Protein AF-A0A1A8V049-F1 (afdb_monomer)

Organism: Nothobranchius furzeri (NCBI:txid105023)

InterPro domains:
  IPR000233 Cadherin, Y-type LIR-motif [PF01049] (488-546)
  IPR002126 Cadherin-like [PF00028] (31-133)
  IPR002126 Cadherin-like [PF00028] (148-238)
  IPR002126 Cadherin-like [PF00028] (253-346)
  IPR002126 Cadherin-like [PR00205] (5-24)
  IPR002126 Cadherin-like [PR00205] (24-37)
  IPR002126 Cadherin-like [PR00205] (84-110)
  IPR002126 Cadherin-like [PR00205] (231-248)
  IPR002126 Cadherin-like [PS50268] (27-141)
  IPR002126 Cadherin-like [PS50268] (142-249)
  IPR002126 Cadherin-like [PS50268] (248-355)
  IPR002126 Cadherin-like [SM00112] (47-140)
  IPR002126 Cadherin-like [SM00112] (163-247)
  IPR002126 Cadherin-like [SM00112] (268-353)
  IPR015919 Cadherin-like superfamily [SSF49313] (19-135)
  IPR015919 Cadherin-like superfamily [SSF49313] (130-256)
  IPR015919 Cadherin-like superfamily [SSF49313] (243-351)
  IPR020894 Cadherin conserved site [PS00232] (14-24)
  IPR020894 Cadherin conserved site [PS00232] (237-247)
  IPR027397 Catenin binding domain superfamily [G3DSA:4.10.900.10] (457-551)

Structure (mmCIF, N/CA/C/O backbone):
data_AF-A0A1A8V049-F1
#
_entry.id   AF-A0A1A8V049-F1
#
loop_
_atom_site.group_PDB
_atom_site.id
_atom_site.type_symbol
_atom_site.label_atom_id
_atom_site.label_alt_id
_atom_site.label_comp_id
_atom_site.label_asym_id
_atom_site.label_entity_id
_atom_site.label_seq_id
_atom_site.pdbx_PDB_ins_code
_atom_site.Cartn_x
_atom_site.Cartn_y
_atom_site.Cartn_z
_atom_site.occupancy
_atom_site.B_iso_or_equiv
_atom_site.auth_seq_id
_atom_site.auth_comp_id
_atom_site.auth_asym_id
_atom_site.auth_atom_id
_atom_site.pdbx_PDB_model_num
ATOM 1 N N . ASN A 1 1 ? -47.070 -45.714 97.788 1.00 44.66 1 ASN A N 1
ATOM 2 C CA . ASN A 1 1 ? -47.228 -45.925 96.335 1.00 44.66 1 ASN A CA 1
ATOM 3 C C . ASN A 1 1 ? -46.430 -44.864 95.602 1.00 44.66 1 ASN A C 1
ATOM 5 O O . ASN A 1 1 ? -46.938 -43.776 95.377 1.00 44.66 1 ASN A O 1
ATOM 9 N N . ASN A 1 2 ? -45.162 -45.164 95.314 1.00 54.72 2 ASN A N 1
ATOM 10 C CA . ASN A 1 2 ? -44.292 -44.328 94.489 1.00 54.72 2 ASN A CA 1
ATOM 11 C C . ASN A 1 2 ? -44.530 -44.702 93.027 1.00 54.72 2 ASN A C 1
ATOM 13 O O . ASN A 1 2 ? -44.219 -45.824 92.648 1.00 54.72 2 ASN A O 1
ATOM 17 N N . ASN A 1 3 ? -45.059 -43.781 92.225 1.00 57.38 3 ASN A N 1
ATOM 18 C CA . ASN A 1 3 ? -45.067 -43.911 90.769 1.00 57.38 3 ASN A CA 1
ATOM 19 C C . ASN A 1 3 ? -44.749 -42.541 90.150 1.00 57.38 3 ASN A C 1
ATOM 21 O O . ASN A 1 3 ? -45.599 -41.892 89.548 1.00 57.38 3 ASN A O 1
ATOM 25 N N . PHE A 1 4 ? -43.518 -42.070 90.363 1.00 65.50 4 PHE A N 1
ATOM 26 C CA . PHE A 1 4 ? -42.950 -40.989 89.560 1.00 65.50 4 PHE A CA 1
ATOM 27 C C . PHE A 1 4 ? -42.344 -41.626 88.305 1.00 65.50 4 PHE A C 1
ATOM 29 O O . PHE A 1 4 ? -41.484 -42.498 88.414 1.00 65.50 4 PHE A O 1
ATOM 36 N N . GLY A 1 5 ? -42.856 -41.256 87.129 1.00 75.62 5 GLY A N 1
ATOM 37 C CA . GLY A 1 5 ? -42.385 -41.783 85.847 1.00 75.62 5 GLY A CA 1
ATOM 38 C C . GLY A 1 5 ? -40.935 -41.387 85.558 1.00 75.62 5 GLY A C 1
ATOM 39 O O . GLY A 1 5 ? -40.493 -40.306 85.943 1.00 75.62 5 GLY A O 1
ATOM 40 N N . LEU A 1 6 ? -40.202 -42.270 84.877 1.00 79.19 6 LEU A N 1
ATOM 41 C CA . LEU A 1 6 ? -38.840 -42.006 84.411 1.00 79.19 6 LEU A CA 1
ATOM 42 C C . LEU A 1 6 ? -38.881 -40.943 83.304 1.00 79.19 6 LEU A C 1
ATOM 44 O O . LEU A 1 6 ? -39.611 -41.103 82.326 1.00 79.19 6 LEU A O 1
ATOM 48 N N . SER A 1 7 ? -38.102 -39.872 83.445 1.00 82.56 7 SER A N 1
ATOM 49 C CA . SER A 1 7 ? -37.896 -38.868 82.400 1.00 82.56 7 SER A CA 1
ATOM 50 C C . SER A 1 7 ? -36.522 -39.044 81.755 1.00 82.56 7 SER A C 1
ATOM 52 O O . SER A 1 7 ? -35.560 -39.461 82.398 1.00 82.56 7 SER A O 1
ATOM 54 N N . ASN A 1 8 ? -36.439 -38.729 80.465 1.00 87.81 8 ASN A N 1
ATOM 55 C CA . ASN A 1 8 ? -35.192 -38.644 79.717 1.00 87.81 8 ASN A CA 1
ATOM 56 C C . ASN A 1 8 ? -35.238 -37.379 78.852 1.00 87.81 8 ASN A C 1
ATOM 58 O O . ASN A 1 8 ? -36.322 -36.953 78.445 1.00 87.81 8 ASN A O 1
ATOM 62 N N . THR A 1 9 ? -34.090 -36.771 78.586 1.00 87.81 9 THR A N 1
ATOM 63 C CA . THR A 1 9 ? -33.982 -35.582 77.737 1.00 87.81 9 THR A CA 1
ATOM 64 C C . THR A 1 9 ? -33.284 -35.930 76.428 1.00 87.81 9 THR A C 1
ATOM 66 O O . THR A 1 9 ? -32.408 -36.788 76.370 1.00 87.81 9 THR A O 1
ATOM 69 N N . ALA A 1 10 ? -33.690 -35.254 75.358 1.00 90.12 10 ALA A N 1
ATOM 70 C CA . ALA A 1 10 ? -33.021 -35.282 74.067 1.00 90.12 10 ALA A CA 1
ATOM 71 C C . ALA A 1 10 ? -32.912 -33.848 73.545 1.00 90.12 10 ALA A C 1
ATOM 73 O O . ALA A 1 10 ? -33.735 -32.995 73.884 1.00 90.12 10 ALA A O 1
ATOM 74 N N . THR A 1 11 ? -31.904 -33.588 72.718 1.00 92.31 11 THR A N 1
ATOM 75 C CA . THR A 1 11 ? -31.689 -32.276 72.103 1.00 92.31 11 THR A CA 1
ATOM 76 C C . THR A 1 11 ? -32.165 -32.325 70.659 1.00 92.31 11 THR A C 1
ATOM 78 O O . THR A 1 11 ? -31.686 -33.145 69.880 1.00 92.31 11 THR A O 1
ATOM 81 N N . ALA A 1 12 ? -33.092 -31.442 70.294 1.00 90.19 12 ALA A N 1
ATOM 82 C CA . ALA A 1 12 ? -33.466 -31.213 68.904 1.00 90.19 12 ALA A CA 1
ATOM 83 C C . ALA A 1 12 ? -32.708 -29.988 68.385 1.00 90.19 12 ALA A C 1
ATOM 85 O O . ALA A 1 12 ? -32.863 -28.890 68.920 1.00 90.19 12 ALA A O 1
ATOM 86 N N . LEU A 1 13 ? -31.887 -30.176 67.351 1.00 92.62 13 LEU A N 1
ATOM 87 C CA . LEU A 1 13 ? -31.282 -29.073 66.614 1.00 92.62 13 LEU A CA 1
ATOM 88 C C . LEU A 1 13 ? -32.225 -28.693 65.471 1.00 92.62 13 LEU A C 1
ATOM 90 O O . LEU A 1 13 ? -32.426 -29.479 64.548 1.00 92.62 13 LEU A O 1
ATOM 94 N N . ILE A 1 14 ? -32.815 -27.502 65.547 1.00 92.62 14 ILE A N 1
ATOM 95 C CA . ILE A 1 14 ? -33.654 -26.956 64.480 1.00 92.62 14 ILE A CA 1
ATOM 96 C C . ILE A 1 14 ? -32.788 -25.990 63.671 1.00 92.62 14 ILE A C 1
ATOM 98 O O . ILE A 1 14 ? -32.480 -24.895 64.136 1.00 92.62 14 ILE A O 1
ATOM 102 N N . CYS A 1 15 ? -32.380 -26.407 62.474 1.00 90.56 15 CYS A N 1
ATOM 103 C CA . CYS A 1 15 ? -31.710 -25.537 61.510 1.00 90.56 15 CYS A CA 1
ATOM 104 C C . CYS A 1 15 ? -32.757 -24.925 60.578 1.00 90.56 15 CYS A C 1
ATOM 106 O O . CYS A 1 15 ? -33.526 -25.654 59.952 1.00 90.56 15 CYS A O 1
ATOM 108 N N . ILE A 1 16 ? -32.782 -23.598 60.488 1.00 92.31 16 ILE A N 1
ATOM 109 C CA . ILE A 1 16 ? -33.629 -22.880 59.534 1.00 92.31 16 ILE A CA 1
ATOM 110 C C . ILE A 1 16 ? -32.848 -22.788 58.223 1.00 92.31 16 ILE A C 1
ATOM 112 O O . ILE A 1 16 ? -31.749 -22.239 58.202 1.00 92.31 16 ILE A O 1
ATOM 116 N N 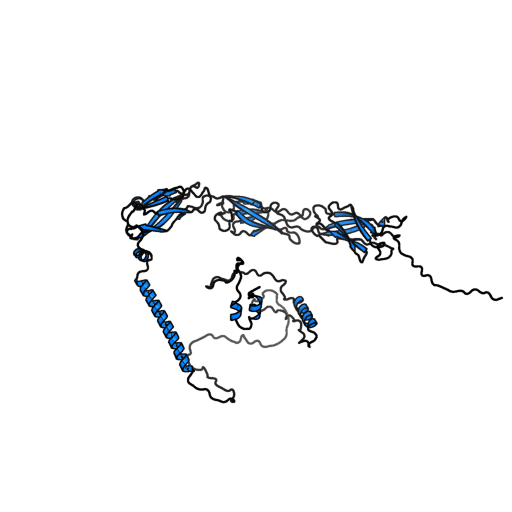. THR A 1 17 ? -33.383 -23.379 57.157 1.00 92.56 17 THR A N 1
ATOM 117 C CA . THR A 1 17 ? -32.808 -23.296 55.810 1.00 92.56 17 THR A CA 1
ATOM 118 C C . THR A 1 17 ? -33.246 -22.010 55.125 1.00 92.56 17 THR A C 1
ATOM 120 O O . THR A 1 17 ? -34.414 -21.637 55.225 1.00 92.56 17 THR A O 1
ATOM 123 N N . ASP A 1 18 ? -32.323 -21.389 54.401 1.00 93.62 18 ASP A N 1
ATOM 124 C CA . ASP A 1 18 ? -32.563 -20.183 53.614 1.00 93.62 18 ASP A CA 1
ATOM 125 C C . ASP A 1 18 ? -33.532 -20.425 52.442 1.00 93.62 18 ASP A C 1
ATOM 127 O O . ASP A 1 18 ? -33.531 -21.497 51.824 1.00 93.62 18 ASP A O 1
ATOM 131 N N . ILE A 1 19 ? -34.347 -19.420 52.127 1.00 94.56 19 ILE A N 1
ATOM 132 C CA . ILE A 1 19 ? -35.199 -19.353 50.932 1.00 94.56 19 ILE A CA 1
ATOM 133 C C . ILE A 1 19 ? -34.972 -17.997 50.266 1.00 94.56 19 ILE A C 1
ATOM 135 O O . ILE A 1 19 ? -34.612 -17.056 50.953 1.00 94.56 19 ILE A O 1
ATOM 139 N N . ASN A 1 20 ? -35.226 -17.880 48.960 1.00 94.69 20 ASN A N 1
ATOM 140 C CA . ASN A 1 20 ? -35.131 -16.586 48.282 1.00 94.69 20 ASN A CA 1
ATOM 141 C C . ASN A 1 20 ? -36.323 -15.686 48.647 1.00 94.69 20 ASN A C 1
ATOM 143 O O . ASN A 1 20 ? -37.337 -15.676 47.936 1.00 94.69 20 ASN A O 1
ATOM 147 N N . ASP A 1 21 ? -36.234 -14.992 49.779 1.00 94.12 21 ASP A N 1
ATOM 148 C CA . ASP A 1 21 ? -37.227 -14.018 50.231 1.00 94.12 21 ASP A CA 1
ATOM 149 C C . ASP A 1 21 ? -36.740 -12.562 50.172 1.00 94.12 21 ASP A C 1
ATOM 151 O O . ASP A 1 21 ? -37.562 -11.652 50.338 1.00 94.12 21 ASP A O 1
ATOM 155 N N . ASN A 1 22 ? -35.467 -12.321 49.829 1.00 93.56 22 ASN A N 1
ATOM 156 C CA . ASN A 1 22 ? -34.921 -10.987 49.590 1.00 93.56 22 ASN A CA 1
ATOM 157 C C . ASN A 1 22 ? -34.464 -10.824 48.129 1.00 93.56 22 ASN A C 1
ATOM 159 O O . ASN A 1 22 ? -33.431 -11.354 47.745 1.00 93.56 22 ASN A O 1
ATOM 163 N N . PRO A 1 23 ? -35.170 -10.035 47.293 1.00 93.62 23 PRO A N 1
ATOM 164 C CA . PRO A 1 23 ? -34.685 -9.735 45.949 1.00 93.62 23 PRO A CA 1
ATOM 165 C C . PRO A 1 23 ? -33.391 -8.900 45.985 1.00 93.62 23 PRO A C 1
ATOM 167 O O . PRO A 1 23 ? -33.220 -8.072 46.884 1.00 93.62 23 PRO A O 1
ATOM 170 N N . PRO A 1 24 ? -32.540 -9.000 44.950 1.00 95.19 24 PRO A N 1
ATOM 171 C CA . PRO A 1 24 ? -31.308 -8.244 44.857 1.00 95.19 24 PRO A CA 1
ATOM 172 C C . PRO A 1 24 ? -31.628 -6.782 44.553 1.00 95.19 24 PRO A C 1
ATOM 174 O O . PRO A 1 24 ? -32.384 -6.461 43.621 1.00 95.19 24 PRO A O 1
ATOM 177 N N . GLU A 1 25 ? -31.026 -5.887 45.329 1.00 94.81 25 GLU A N 1
ATOM 178 C CA . GLU A 1 25 ? -31.237 -4.446 45.242 1.00 94.81 25 GLU A CA 1
ATOM 179 C C . GLU A 1 25 ? -29.952 -3.748 44.813 1.00 94.81 25 GLU A C 1
ATOM 181 O O . GLU A 1 25 ? -28.919 -3.820 45.481 1.00 94.81 25 GLU A O 1
ATOM 186 N N . LEU A 1 26 ? -30.006 -3.039 43.688 1.00 95.19 26 LEU A N 1
ATOM 187 C CA . LEU A 1 26 ? -28.901 -2.189 43.268 1.00 95.19 26 LEU A CA 1
ATOM 188 C C . LEU A 1 26 ? -28.764 -1.026 44.252 1.00 95.19 26 LEU A C 1
ATOM 190 O O . LEU A 1 26 ? -29.752 -0.404 44.659 1.00 95.19 26 LEU A O 1
ATOM 194 N N . THR A 1 27 ? -27.522 -0.721 44.618 1.00 94.19 27 THR A N 1
ATOM 195 C CA . THR A 1 27 ? -27.213 0.333 45.601 1.00 94.19 27 THR A CA 1
ATOM 196 C C . THR A 1 27 ? -27.672 1.714 45.128 1.00 94.19 27 THR A C 1
ATOM 198 O O . THR A 1 27 ? -28.053 2.562 45.936 1.00 94.19 27 THR A O 1
ATOM 201 N N . VAL A 1 28 ? -27.670 1.929 43.809 1.00 94.69 28 VAL A N 1
ATOM 202 C CA . VAL A 1 28 ? -28.091 3.161 43.140 1.00 94.69 28 VAL A CA 1
ATOM 203 C C . VAL A 1 28 ? -28.992 2.854 41.943 1.00 94.69 28 VAL A C 1
ATOM 205 O O . VAL A 1 28 ? -28.927 1.787 41.338 1.00 94.69 28 VAL A O 1
ATOM 208 N N . ARG A 1 29 ? -29.845 3.820 41.579 1.00 92.12 29 ARG A N 1
ATOM 209 C CA . ARG A 1 29 ? -30.780 3.708 40.440 1.00 92.12 29 ARG A CA 1
ATOM 210 C C . ARG A 1 29 ? -30.139 4.024 39.089 1.00 92.12 29 ARG A C 1
ATOM 212 O O . ARG A 1 29 ? -30.703 3.684 38.051 1.00 92.12 29 ARG A O 1
ATOM 219 N N . THR A 1 30 ? -29.005 4.717 39.106 1.00 94.94 30 THR A N 1
ATOM 220 C CA . THR A 1 30 ? -28.289 5.158 37.911 1.00 94.94 30 THR A CA 1
ATOM 221 C C . THR A 1 30 ? -26.799 4.954 38.108 1.00 94.94 30 THR A C 1
ATOM 223 O O . THR A 1 30 ? -26.232 5.497 39.056 1.00 94.94 30 THR A O 1
ATOM 226 N N . PHE A 1 31 ? -26.179 4.211 37.200 1.00 96.31 31 PHE A N 1
ATOM 227 C CA . PHE A 1 31 ? -24.730 4.084 37.102 1.00 96.31 31 PHE A CA 1
ATOM 228 C C . PHE A 1 31 ? -24.228 4.906 35.920 1.00 96.31 31 PHE A C 1
ATOM 230 O O . PHE A 1 31 ? -24.945 5.110 34.938 1.00 96.31 31 PHE A O 1
ATOM 237 N N . SER A 1 32 ? -22.984 5.357 36.007 1.00 96.75 32 SER A N 1
ATOM 238 C CA . SER A 1 32 ? -22.277 5.973 34.894 1.00 96.75 32 SER A CA 1
ATOM 239 C C . SER A 1 32 ? -20.952 5.265 34.666 1.00 96.75 32 SER A C 1
ATOM 241 O O . SER A 1 32 ? -20.345 4.748 35.608 1.00 96.75 32 SER A O 1
ATOM 243 N N . GLY A 1 33 ? -20.504 5.251 33.421 1.00 95.75 33 GLY A N 1
ATOM 244 C CA . GLY A 1 33 ? -19.174 4.791 33.057 1.00 95.75 33 GLY A CA 1
ATOM 245 C C . GLY A 1 33 ? -18.738 5.414 31.746 1.00 95.75 33 GLY A C 1
ATOM 246 O O . GLY A 1 33 ? -19.554 5.985 31.022 1.00 95.75 33 GLY A O 1
ATOM 247 N N . GLU A 1 34 ? -17.452 5.301 31.462 1.00 96.12 34 GLU A N 1
ATOM 248 C CA . GLU A 1 34 ? -16.855 5.857 30.257 1.00 96.12 34 GLU A CA 1
ATOM 249 C C . GLU A 1 34 ? -16.137 4.744 29.510 1.00 96.12 34 GLU A C 1
ATOM 251 O O . GLU A 1 34 ? -15.583 3.827 30.127 1.00 96.12 34 GLU A O 1
ATOM 256 N N . VAL A 1 35 ? -16.162 4.804 28.185 1.00 95.88 35 VAL A N 1
ATOM 257 C CA . VAL A 1 35 ? -15.429 3.858 27.353 1.00 95.88 35 VAL A CA 1
ATOM 258 C C . VAL A 1 35 ? -14.743 4.594 26.205 1.00 95.88 35 VAL A C 1
ATOM 260 O O . VAL A 1 35 ? -15.411 5.345 25.499 1.00 95.88 35 VAL A O 1
ATOM 263 N N . PRO A 1 36 ? -13.433 4.395 25.995 1.00 94.62 36 PRO A N 1
ATOM 264 C CA . PRO A 1 36 ? -12.780 4.839 24.771 1.00 94.62 36 PRO A CA 1
ATOM 265 C C . PRO A 1 36 ? -13.319 4.062 23.574 1.00 94.62 36 PRO A C 1
ATOM 267 O O . PRO A 1 36 ? -13.510 2.842 23.643 1.00 94.62 36 PRO A O 1
ATOM 270 N N . GLU A 1 37 ? -13.549 4.760 22.473 1.00 94.62 37 GLU A N 1
ATOM 271 C CA . GLU A 1 37 ? -13.978 4.118 21.241 1.00 94.62 37 GLU A CA 1
ATOM 272 C C . GLU A 1 37 ? -12.962 3.106 20.702 1.00 94.62 37 GLU A C 1
ATOM 274 O O . GLU A 1 37 ? -11.805 3.040 21.134 1.00 94.62 37 GLU A O 1
ATOM 279 N N . ASN A 1 38 ? -13.424 2.238 19.800 1.00 92.25 38 ASN A N 1
ATOM 280 C CA . ASN A 1 38 ? -12.623 1.179 19.177 1.00 92.25 38 ASN A CA 1
ATOM 281 C C . ASN A 1 38 ? -11.927 0.199 20.149 1.00 92.25 38 ASN A C 1
ATOM 283 O O . ASN A 1 38 ? -11.144 -0.659 19.728 1.00 92.25 38 ASN A O 1
ATOM 287 N N . LYS A 1 39 ? -12.225 0.259 21.455 1.00 92.50 39 LYS A N 1
ATOM 288 C CA . LYS A 1 39 ? -11.750 -0.702 22.456 1.00 92.50 39 LYS A CA 1
ATOM 289 C C . LYS A 1 39 ? -12.789 -1.780 22.733 1.00 92.50 39 LYS A C 1
ATOM 291 O O . LYS A 1 39 ? -13.985 -1.533 22.841 1.00 92.50 39 LYS A O 1
ATOM 296 N N . VAL A 1 40 ? -12.294 -3.002 22.904 1.00 94.38 40 VAL A N 1
ATOM 297 C CA . VAL A 1 40 ? -13.078 -4.183 23.279 1.00 94.38 40 VAL A CA 1
ATOM 298 C C . VAL A 1 40 ? -12.487 -4.830 24.525 1.00 94.38 40 VAL A C 1
ATOM 300 O O . VAL A 1 40 ? -11.312 -4.646 24.835 1.00 94.38 40 VAL A O 1
ATOM 303 N N . ASN A 1 41 ? -13.304 -5.608 25.229 1.00 93.19 41 ASN A N 1
ATOM 304 C CA . ASN A 1 41 ? -12.974 -6.296 26.479 1.00 93.19 41 ASN A CA 1
ATOM 305 C C . ASN A 1 41 ? -12.570 -5.357 27.628 1.00 93.19 41 ASN A C 1
ATOM 307 O O . ASN A 1 41 ? -11.851 -5.758 28.541 1.00 93.19 41 ASN A O 1
ATOM 311 N N . VAL A 1 42 ? -13.061 -4.117 27.603 1.00 93.38 42 VAL A N 1
ATOM 312 C CA . VAL A 1 42 ? -12.873 -3.136 28.678 1.00 93.38 42 VAL A CA 1
ATOM 313 C C . VAL A 1 42 ? -14.094 -3.148 29.593 1.00 93.38 42 VAL A C 1
ATOM 315 O O . VAL A 1 42 ? -15.234 -3.189 29.122 1.00 93.38 42 VAL A O 1
ATOM 318 N N . VAL A 1 43 ? -13.853 -3.129 30.906 1.00 94.44 43 VAL A N 1
ATOM 319 C CA . VAL A 1 43 ? -14.899 -2.959 31.921 1.00 94.44 43 VAL A CA 1
ATOM 320 C C . VAL A 1 43 ? -15.276 -1.482 31.977 1.00 94.44 43 VAL A C 1
ATOM 322 O O . VAL A 1 43 ? -14.428 -0.643 32.260 1.00 94.44 43 VAL A O 1
ATOM 325 N N . VAL A 1 44 ? -16.544 -1.178 31.710 1.00 95.75 44 VAL A N 1
ATOM 326 C CA . VAL A 1 44 ? -17.086 0.187 31.702 1.00 95.75 44 VAL A CA 1
ATOM 327 C C . VAL A 1 44 ? -17.406 0.644 33.123 1.00 95.75 44 VAL A C 1
ATOM 329 O O . VAL A 1 44 ? -17.045 1.742 33.533 1.00 95.75 44 VAL A O 1
ATOM 332 N N . THR A 1 45 ? -18.120 -0.193 33.877 1.00 95.81 45 THR A N 1
ATOM 333 C CA . THR A 1 45 ? -18.518 0.088 35.261 1.00 95.81 45 THR A CA 1
ATOM 334 C C . THR A 1 45 ? -18.959 -1.197 35.965 1.00 95.81 45 THR A C 1
ATOM 336 O O . THR A 1 45 ? -19.389 -2.154 35.311 1.00 95.81 45 THR A O 1
ATOM 339 N N . ASN A 1 46 ? -18.870 -1.214 37.297 1.00 96.06 46 ASN A N 1
ATOM 340 C CA . ASN A 1 46 ? -19.324 -2.323 38.135 1.00 96.06 46 ASN A CA 1
ATOM 341 C C . ASN A 1 46 ? -20.643 -1.950 38.819 1.00 96.06 46 ASN A C 1
ATOM 343 O O . ASN A 1 46 ? -20.727 -0.965 39.554 1.00 96.06 46 ASN A O 1
ATOM 347 N N . LEU A 1 47 ? -21.674 -2.758 38.593 1.00 96.25 47 LEU A N 1
ATOM 348 C CA . LEU A 1 47 ? -22.994 -2.583 39.181 1.00 96.25 47 LEU A CA 1
ATOM 349 C C . LEU A 1 47 ? -23.028 -3.276 40.539 1.00 96.25 47 LEU A C 1
ATOM 351 O O . LEU A 1 47 ? -23.109 -4.504 40.623 1.00 96.25 47 LEU A O 1
ATOM 355 N N . THR A 1 48 ? -22.979 -2.480 41.601 1.00 95.94 48 THR A N 1
ATOM 356 C CA . THR A 1 48 ? -23.015 -2.981 42.975 1.00 95.94 48 THR A CA 1
ATOM 357 C C . THR A 1 48 ? -24.438 -3.326 43.400 1.00 95.94 48 THR A C 1
ATOM 359 O O . THR A 1 48 ? -25.390 -2.581 43.144 1.00 95.94 48 THR A O 1
ATOM 362 N N . VAL A 1 49 ? -24.577 -4.476 44.056 1.00 95.12 49 VAL A N 1
ATOM 363 C CA . VAL A 1 49 ? -25.856 -5.052 44.479 1.00 95.12 49 VAL A CA 1
ATOM 364 C C . VAL A 1 49 ? -25.773 -5.494 45.933 1.00 95.12 49 VAL A C 1
ATOM 366 O O . VAL A 1 49 ? -24.713 -5.900 46.408 1.00 95.12 49 VAL A O 1
ATOM 369 N N . VAL A 1 50 ? -26.893 -5.398 46.639 1.00 94.56 50 VAL A N 1
ATOM 370 C CA . VAL A 1 50 ? -27.057 -5.894 48.002 1.00 94.56 50 VAL A CA 1
ATOM 371 C C . VAL A 1 50 ? -28.199 -6.893 48.007 1.00 94.56 50 VAL A C 1
ATOM 373 O O . VAL A 1 50 ? -29.286 -6.612 47.510 1.00 94.56 50 VAL A O 1
ATOM 376 N N . ASP A 1 51 ? -27.932 -8.051 48.590 1.00 94.81 51 ASP A N 1
ATOM 377 C CA . ASP A 1 51 ? -28.893 -9.124 48.787 1.00 94.81 51 ASP A CA 1
ATOM 378 C C . ASP A 1 51 ? -28.704 -9.668 50.210 1.00 94.81 51 ASP A C 1
ATOM 380 O O . ASP A 1 51 ? -27.569 -9.758 50.697 1.00 94.81 51 ASP A O 1
ATOM 384 N N . LYS A 1 52 ? -29.817 -9.919 50.903 1.00 94.50 52 LYS A N 1
ATOM 385 C CA . LYS A 1 52 ? -29.843 -10.310 52.321 1.00 94.50 52 LYS A CA 1
ATOM 386 C C . LYS A 1 52 ? -29.974 -11.820 52.523 1.00 94.50 52 LYS A C 1
ATOM 388 O O . LYS A 1 52 ? -29.867 -12.254 53.671 1.00 94.50 52 LYS A O 1
ATOM 393 N N . ASP A 1 53 ? -30.165 -12.586 51.452 1.00 95.00 53 ASP A N 1
ATOM 394 C CA . ASP A 1 53 ? -30.184 -14.046 51.489 1.00 95.00 53 ASP A CA 1
ATOM 395 C C . ASP A 1 53 ? -28.789 -14.612 51.804 1.00 95.00 53 ASP A C 1
ATOM 397 O O . ASP A 1 53 ? -27.780 -13.897 51.865 1.00 95.00 53 ASP A O 1
ATOM 401 N N . GLN A 1 54 ? -28.704 -15.926 52.021 1.00 94.62 54 GLN A N 1
ATOM 402 C CA . GLN A 1 54 ? -27.456 -16.575 52.417 1.00 94.62 54 GLN A CA 1
ATOM 403 C C . GLN A 1 54 ? -26.341 -16.376 51.362 1.00 94.62 54 GLN A C 1
ATOM 405 O O . GLN A 1 54 ? -26.495 -16.853 50.232 1.00 94.62 54 GLN A O 1
ATOM 410 N N . PRO A 1 55 ? -25.179 -15.779 51.712 1.00 93.75 55 PRO A N 1
ATOM 411 C CA . PRO A 1 55 ? -24.092 -15.534 50.763 1.00 93.75 55 PRO A CA 1
ATOM 412 C C . PRO A 1 55 ? -23.607 -16.799 50.047 1.00 93.75 55 PRO A C 1
ATOM 414 O O . PRO A 1 55 ? -23.537 -17.876 50.644 1.00 93.75 55 PRO A O 1
ATOM 417 N N . HIS A 1 56 ? -23.240 -16.654 48.771 1.00 91.12 56 HIS A N 1
ATOM 418 C CA . HIS A 1 56 ? -22.808 -17.739 47.874 1.00 91.12 56 HIS A CA 1
ATOM 419 C C . HIS A 1 56 ? -23.838 -18.865 47.654 1.00 91.12 56 HIS A C 1
ATOM 421 O O . HIS A 1 56 ? -23.489 -19.941 47.162 1.00 91.12 56 HIS A O 1
ATOM 427 N N . SER A 1 57 ? -25.107 -18.639 47.997 1.00 94.12 57 SER A N 1
ATOM 428 C CA . SER A 1 57 ? -26.209 -19.528 47.628 1.00 94.12 57 SER A CA 1
ATOM 429 C C . SER A 1 57 ? -26.826 -19.116 46.280 1.00 94.12 57 SER A C 1
ATOM 431 O O . SER A 1 57 ? -26.686 -17.967 45.859 1.00 94.12 57 SER A O 1
ATOM 433 N N . PRO A 1 58 ? -27.577 -20.002 45.598 1.00 95.06 58 PRO A N 1
ATOM 434 C CA . PRO A 1 58 ? -28.372 -19.621 44.427 1.00 95.06 58 PRO A CA 1
ATOM 435 C C . PRO A 1 58 ? -29.425 -18.535 44.709 1.00 95.06 58 PRO A C 1
ATOM 437 O O . PRO A 1 58 ? -29.856 -17.863 43.772 1.00 95.06 58 PRO A O 1
ATOM 440 N N . ASN A 1 59 ? -29.837 -18.374 45.972 1.00 94.81 59 ASN A N 1
ATOM 441 C CA . ASN A 1 59 ? -30.752 -17.318 46.398 1.00 94.81 59 ASN A CA 1
ATOM 442 C C . ASN A 1 59 ? -30.039 -15.965 46.409 1.00 94.81 59 ASN A C 1
ATOM 444 O O . ASN A 1 59 ? -30.616 -14.989 45.982 1.00 94.81 59 ASN A O 1
ATOM 448 N N . TRP A 1 60 ? -28.749 -15.924 46.740 1.00 94.69 60 TRP A N 1
ATOM 449 C CA . TRP A 1 60 ? -27.957 -14.692 46.763 1.00 94.69 60 TRP A CA 1
ATOM 450 C C . TRP A 1 60 ? -27.274 -14.362 45.425 1.00 94.69 60 TRP A C 1
ATOM 452 O O . TRP A 1 60 ? -27.081 -13.195 45.090 1.00 94.69 60 TRP A O 1
ATOM 462 N N . ASN A 1 61 ? -26.902 -15.371 44.629 1.00 95.38 61 ASN A N 1
ATOM 463 C CA . ASN A 1 61 ? -26.168 -15.181 43.374 1.00 95.38 61 ASN A CA 1
ATOM 464 C C . ASN A 1 61 ? -26.962 -14.336 42.366 1.00 95.38 61 ASN A C 1
ATOM 466 O O . ASN A 1 61 ? -28.005 -14.763 41.866 1.00 95.38 61 ASN A O 1
ATOM 470 N N . ALA A 1 62 ? -26.423 -13.175 42.010 1.00 95.62 62 ALA A N 1
ATOM 471 C CA . ALA A 1 62 ? -27.030 -12.228 41.093 1.00 95.62 62 ALA A CA 1
ATOM 472 C C . ALA A 1 62 ? -26.815 -12.632 39.627 1.00 95.62 62 ALA A C 1
ATOM 474 O O . ALA A 1 62 ? -25.742 -13.059 39.197 1.00 95.62 62 ALA A O 1
ATOM 475 N N . VAL A 1 63 ? -27.848 -12.436 38.820 1.00 95.75 63 VAL A N 1
ATOM 476 C CA . VAL A 1 63 ? -27.871 -12.633 37.372 1.00 95.75 63 VAL A CA 1
ATOM 477 C C . VAL A 1 63 ? -28.336 -11.331 36.742 1.00 95.75 63 VAL A C 1
ATOM 479 O O . VAL A 1 63 ? -29.465 -10.887 36.949 1.00 95.75 63 VAL A O 1
ATOM 482 N N . TYR A 1 64 ? -27.454 -10.723 35.958 1.00 96.25 64 TYR A N 1
ATOM 483 C CA . TYR A 1 64 ? -27.702 -9.443 35.311 1.00 96.25 64 TYR A CA 1
ATOM 484 C C . TYR A 1 64 ? -28.117 -9.628 33.854 1.00 96.25 64 TYR A C 1
ATOM 486 O O . TYR A 1 64 ? -27.590 -10.493 33.151 1.00 96.25 64 TYR A O 1
ATOM 494 N N . ARG A 1 65 ? -29.036 -8.786 33.375 1.00 95.44 65 ARG A N 1
ATOM 495 C CA . ARG A 1 65 ? -29.449 -8.744 31.964 1.00 95.44 65 ARG A CA 1
ATOM 496 C C . ARG A 1 65 ? -29.655 -7.308 31.503 1.00 95.44 65 ARG A C 1
ATOM 498 O O . ARG A 1 65 ? -30.303 -6.517 32.184 1.00 95.44 65 ARG A O 1
ATOM 505 N N . ILE A 1 66 ? -29.149 -6.996 30.314 1.00 96.88 66 ILE A N 1
ATOM 506 C CA . ILE A 1 66 ? -29.445 -5.745 29.609 1.00 96.88 66 ILE A CA 1
ATOM 507 C C . ILE A 1 66 ? -30.796 -5.934 28.911 1.00 96.88 66 ILE A C 1
ATOM 509 O O . ILE A 1 66 ? -30.949 -6.856 28.111 1.00 96.88 66 ILE A O 1
ATOM 513 N N . VAL A 1 67 ? -31.788 -5.106 29.246 1.00 95.56 67 VAL A N 1
ATOM 514 C CA . VAL A 1 67 ? -33.155 -5.216 28.699 1.00 95.56 67 VAL A CA 1
ATOM 515 C C . VAL A 1 67 ? -33.429 -4.219 27.574 1.00 95.56 67 VAL A C 1
ATOM 517 O O . VAL A 1 67 ? -34.266 -4.485 26.715 1.00 95.56 67 VAL A O 1
ATOM 520 N N . SER A 1 68 ? -32.721 -3.088 27.549 1.00 96.00 68 SER A N 1
ATOM 521 C CA . SER A 1 68 ? -32.830 -2.074 26.494 1.00 96.00 68 SER A CA 1
ATOM 522 C C . SER A 1 68 ? -31.604 -1.164 26.452 1.00 96.00 68 SER A C 1
ATOM 524 O O . SER A 1 68 ? -30.818 -1.134 27.399 1.00 96.00 68 SER A O 1
ATOM 526 N N . GLY A 1 69 ? -31.473 -0.392 25.369 1.00 93.81 69 GLY A N 1
ATOM 527 C CA . GLY A 1 69 ? -30.427 0.625 25.190 1.00 93.81 69 GLY A CA 1
ATOM 528 C C . GLY A 1 69 ? -29.253 0.210 24.303 1.00 93.81 69 GLY A C 1
ATOM 529 O O . GLY A 1 69 ? -28.460 1.064 23.930 1.00 93.81 69 GLY A O 1
ATOM 530 N N . ASP A 1 70 ? -29.170 -1.068 23.926 1.00 95.25 70 ASP A N 1
ATOM 531 C CA . ASP A 1 70 ? -28.127 -1.605 23.046 1.00 95.25 70 ASP A CA 1
ATOM 532 C C . ASP A 1 70 ? -28.719 -2.600 22.027 1.00 95.25 70 ASP A C 1
ATOM 534 O O . ASP A 1 70 ? -28.704 -3.812 22.249 1.00 95.25 70 ASP A O 1
ATOM 538 N N . PRO A 1 71 ? -29.304 -2.114 20.917 1.00 92.75 71 PRO A N 1
ATOM 539 C CA . PRO A 1 71 ? -29.912 -2.980 19.906 1.00 92.75 71 PRO A CA 1
ATOM 540 C C . PRO A 1 71 ? -28.882 -3.780 19.091 1.00 92.75 71 PRO A C 1
ATOM 542 O O . PRO A 1 71 ? -29.217 -4.829 18.543 1.00 92.75 71 PRO A O 1
ATOM 545 N N . SER A 1 72 ? -27.641 -3.297 19.007 1.00 93.56 72 SER A N 1
ATOM 546 C CA . SER A 1 72 ? -26.567 -3.890 18.197 1.00 93.56 72 SER A CA 1
ATOM 547 C C . SER A 1 72 ? -25.691 -4.875 18.987 1.00 93.56 72 SER A C 1
ATOM 549 O O . SER A 1 72 ? -24.899 -5.620 18.393 1.00 93.56 72 SER A O 1
ATOM 551 N N . GLY A 1 73 ? -25.850 -4.928 20.313 1.00 94.81 73 GLY A N 1
ATOM 552 C CA . GLY A 1 73 ? -25.137 -5.840 21.205 1.00 94.81 73 GLY A CA 1
ATOM 553 C C . GLY A 1 73 ? -23.657 -5.488 21.350 1.00 94.81 73 GLY A C 1
ATOM 554 O O . GLY A 1 73 ? -22.810 -6.366 21.167 1.00 94.81 73 GLY A O 1
ATOM 555 N N . HIS A 1 74 ? -23.343 -4.216 21.601 1.00 95.62 74 HIS A N 1
ATOM 556 C CA . HIS A 1 74 ? -21.995 -3.742 21.926 1.00 95.62 74 HIS A CA 1
ATOM 557 C C . HIS A 1 74 ? -21.555 -4.099 23.347 1.00 95.62 74 HIS A C 1
ATOM 559 O O . HIS A 1 74 ? -20.356 -4.256 23.583 1.00 95.62 74 HIS A O 1
ATOM 565 N N . PHE A 1 75 ? -22.493 -4.265 24.282 1.00 97.06 75 PHE A N 1
ATOM 566 C CA . PHE A 1 75 ? -22.214 -4.467 25.701 1.00 97.06 75 PHE A CA 1
ATOM 567 C C . PHE A 1 75 ? -22.702 -5.830 26.198 1.00 97.06 75 PHE A C 1
ATOM 569 O O . PHE A 1 75 ? -23.733 -6.353 25.779 1.00 97.06 75 PHE A O 1
ATOM 576 N N . THR A 1 76 ? -21.975 -6.394 27.159 1.00 96.75 76 THR A N 1
ATOM 577 C CA . THR A 1 76 ? -22.411 -7.557 27.937 1.00 96.75 76 THR A CA 1
ATOM 578 C C . THR A 1 76 ? -22.141 -7.333 29.414 1.00 96.75 76 THR A C 1
ATOM 580 O O . THR A 1 76 ? -21.200 -6.633 29.787 1.00 96.75 76 THR A O 1
ATOM 583 N N . ILE A 1 77 ? -22.937 -7.966 30.267 1.00 97.00 77 ILE A N 1
ATOM 584 C CA . ILE A 1 77 ? -22.767 -7.909 31.715 1.00 97.00 77 ILE A CA 1
ATOM 585 C C . ILE A 1 77 ? -22.513 -9.308 32.271 1.00 97.00 77 ILE A C 1
ATOM 587 O O . ILE A 1 77 ? -23.213 -10.261 31.925 1.00 97.00 77 ILE A O 1
ATOM 591 N N . ARG A 1 78 ? -21.482 -9.445 33.106 1.00 94.50 78 ARG A N 1
ATOM 592 C CA . ARG A 1 78 ? -21.123 -10.711 33.761 1.00 94.50 78 ARG A CA 1
ATOM 593 C C . ARG A 1 78 ? -21.080 -10.524 35.269 1.00 94.50 78 ARG A C 1
ATOM 595 O O . ARG A 1 78 ? -20.532 -9.539 35.743 1.00 94.50 78 ARG A O 1
ATOM 602 N N . THR A 1 79 ? -21.617 -11.480 36.016 1.00 95.62 79 THR A N 1
ATOM 603 C CA . THR A 1 79 ? -21.537 -11.463 37.480 1.00 95.62 79 THR A CA 1
ATOM 604 C C . THR A 1 79 ? -20.136 -11.855 37.938 1.00 95.62 79 THR A C 1
ATOM 606 O O . THR A 1 79 ? -19.597 -12.875 37.498 1.00 95.62 79 THR A O 1
ATOM 609 N N . ASN A 1 80 ? -19.558 -11.075 38.846 1.00 93.88 80 ASN A N 1
ATOM 610 C CA . ASN A 1 80 ? -18.356 -11.446 39.573 1.00 93.88 80 ASN A CA 1
ATOM 611 C C . ASN A 1 80 ? -18.722 -12.484 40.655 1.00 93.88 80 ASN A C 1
ATOM 613 O O . ASN A 1 80 ? -19.509 -12.169 41.546 1.00 93.88 80 ASN A O 1
ATOM 617 N N . PRO A 1 81 ? -18.160 -13.706 40.625 1.00 89.56 81 PRO A N 1
ATOM 618 C CA . PRO A 1 81 ? -18.553 -14.776 41.546 1.00 89.56 81 PRO A CA 1
ATOM 619 C C . PRO A 1 81 ? -18.164 -14.516 43.010 1.00 89.56 81 PRO A C 1
ATOM 621 O O . PRO A 1 81 ? -18.684 -15.183 43.901 1.00 89.56 81 PRO A O 1
ATOM 624 N N . ILE A 1 82 ? -17.242 -13.580 43.267 1.00 87.25 82 ILE A N 1
ATOM 625 C CA . ILE A 1 82 ? -16.761 -13.260 44.616 1.00 87.25 82 ILE A CA 1
ATOM 626 C C . ILE A 1 82 ? -17.580 -12.115 45.214 1.00 87.25 82 ILE A C 1
ATOM 628 O O . ILE A 1 82 ? -18.079 -12.236 46.329 1.00 87.25 82 ILE A O 1
ATOM 632 N N . THR A 1 83 ? -17.721 -11.008 44.481 1.00 91.69 83 THR A N 1
ATOM 633 C CA . THR A 1 83 ? -18.375 -9.787 44.984 1.00 91.69 83 THR A CA 1
ATOM 634 C C . THR A 1 83 ? -19.867 -9.716 44.671 1.00 91.69 83 THR A C 1
ATOM 636 O O . THR A 1 83 ? -20.547 -8.843 45.199 1.00 91.69 83 THR A O 1
ATOM 639 N N . ASN A 1 84 ? -20.377 -10.613 43.820 1.00 94.12 84 ASN A N 1
ATOM 640 C CA . ASN A 1 84 ? -21.733 -10.593 43.261 1.00 94.12 84 ASN A CA 1
ATOM 641 C C . ASN A 1 84 ? -22.042 -9.384 42.362 1.00 94.12 84 ASN A C 1
ATOM 643 O O . ASN A 1 84 ? -23.173 -9.224 41.919 1.00 94.12 84 ASN A O 1
ATOM 647 N N . GLU A 1 85 ? -21.052 -8.533 42.081 1.00 95.38 85 GLU A N 1
ATOM 648 C CA . GLU A 1 85 ? -21.223 -7.329 41.269 1.00 95.38 85 GLU A CA 1
ATOM 649 C C . GLU A 1 85 ? -21.387 -7.659 39.783 1.00 95.38 85 GLU A C 1
ATOM 651 O O . GLU A 1 85 ? -20.791 -8.603 39.259 1.00 95.38 85 GLU A O 1
ATOM 656 N N . GLY A 1 86 ? -22.149 -6.832 39.072 1.00 95.94 86 GLY A N 1
ATOM 657 C CA . GLY A 1 86 ? -22.315 -6.932 37.627 1.00 95.94 86 GLY A CA 1
ATOM 658 C C . GLY A 1 86 ? -21.230 -6.150 36.901 1.00 95.94 86 GLY A C 1
ATOM 659 O O . GLY A 1 86 ? -21.268 -4.925 36.872 1.00 95.94 86 GLY A O 1
ATOM 660 N N . MET A 1 87 ? -20.277 -6.835 36.281 1.00 96.31 87 MET A N 1
ATOM 661 C CA . MET A 1 87 ? -19.234 -6.216 35.465 1.00 96.31 87 MET A CA 1
ATOM 662 C C . MET A 1 87 ? -19.774 -5.938 34.064 1.00 96.31 87 MET A C 1
ATOM 664 O O . MET A 1 87 ? -19.937 -6.866 33.262 1.00 96.31 87 MET A O 1
ATOM 668 N N . LEU A 1 88 ? -20.064 -4.672 33.765 1.00 97.06 88 LEU A N 1
ATOM 669 C CA . LEU A 1 88 ? -20.463 -4.250 32.426 1.00 97.06 88 LEU A CA 1
ATOM 670 C C . LEU A 1 88 ? -19.219 -4.103 31.549 1.00 97.06 88 LEU A C 1
ATOM 672 O O . LEU A 1 88 ? -18.299 -3.362 31.882 1.00 97.06 88 LEU A O 1
ATOM 676 N N . THR A 1 89 ? -19.195 -4.803 30.421 1.00 96.38 89 THR A N 1
ATOM 677 C CA . THR A 1 89 ? -18.030 -4.916 29.536 1.00 96.38 89 THR A CA 1
ATOM 678 C C . THR A 1 89 ? -18.412 -4.669 28.087 1.00 96.38 89 THR A C 1
ATOM 680 O O . THR A 1 89 ? -19.508 -5.032 27.656 1.00 96.38 89 THR A O 1
ATOM 683 N N . VAL A 1 90 ? -17.499 -4.070 27.329 1.00 96.56 90 VAL A N 1
ATOM 684 C CA . VAL A 1 90 ? -17.670 -3.842 25.888 1.00 96.56 90 VAL A CA 1
ATOM 685 C C . VAL A 1 90 ? -17.180 -5.061 25.117 1.00 96.56 90 VAL A C 1
ATOM 687 O O . VAL A 1 90 ? -16.043 -5.486 25.296 1.00 96.56 90 VAL A O 1
ATOM 690 N N . VAL A 1 91 ? -18.024 -5.633 24.263 1.00 95.81 91 VAL A N 1
ATOM 691 C CA . VAL A 1 91 ? -17.719 -6.828 23.451 1.00 95.81 91 VAL A CA 1
ATOM 692 C C . VAL A 1 91 ? -17.613 -6.539 21.960 1.00 95.81 91 VAL A C 1
ATOM 694 O O . VAL A 1 91 ? -16.979 -7.310 21.243 1.00 95.81 91 VAL A O 1
ATOM 697 N N . LYS A 1 92 ? -18.195 -5.435 21.488 1.00 95.19 92 LYS A N 1
ATOM 698 C CA . LYS A 1 92 ? -17.990 -4.926 20.127 1.00 95.19 92 LYS A CA 1
ATOM 699 C C . LYS A 1 92 ? -17.527 -3.479 20.203 1.00 95.19 92 LYS A C 1
ATOM 701 O O . LYS A 1 92 ? -18.021 -2.768 21.078 1.00 95.19 92 LYS A O 1
ATOM 706 N N . PRO A 1 93 ? -16.632 -3.043 19.301 1.00 94.06 93 PRO A N 1
ATOM 707 C CA . PRO A 1 93 ? -16.172 -1.664 19.292 1.00 94.06 93 PRO A CA 1
ATOM 708 C C . PRO A 1 93 ? -17.367 -0.716 19.174 1.00 94.06 93 PRO A C 1
ATOM 710 O O . PRO A 1 93 ? -18.369 -1.028 18.522 1.00 94.06 93 PRO A O 1
ATOM 713 N N . VAL A 1 94 ? -17.263 0.405 19.874 1.00 95.00 94 VAL A N 1
ATOM 714 C CA . VAL A 1 94 ? -18.162 1.549 19.740 1.00 95.00 94 VAL A CA 1
ATOM 715 C C . VAL A 1 94 ? -17.424 2.630 18.965 1.00 95.00 94 VAL A C 1
ATOM 717 O O . VAL A 1 94 ? -16.198 2.658 19.005 1.00 95.00 94 VAL A O 1
ATOM 720 N N . ASP A 1 95 ? -18.186 3.457 18.268 1.00 94.25 95 ASP A N 1
ATOM 721 C CA . ASP A 1 95 ? -17.733 4.509 17.358 1.00 94.25 95 ASP A CA 1
ATOM 722 C C . ASP A 1 95 ? -18.348 5.818 17.877 1.00 94.25 95 ASP A C 1
ATOM 724 O O . ASP A 1 95 ? -19.579 5.892 18.069 1.00 94.25 95 ASP A O 1
ATOM 728 N N . PHE A 1 96 ? -17.491 6.785 18.212 1.00 95.12 96 PHE A N 1
ATOM 729 C CA . PHE A 1 96 ? -17.894 8.048 18.823 1.00 95.12 96 PHE A CA 1
ATOM 730 C C . PHE A 1 96 ? -18.706 8.910 17.849 1.00 95.12 96 PHE A C 1
ATOM 732 O O . PHE A 1 96 ? -19.761 9.445 18.229 1.00 95.12 96 PHE A O 1
ATOM 739 N N . GLU A 1 97 ? -18.273 8.982 16.594 1.00 94.12 97 GLU A N 1
ATOM 740 C CA . GLU A 1 97 ? -18.884 9.733 15.496 1.00 94.12 97 GLU A CA 1
ATOM 741 C C . GLU A 1 97 ? -20.329 9.291 15.268 1.00 94.12 97 GLU A C 1
ATOM 743 O O . GLU A 1 97 ? -21.216 10.117 15.010 1.00 94.12 97 GLU A O 1
ATOM 748 N N . MET A 1 98 ? -20.580 7.987 15.402 1.00 92.50 98 MET A N 1
ATOM 749 C CA . MET A 1 98 ? -21.904 7.395 15.244 1.00 92.50 98 MET A CA 1
ATOM 750 C C . MET A 1 98 ? -22.772 7.558 16.500 1.00 92.50 98 MET A C 1
ATOM 752 O O . MET A 1 98 ? -23.933 7.969 16.401 1.00 92.50 98 MET A O 1
ATOM 756 N N . ASN A 1 99 ? -22.253 7.213 17.688 1.00 92.50 99 ASN A N 1
ATOM 757 C CA . ASN A 1 99 ? -23.001 7.260 18.952 1.00 92.50 99 ASN A CA 1
ATOM 758 C C . ASN A 1 99 ? -22.121 7.676 20.140 1.00 92.50 99 ASN A C 1
ATOM 760 O O . ASN A 1 99 ? -21.498 6.852 20.801 1.00 92.50 99 ASN A O 1
ATOM 764 N N . ARG A 1 100 ? -22.209 8.951 20.524 1.00 94.12 100 ARG A N 1
ATOM 765 C CA . ARG A 1 100 ? -21.436 9.534 21.640 1.00 94.12 100 ARG A CA 1
ATOM 766 C C . ARG A 1 100 ? -21.825 9.040 23.040 1.00 94.12 100 ARG A C 1
ATOM 768 O O . ARG A 1 100 ? -21.088 9.255 24.001 1.00 94.12 100 ARG A O 1
ATOM 775 N N . ALA A 1 101 ? -23.008 8.447 23.194 1.00 95.12 101 ALA A N 1
ATOM 776 C CA . ALA A 1 101 ? -23.463 7.926 24.478 1.00 95.12 101 ALA A CA 1
ATOM 777 C C . ALA A 1 101 ? -24.508 6.818 24.323 1.00 95.12 101 ALA A C 1
ATOM 779 O O . ALA A 1 101 ? -25.352 6.863 23.427 1.00 95.12 101 ALA A O 1
ATOM 780 N N . PHE A 1 102 ? -24.505 5.880 25.269 1.00 96.12 102 PHE A N 1
ATOM 781 C CA . PHE A 1 102 ? -25.511 4.827 25.392 1.00 96.12 102 PHE A CA 1
ATOM 782 C C . PHE A 1 102 ? -26.261 4.961 26.717 1.00 96.12 102 PHE A C 1
ATOM 784 O O . PHE A 1 102 ? -25.678 5.291 27.748 1.00 96.12 102 PHE A O 1
ATOM 791 N N . MET A 1 103 ? -27.563 4.675 26.701 1.00 96.50 103 MET A N 1
ATOM 792 C CA . MET A 1 103 ? -28.390 4.631 27.908 1.00 96.50 103 MET A CA 1
ATOM 793 C C . MET A 1 103 ? -29.019 3.248 28.034 1.00 96.50 103 MET A C 1
ATOM 795 O O . MET A 1 103 ? -30.051 2.960 27.425 1.00 96.50 103 MET A O 1
ATOM 799 N N . LEU A 1 104 ? -28.377 2.383 28.815 1.00 97.00 104 LEU A N 1
ATOM 800 C CA . LEU A 1 104 ? -28.818 1.012 29.032 1.00 97.00 104 LEU A CA 1
ATOM 801 C C . LEU A 1 104 ? -29.823 0.942 30.175 1.00 97.00 104 LEU A C 1
ATOM 803 O O . LEU A 1 104 ? -29.744 1.691 31.146 1.00 97.00 104 LEU A O 1
ATOM 807 N N . THR A 1 105 ? -30.751 -0.001 30.091 1.00 96.81 105 THR A N 1
ATOM 808 C CA . THR A 1 105 ? -31.554 -0.429 31.240 1.00 96.81 105 THR A CA 1
ATOM 809 C C . THR A 1 105 ? -31.134 -1.841 31.597 1.00 96.81 105 THR A C 1
ATOM 811 O O . THR A 1 105 ? -31.154 -2.735 30.747 1.00 96.81 105 THR A O 1
ATOM 814 N N . VAL A 1 106 ? -30.716 -2.029 32.844 1.00 96.81 106 VAL A N 1
ATOM 815 C CA . VAL A 1 106 ? -30.207 -3.298 33.360 1.00 96.81 106 VAL A CA 1
ATOM 816 C C . VAL A 1 106 ? -31.117 -3.771 34.477 1.00 96.81 106 VAL A C 1
ATOM 818 O O . VAL A 1 106 ? -31.491 -2.994 35.355 1.00 96.81 106 VAL A O 1
ATOM 821 N N . VAL A 1 107 ? -31.457 -5.055 34.436 1.00 95.56 107 VAL A N 1
ATOM 822 C CA . VAL A 1 107 ? -32.225 -5.736 35.476 1.00 95.56 107 VAL A CA 1
ATOM 823 C C . VAL A 1 107 ? -31.335 -6.782 36.137 1.00 95.56 107 VAL A C 1
ATOM 825 O O . VAL A 1 107 ? -30.591 -7.489 35.451 1.00 95.56 107 VAL A O 1
ATOM 828 N N . VAL A 1 108 ? -31.419 -6.875 37.461 1.00 96.06 108 VAL A N 1
ATOM 829 C CA . VAL A 1 108 ? -30.775 -7.907 38.274 1.00 96.06 108 VAL A CA 1
ATOM 830 C C . VAL A 1 108 ? -31.833 -8.815 38.903 1.00 96.06 108 VAL A C 1
ATOM 832 O O . VAL A 1 108 ? -32.880 -8.358 39.357 1.00 96.06 108 VAL A O 1
ATOM 835 N N . SER A 1 109 ? -31.571 -10.115 38.905 1.00 95.00 109 SER A N 1
ATOM 836 C CA . SER A 1 109 ? -32.413 -11.147 39.521 1.00 95.00 109 SER A CA 1
ATOM 837 C C . SER A 1 109 ? -31.531 -12.228 40.128 1.00 95.00 109 SER A C 1
ATOM 839 O O . SER A 1 109 ? -30.425 -12.424 39.636 1.00 95.00 109 SER A O 1
ATOM 841 N N . ASN A 1 110 ? -31.995 -12.976 41.123 1.00 94.75 110 ASN A N 1
ATOM 842 C CA . ASN A 1 110 ? -31.217 -14.111 41.624 1.00 94.75 110 ASN A CA 1
ATOM 843 C C . ASN A 1 110 ? -31.175 -15.259 40.611 1.00 94.75 110 ASN A C 1
ATOM 845 O O . ASN A 1 110 ? -31.9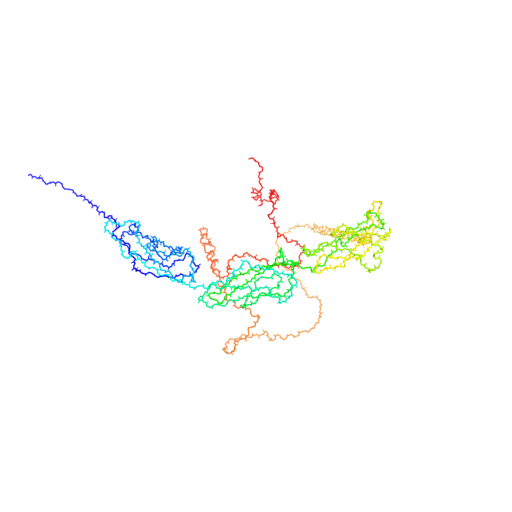91 -15.346 39.687 1.00 94.75 110 ASN A O 1
ATOM 849 N N . GLN A 1 111 ? -30.231 -16.173 40.812 1.00 94.50 111 GLN A N 1
ATOM 850 C CA . GLN A 1 111 ? -30.162 -17.430 40.078 1.00 94.50 111 GLN A CA 1
ATOM 851 C C . GLN A 1 111 ? -31.371 -18.329 40.392 1.00 94.50 111 GLN A C 1
ATOM 853 O O . GLN A 1 111 ? -31.895 -18.986 39.490 1.00 94.50 111 GLN A O 1
ATOM 858 N N . ALA A 1 112 ? -31.814 -18.362 41.653 1.00 94.25 112 ALA A N 1
ATOM 859 C CA . ALA A 1 112 ? -33.051 -19.017 42.072 1.00 94.25 112 ALA A CA 1
ATOM 860 C C . ALA A 1 112 ? -34.271 -18.098 41.893 1.00 94.25 112 ALA A C 1
ATOM 862 O O . ALA A 1 112 ? -34.177 -16.880 42.009 1.00 94.25 112 ALA A O 1
ATOM 863 N N . HIS A 1 113 ? -35.448 -18.677 41.655 1.00 93.00 113 HIS A N 1
ATOM 864 C CA . HIS A 1 113 ? -36.689 -17.904 41.603 1.00 93.00 113 HIS A CA 1
ATOM 865 C C . HIS A 1 113 ? -37.093 -17.397 42.994 1.00 93.00 113 HIS A C 1
ATOM 867 O O . HIS A 1 113 ? -37.000 -18.138 43.971 1.00 93.00 113 HIS A O 1
ATOM 873 N N . LEU A 1 114 ? -37.601 -16.163 43.045 1.00 93.06 114 LEU A N 1
ATOM 874 C CA . LEU A 1 114 ? -38.180 -15.559 44.246 1.00 93.06 114 LEU A CA 1
ATOM 875 C C . LEU A 1 114 ? -39.312 -16.423 44.817 1.00 93.06 114 LEU A C 1
ATOM 877 O O . LEU A 1 114 ? -40.131 -16.974 44.071 1.00 93.06 114 LEU A O 1
ATOM 881 N N . ALA A 1 115 ? -39.368 -16.521 46.145 1.00 91.62 115 ALA A N 1
ATOM 882 C CA . ALA A 1 115 ? -40.400 -17.260 46.854 1.00 91.62 115 ALA A CA 1
ATOM 883 C C . ALA A 1 115 ? -41.805 -16.706 46.557 1.00 91.62 115 ALA A C 1
ATOM 885 O O . ALA A 1 115 ? -42.016 -15.516 46.309 1.00 91.62 115 ALA A O 1
ATOM 886 N N . SER A 1 116 ? -42.804 -17.593 46.593 1.00 89.06 116 SER A N 1
ATOM 887 C CA . SER A 1 116 ? -44.189 -17.241 46.268 1.00 89.06 116 SER A CA 1
ATOM 888 C C . SER A 1 116 ? -44.715 -16.128 47.177 1.00 89.06 116 SER A C 1
ATOM 890 O O . SER A 1 116 ? -44.763 -16.282 48.394 1.00 89.06 116 SER A O 1
ATOM 892 N N . GLY A 1 117 ? -45.191 -15.039 46.571 1.00 86.56 117 GLY A N 1
ATOM 893 C CA . GLY A 1 117 ? -45.740 -13.881 47.281 1.00 86.56 117 GLY A CA 1
ATOM 894 C C . GLY A 1 117 ? -44.763 -12.714 47.438 1.00 86.56 117 GLY A C 1
ATOM 895 O O . GLY A 1 117 ? -45.210 -11.617 47.768 1.00 86.56 117 GLY A O 1
ATOM 896 N N . ILE A 1 118 ? -43.477 -12.905 47.130 1.00 88.88 118 ILE A N 1
ATOM 897 C CA . ILE A 1 118 ? -42.486 -11.825 47.088 1.00 88.88 118 ILE A CA 1
ATOM 898 C C . ILE A 1 118 ? -42.532 -11.141 45.716 1.00 88.88 118 ILE A C 1
ATOM 900 O O . ILE A 1 118 ? -42.602 -11.793 44.674 1.00 88.88 118 ILE A O 1
ATOM 904 N N . GLN A 1 119 ? -42.544 -9.809 45.714 1.00 83.94 119 GLN A N 1
ATOM 905 C CA . GLN A 1 119 ? -42.470 -8.999 44.497 1.00 83.94 119 GLN A CA 1
ATOM 906 C C . GLN A 1 119 ? -41.018 -8.583 44.246 1.00 83.94 119 GLN A C 1
ATOM 908 O O . GLN A 1 119 ? -40.273 -8.334 45.190 1.00 83.94 119 GLN A O 1
ATOM 913 N N . SER A 1 120 ? -40.627 -8.470 42.975 1.00 81.50 120 SER A N 1
ATOM 914 C CA . SER A 1 120 ? -39.321 -7.909 42.614 1.00 81.50 120 SER A CA 1
ATOM 915 C C . SER A 1 120 ? -39.221 -6.451 43.082 1.00 81.50 120 SER A C 1
ATOM 917 O O . SER A 1 120 ? -40.204 -5.704 43.029 1.00 81.50 120 SER A O 1
ATOM 919 N N . SER A 1 121 ? -38.042 -6.048 43.561 1.00 83.50 121 SER A N 1
ATOM 920 C CA . SER A 1 121 ? -37.811 -4.687 44.041 1.00 83.50 121 SER A CA 1
ATOM 921 C C . SER A 1 121 ? -37.763 -3.708 42.866 1.00 83.50 121 SER A C 1
ATOM 923 O O . SER A 1 121 ? -37.213 -3.997 41.80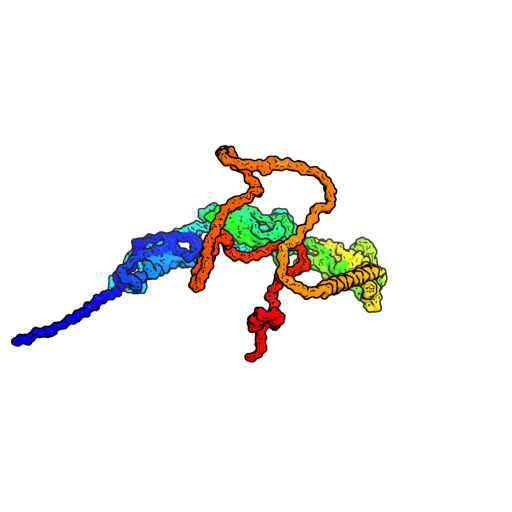4 1.00 83.50 121 SER A O 1
ATOM 925 N N . LEU A 1 122 ? -38.263 -2.484 43.062 1.00 81.62 122 LEU A N 1
ATOM 926 C CA . LEU A 1 122 ? -38.039 -1.396 42.097 1.00 81.62 122 LEU A CA 1
ATOM 927 C C . LEU A 1 122 ? -36.546 -1.052 41.964 1.00 81.62 122 LEU A C 1
ATOM 929 O O . LEU A 1 122 ? -36.153 -0.399 41.000 1.00 81.62 122 LEU A O 1
ATOM 933 N N . GLN A 1 123 ? -35.727 -1.471 42.934 1.00 86.56 123 GLN A N 1
ATOM 934 C CA . GLN A 1 123 ? -34.271 -1.332 42.924 1.00 86.56 123 GLN A CA 1
ATOM 935 C C . GLN A 1 123 ? -33.568 -2.492 42.205 1.00 86.56 123 GLN A C 1
ATOM 937 O O . GLN A 1 123 ? -32.351 -2.460 42.060 1.00 86.56 123 GLN A O 1
ATOM 942 N N . SER A 1 124 ? -34.308 -3.481 41.694 1.00 91.19 124 SER A N 1
ATOM 943 C CA . SER A 1 124 ? -33.766 -4.533 40.826 1.00 91.19 124 SER A CA 1
ATOM 944 C C . SER A 1 124 ? -33.562 -4.056 39.379 1.00 91.19 124 SER A C 1
ATOM 946 O O . SER A 1 124 ? -33.055 -4.804 38.551 1.00 91.19 124 SER A O 1
ATOM 948 N N . THR A 1 125 ? -33.952 -2.817 39.050 1.00 94.88 125 THR A N 1
ATOM 949 C CA . THR A 1 125 ? -33.723 -2.186 37.739 1.00 94.88 125 THR A CA 1
ATOM 950 C C . THR A 1 125 ? -32.947 -0.880 37.903 1.00 94.88 125 THR A C 1
ATOM 952 O O . THR A 1 125 ? -33.326 -0.038 38.719 1.00 94.88 125 THR A O 1
ATOM 955 N N . ALA A 1 126 ? -31.905 -0.676 37.096 1.00 95.19 126 ALA A N 1
ATOM 956 C CA . ALA A 1 126 ? -31.157 0.579 37.036 1.00 95.19 126 ALA A CA 1
ATOM 957 C C . ALA A 1 126 ? -30.897 1.028 35.595 1.00 95.19 126 ALA A C 1
ATOM 959 O O . ALA A 1 126 ? -30.799 0.217 34.670 1.00 95.19 126 ALA A O 1
ATOM 960 N N . GLY A 1 127 ? -30.757 2.341 35.424 1.00 96.44 127 GLY A N 1
ATOM 961 C CA . GLY A 1 127 ? -30.206 2.932 34.209 1.00 96.44 127 GLY A CA 1
ATOM 962 C C . GLY A 1 127 ? -28.680 2.945 34.260 1.00 96.44 127 GLY A C 1
ATOM 963 O O . GLY A 1 127 ? -28.102 3.207 35.314 1.00 96.44 127 GLY A O 1
ATOM 964 N N . VAL A 1 128 ? -28.015 2.693 33.138 1.00 97.44 128 VAL A N 1
ATOM 965 C CA . VAL A 1 128 ? -26.565 2.873 33.006 1.00 97.44 128 VAL A CA 1
ATOM 966 C C . VAL A 1 128 ? -26.295 3.827 31.855 1.00 97.44 128 VAL A C 1
ATOM 968 O O . VAL A 1 128 ? -26.612 3.516 30.708 1.00 97.44 128 VAL A O 1
ATOM 971 N N . THR A 1 129 ? -25.719 4.983 32.164 1.00 97.06 129 THR A N 1
ATOM 972 C CA . THR A 1 129 ? -25.305 5.971 31.166 1.00 97.06 129 THR A CA 1
ATOM 973 C C . THR A 1 129 ? -23.834 5.761 30.844 1.00 97.06 129 THR A C 1
ATOM 975 O O . THR A 1 129 ? -22.986 5.845 31.729 1.00 97.06 129 THR A O 1
ATOM 978 N N . ILE A 1 130 ? -23.529 5.495 29.582 1.00 97.00 130 ILE A N 1
ATOM 979 C CA . ILE A 1 130 ? -22.168 5.261 29.105 1.00 97.00 130 ILE A CA 1
ATOM 980 C C . ILE A 1 130 ? -21.790 6.428 28.205 1.00 97.00 130 ILE A C 1
ATOM 982 O O . ILE A 1 130 ? -22.443 6.626 27.180 1.00 97.00 130 ILE A O 1
ATOM 986 N N . SER A 1 131 ? -20.773 7.198 28.583 1.00 96.50 131 SER A N 1
ATOM 987 C CA . SER A 1 131 ? -20.149 8.181 27.694 1.00 96.50 131 SER A CA 1
ATOM 988 C C . SER A 1 131 ? -19.072 7.496 26.859 1.00 96.50 131 SER A C 1
ATOM 990 O O . SER A 1 131 ? -18.237 6.755 27.383 1.00 96.50 131 SER A O 1
ATOM 992 N N . VAL A 1 132 ? -19.099 7.725 25.550 1.00 96.12 132 VAL A N 1
ATOM 993 C CA . VAL A 1 132 ? -18.006 7.313 24.669 1.00 96.12 132 VAL A CA 1
ATOM 994 C C . VAL A 1 132 ? -16.973 8.434 24.668 1.00 96.12 132 VAL A C 1
ATOM 996 O O . VAL A 1 132 ? -17.331 9.604 24.525 1.00 96.12 132 VAL A O 1
ATOM 999 N N . GLN A 1 133 ? -15.713 8.084 24.905 1.00 94.56 133 GLN A N 1
ATOM 1000 C CA . GLN A 1 133 ? -14.593 9.009 24.806 1.00 94.56 133 GLN A CA 1
ATOM 1001 C C . GLN A 1 133 ? -14.049 8.966 23.379 1.00 94.56 133 GLN A C 1
ATOM 1003 O O . GLN A 1 133 ? -13.690 7.893 22.896 1.00 94.56 133 GLN A O 1
ATOM 1008 N N . ASP A 1 134 ? -14.004 10.150 22.780 1.00 93.44 134 ASP A N 1
ATOM 1009 C CA . ASP A 1 134 ? -13.419 10.461 21.477 1.00 93.44 134 ASP A CA 1
ATOM 1010 C C . ASP A 1 134 ? -11.893 10.245 21.518 1.00 93.44 134 ASP A C 1
ATOM 1012 O O . ASP A 1 134 ? -11.204 10.771 22.411 1.00 93.44 134 ASP A O 1
ATOM 1016 N N . VAL A 1 135 ? -11.377 9.413 20.616 1.00 93.06 135 VAL A N 1
ATOM 1017 C CA . VAL A 1 135 ? -9.963 9.051 20.494 1.00 93.06 135 VAL A CA 1
ATOM 1018 C C . VAL A 1 135 ? -9.546 9.154 19.036 1.00 93.06 135 VAL A C 1
ATOM 1020 O O . VAL A 1 135 ? -9.937 8.315 18.238 1.00 93.06 135 VAL A O 1
ATOM 1023 N N . ASN A 1 136 ? -8.593 10.056 18.774 1.00 94.38 136 ASN A N 1
ATOM 1024 C CA . ASN A 1 136 ? -8.008 10.274 17.450 1.00 94.38 136 ASN A CA 1
ATOM 1025 C C . ASN A 1 136 ? -7.787 8.985 16.633 1.00 94.38 136 ASN A C 1
ATOM 1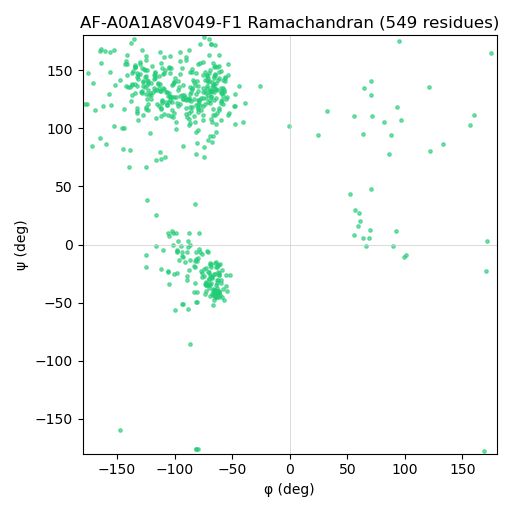027 O O . ASN A 1 136 ? -6.998 8.111 17.035 1.00 94.38 136 ASN A O 1
ATOM 1031 N N . GLU A 1 137 ? -8.398 8.937 15.457 1.00 93.81 137 GLU A N 1
ATOM 1032 C CA . GLU A 1 137 ? -8.329 7.858 14.487 1.00 93.81 137 GLU A CA 1
ATOM 1033 C C . GLU A 1 137 ? -7.400 8.196 13.303 1.00 93.81 137 GLU A C 1
ATOM 1035 O O . GLU A 1 137 ? -7.170 9.345 12.941 1.00 93.81 137 GLU A O 1
ATOM 1040 N N . PRO A 1 138 ? -6.784 7.189 12.655 1.00 95.00 138 PRO A N 1
ATOM 1041 C CA . PRO A 1 138 ? -5.931 7.442 11.500 1.00 95.00 138 PRO A CA 1
ATOM 1042 C C . PRO A 1 138 ? -6.747 7.878 10.268 1.00 95.00 138 PRO A C 1
ATOM 1044 O O . PRO A 1 138 ? -7.728 7.214 9.925 1.00 95.00 138 PRO A O 1
ATOM 1047 N N . PRO A 1 139 ? -6.265 8.859 9.476 1.00 96.56 139 PRO A N 1
ATOM 1048 C CA . PRO A 1 139 ? -6.875 9.200 8.196 1.00 96.56 139 PRO A CA 1
ATOM 1049 C C . PRO A 1 139 ? -6.923 8.004 7.240 1.00 96.56 139 PRO A C 1
ATOM 1051 O O . PRO A 1 139 ? -5.921 7.317 7.020 1.00 96.56 139 PRO A O 1
ATOM 1054 N N . VAL A 1 140 ? -8.065 7.790 6.591 1.00 96.12 140 VAL A N 1
ATOM 1055 C CA . VAL A 1 140 ? -8.325 6.629 5.730 1.00 96.12 140 VAL A CA 1
ATOM 1056 C C . VAL A 1 140 ? -8.398 7.037 4.262 1.00 96.12 140 VAL A C 1
ATOM 1058 O O . VAL A 1 140 ? -9.066 7.997 3.882 1.00 96.12 140 VAL A O 1
ATOM 1061 N N . PHE A 1 141 ? -7.738 6.276 3.388 1.00 96.88 141 PHE A N 1
ATOM 1062 C CA . PHE A 1 141 ? -7.910 6.410 1.941 1.00 96.88 141 PHE A CA 1
ATOM 1063 C C . PHE A 1 141 ? -9.194 5.682 1.505 1.00 96.88 141 PHE A C 1
ATOM 1065 O O . PHE A 1 141 ? -9.243 4.458 1.627 1.00 96.88 141 PHE A O 1
ATOM 1072 N N . PRO A 1 142 ? -10.211 6.371 0.941 1.00 95.38 142 PRO A N 1
ATOM 1073 C CA . PRO A 1 142 ? -11.498 5.742 0.610 1.00 95.38 142 PRO A CA 1
ATOM 1074 C C . PRO A 1 142 ? -11.404 4.608 -0.420 1.00 95.38 142 PRO A C 1
ATOM 1076 O O . PRO A 1 142 ? -12.258 3.728 -0.468 1.00 95.38 142 PRO A O 1
ATOM 1079 N N . VAL A 1 143 ? -10.376 4.647 -1.273 1.00 95.56 143 VAL A N 1
ATOM 1080 C CA . VAL A 1 143 ? -10.078 3.612 -2.267 1.00 95.56 143 VAL A CA 1
ATOM 1081 C C . VAL A 1 143 ? -8.623 3.196 -2.090 1.00 95.56 143 VAL A C 1
ATOM 1083 O O . VAL A 1 143 ? -7.720 3.988 -2.366 1.00 95.56 143 VAL A O 1
ATOM 1086 N N . ASN A 1 144 ? -8.405 1.965 -1.629 1.00 95.62 144 ASN A N 1
ATOM 1087 C CA . ASN A 1 144 ? -7.084 1.400 -1.377 1.00 95.62 144 ASN A CA 1
ATOM 1088 C C . ASN A 1 144 ? -7.073 -0.103 -1.742 1.00 95.62 144 ASN A C 1
ATOM 1090 O O . ASN A 1 144 ? -7.815 -0.859 -1.114 1.00 95.62 144 ASN A O 1
ATOM 1094 N N . PRO A 1 145 ? -6.282 -0.556 -2.736 1.00 96.69 145 PRO A N 1
ATOM 1095 C CA . PRO A 1 145 ? -5.372 0.228 -3.572 1.00 96.69 145 PRO A CA 1
ATOM 1096 C C . PRO A 1 145 ? -6.115 1.121 -4.579 1.00 96.69 145 PRO A C 1
ATOM 1098 O O . PRO A 1 145 ? -7.160 0.753 -5.119 1.00 96.69 145 PRO A O 1
ATOM 1101 N N . LYS A 1 146 ? -5.558 2.301 -4.869 1.00 97.12 146 LYS A N 1
ATOM 1102 C CA . LYS A 1 146 ? -6.057 3.189 -5.925 1.00 97.12 146 LYS A CA 1
ATOM 1103 C C . LYS A 1 146 ? -5.373 2.864 -7.248 1.00 97.12 146 LYS A C 1
ATOM 1105 O O . LYS A 1 146 ? -4.171 3.064 -7.380 1.00 97.12 146 LYS A O 1
ATOM 1110 N N . MET A 1 147 ? -6.147 2.432 -8.239 1.00 97.19 147 MET A N 1
ATOM 1111 C CA . MET A 1 147 ? -5.644 2.131 -9.581 1.00 97.19 147 MET A CA 1
ATOM 1112 C C . MET A 1 147 ? -5.863 3.301 -10.546 1.00 97.19 147 MET A C 1
ATOM 1114 O O . MET A 1 147 ? -6.966 3.846 -10.627 1.00 97.19 147 MET A O 1
ATOM 1118 N N . ILE A 1 148 ? -4.828 3.666 -11.303 1.00 96.81 148 ILE A N 1
ATOM 1119 C CA . ILE A 1 148 ? -4.890 4.644 -12.399 1.00 96.81 148 ILE A CA 1
ATOM 1120 C C . ILE A 1 148 ? -4.242 4.068 -13.659 1.00 96.81 148 ILE A C 1
ATOM 1122 O O . ILE A 1 148 ? -3.429 3.155 -13.572 1.00 96.81 148 ILE A O 1
ATOM 1126 N N . ARG A 1 149 ? -4.601 4.593 -14.833 1.00 96.81 149 ARG A N 1
ATOM 1127 C CA . ARG A 1 149 ? -4.023 4.195 -16.125 1.00 96.81 149 ARG A CA 1
ATOM 1128 C C . ARG A 1 149 ? -3.379 5.413 -16.773 1.00 96.81 149 ARG A C 1
ATOM 1130 O O . ARG A 1 149 ? -4.050 6.439 -16.873 1.00 96.81 149 ARG A O 1
ATOM 1137 N N . PHE A 1 150 ? -2.124 5.295 -17.185 1.00 95.94 150 PHE A N 1
ATOM 1138 C CA . PHE A 1 150 ? -1.356 6.368 -17.816 1.00 95.94 150 PHE A CA 1
ATOM 1139 C C . PHE A 1 150 ? -0.491 5.814 -18.941 1.00 95.94 150 PHE A C 1
ATOM 1141 O O . PHE A 1 150 ? -0.011 4.693 -18.844 1.00 95.94 150 PHE A O 1
ATOM 1148 N N . GLU A 1 151 ? -0.303 6.603 -19.991 1.00 94.56 151 GLU A N 1
ATOM 1149 C CA . GLU A 1 151 ? 0.735 6.353 -20.992 1.00 94.56 151 GLU A CA 1
ATOM 1150 C C . GLU A 1 151 ? 2.111 6.611 -20.369 1.00 94.56 151 GLU A C 1
ATOM 1152 O O . GLU A 1 151 ? 2.253 7.459 -19.476 1.00 94.56 151 GLU A O 1
ATOM 1157 N N . GLU A 1 152 ? 3.113 5.858 -20.805 1.00 94.62 152 GLU A N 1
ATOM 1158 C CA . GLU A 1 152 ? 4.501 6.126 -20.443 1.00 94.62 152 GLU A CA 1
ATOM 1159 C C . GLU A 1 152 ? 5.075 7.344 -21.185 1.00 94.62 152 GLU A C 1
ATOM 1161 O O . GLU A 1 152 ? 4.378 8.032 -21.933 1.00 94.62 152 GLU A O 1
ATOM 1166 N N . GLY A 1 153 ? 6.329 7.699 -20.902 1.00 91.25 153 GLY A N 1
ATOM 1167 C CA . GLY A 1 153 ? 6.996 8.838 -21.544 1.00 91.25 153 GLY A CA 1
ATOM 1168 C C . GLY A 1 153 ? 6.438 10.213 -21.148 1.00 91.25 153 GLY A C 1
ATOM 1169 O O . GLY A 1 153 ? 6.872 11.243 -21.672 1.00 91.25 153 GLY A O 1
ATOM 1170 N N . VAL A 1 154 ? 5.496 10.276 -20.197 1.00 91.31 154 VAL A N 1
ATOM 1171 C CA . VAL A 1 154 ? 4.937 11.543 -19.705 1.00 91.31 154 VAL A CA 1
ATOM 1172 C C . VAL A 1 154 ? 6.014 12.400 -19.027 1.00 91.31 154 VAL A C 1
ATOM 1174 O O . VAL A 1 154 ? 6.754 11.904 -18.172 1.00 91.31 154 VAL A O 1
ATOM 1177 N N . PRO A 1 155 ? 6.108 13.708 -19.344 1.00 91.88 155 PRO A N 1
ATOM 1178 C CA . PRO A 1 155 ? 7.156 14.563 -18.805 1.00 91.88 155 PRO A CA 1
ATOM 1179 C C . PRO A 1 155 ? 7.013 14.757 -17.292 1.00 91.88 155 PRO A C 1
ATOM 1181 O O . PRO A 1 155 ? 5.917 14.677 -16.724 1.00 91.88 155 PRO A O 1
ATOM 1184 N N . ALA A 1 156 ? 8.130 15.086 -16.641 1.00 94.69 156 ALA A N 1
ATOM 1185 C CA . ALA A 1 156 ? 8.140 15.489 -15.240 1.00 94.69 156 ALA A CA 1
ATOM 1186 C C . ALA A 1 156 ? 7.237 16.718 -15.007 1.00 94.69 156 ALA A C 1
ATOM 1188 O O . ALA A 1 156 ? 7.188 17.642 -15.819 1.00 94.69 156 ALA A O 1
ATOM 1189 N N . GLY A 1 157 ? 6.533 16.738 -13.877 1.00 94.94 157 GLY A N 1
ATOM 1190 C CA . GLY A 1 157 ? 5.556 17.769 -13.519 1.00 94.94 157 GLY A CA 1
ATOM 1191 C C . GLY A 1 157 ? 4.126 17.473 -13.979 1.00 94.94 157 GLY A C 1
ATOM 1192 O O . GLY A 1 157 ? 3.218 18.247 -13.669 1.00 94.94 157 GLY A O 1
ATOM 1193 N N . THR A 1 158 ? 3.892 16.351 -14.664 1.00 96.00 158 THR A N 1
ATOM 1194 C CA . THR A 1 158 ? 2.546 15.920 -15.062 1.00 96.00 158 THR A CA 1
ATOM 1195 C C . THR A 1 158 ? 1.746 15.504 -13.830 1.00 96.00 158 THR A C 1
ATOM 1197 O O . THR A 1 158 ? 2.229 14.753 -12.984 1.00 96.00 158 THR A O 1
ATOM 1200 N N . THR A 1 159 ? 0.511 15.997 -13.707 1.00 96.56 159 THR A N 1
ATOM 1201 C CA . THR A 1 159 ? -0.402 15.589 -12.629 1.00 96.56 159 THR A CA 1
ATOM 1202 C C . THR A 1 159 ? -1.047 14.256 -12.974 1.00 96.56 159 THR A C 1
ATOM 1204 O O . THR A 1 159 ? -1.762 14.169 -13.968 1.00 96.56 159 THR A O 1
ATOM 1207 N N . LEU A 1 160 ? -0.845 13.248 -12.125 1.00 96.12 160 LEU A N 1
ATOM 1208 C CA . LEU A 1 160 ? -1.416 11.917 -12.321 1.00 96.12 160 LEU A CA 1
ATOM 1209 C C . LEU A 1 160 ? -2.811 11.805 -11.702 1.00 96.12 160 LEU A C 1
ATOM 1211 O O . LEU A 1 160 ? -3.784 11.438 -12.354 1.00 96.12 160 LEU A O 1
ATOM 1215 N N . THR A 1 161 ? -2.927 12.110 -10.409 1.00 96.31 161 THR A N 1
ATOM 1216 C CA . THR A 1 161 ? -4.197 12.008 -9.684 1.00 96.31 161 THR A CA 1
ATOM 1217 C C . THR A 1 161 ? -4.148 12.768 -8.360 1.00 96.31 161 THR A C 1
ATOM 1219 O O . THR A 1 161 ? -3.079 13.154 -7.896 1.00 96.31 161 THR A O 1
ATOM 1222 N N . VAL A 1 162 ? -5.304 12.956 -7.724 1.00 96.56 162 VAL A N 1
ATOM 1223 C CA . VAL A 1 162 ? -5.406 13.439 -6.340 1.00 96.56 162 VAL A CA 1
ATOM 1224 C C . VAL A 1 162 ? -5.667 12.246 -5.430 1.00 96.56 162 VAL A C 1
ATOM 1226 O O . VAL A 1 162 ? -6.706 11.597 -5.550 1.00 96.56 162 VAL A O 1
ATOM 1229 N N . PHE A 1 163 ? -4.717 11.909 -4.563 1.00 96.19 163 PHE A N 1
ATOM 1230 C CA . PHE A 1 163 ? -4.807 10.802 -3.614 1.00 96.19 163 PHE A CA 1
ATOM 1231 C C . PHE A 1 163 ? -4.981 11.347 -2.195 1.00 96.19 163 PHE A C 1
ATOM 1233 O O . PHE A 1 163 ? -4.041 11.415 -1.410 1.00 96.19 163 PHE A O 1
ATOM 1240 N N . SER A 1 164 ? -6.197 11.808 -1.909 1.00 95.00 164 SER A N 1
ATOM 1241 C CA . SER A 1 164 ? -6.576 12.378 -0.617 1.00 95.00 164 SER A CA 1
ATOM 1242 C C . SER A 1 164 ? -7.157 11.317 0.319 1.00 95.00 164 SER A C 1
ATOM 1244 O O . SER A 1 164 ? -8.004 10.524 -0.103 1.00 95.00 164 SER A O 1
ATOM 1246 N N . ALA A 1 165 ? -6.747 11.356 1.583 1.00 96.31 165 ALA A N 1
ATOM 1247 C CA . ALA A 1 165 ? -7.356 10.612 2.678 1.00 96.31 165 ALA A CA 1
ATOM 1248 C C . ALA A 1 165 ? -8.463 11.450 3.341 1.00 96.31 165 ALA A C 1
ATOM 1250 O O . ALA A 1 165 ? -8.494 12.676 3.193 1.00 96.31 165 ALA A O 1
ATOM 1251 N N . GLN A 1 166 ? -9.374 10.779 4.036 1.00 94.25 166 GLN A N 1
ATOM 1252 C CA . GLN A 1 166 ? -10.439 11.375 4.836 1.00 94.25 166 GLN A CA 1
ATOM 1253 C C . GLN A 1 166 ? -10.225 10.989 6.293 1.00 94.25 166 GLN A C 1
ATOM 1255 O O . GLN A 1 166 ? -9.943 9.831 6.583 1.00 94.25 166 GLN A O 1
ATOM 1260 N N . ASP A 1 167 ? -10.320 11.977 7.169 1.00 94.62 167 ASP A N 1
ATOM 1261 C CA . ASP A 1 167 ? -10.204 11.796 8.610 1.00 94.62 167 ASP A CA 1
ATOM 1262 C C . ASP A 1 167 ? -11.585 11.410 9.175 1.00 94.62 167 ASP A C 1
ATOM 1264 O O . ASP A 1 167 ? -12.547 12.130 8.863 1.00 94.62 167 ASP A O 1
ATOM 1268 N N . PRO A 1 168 ? -11.729 10.266 9.874 1.00 93.31 168 PRO A N 1
ATOM 1269 C CA . PRO A 1 168 ? -12.988 9.877 10.509 1.00 93.31 168 PRO A CA 1
ATOM 1270 C C . PRO A 1 168 ? -13.425 10.848 11.612 1.00 93.31 168 PRO A C 1
ATOM 1272 O O . PRO A 1 168 ? -14.623 11.104 11.735 1.00 93.31 168 PRO A O 1
ATOM 1275 N N . ASP A 1 169 ? -12.473 11.452 12.331 1.00 93.94 169 ASP A N 1
ATOM 1276 C CA . ASP A 1 169 ? -12.732 12.358 13.450 1.00 93.94 169 ASP A CA 1
ATOM 1277 C C . ASP A 1 169 ? -13.466 13.629 12.983 1.00 93.94 169 ASP A C 1
ATOM 1279 O O . ASP A 1 169 ? -12.893 14.609 12.490 1.00 93.94 169 ASP A O 1
ATOM 1283 N N . HIS A 1 170 ? -14.791 13.644 13.129 1.00 88.25 170 HIS A N 1
ATOM 1284 C CA . HIS A 1 170 ? -15.621 14.765 12.673 1.00 88.25 170 HIS A CA 1
ATOM 1285 C C . HIS A 1 170 ? -15.766 15.871 13.720 1.00 88.25 170 HIS A C 1
ATOM 1287 O O . HIS A 1 170 ? -16.104 17.015 13.385 1.00 88.25 170 HIS A O 1
ATOM 1293 N N . PHE A 1 171 ? -15.551 15.534 14.990 1.00 87.25 171 PHE A N 1
ATOM 1294 C CA . PHE A 1 171 ? -15.720 16.450 16.116 1.00 87.25 171 PHE A CA 1
ATOM 1295 C C . PHE A 1 171 ? -14.407 17.108 16.555 1.00 87.25 171 PHE A C 1
ATOM 1297 O O . PHE A 1 171 ? -14.447 18.139 17.238 1.00 87.25 171 PHE A O 1
ATOM 1304 N N . ILE A 1 172 ? -13.267 16.598 16.084 1.00 84.00 172 ILE A N 1
ATOM 1305 C CA . ILE A 1 172 ? -11.938 17.169 16.288 1.00 84.00 172 ILE A CA 1
ATOM 1306 C C . ILE A 1 172 ? -11.474 17.817 14.977 1.00 84.00 172 ILE A C 1
ATOM 1308 O O . ILE A 1 172 ? -11.508 17.236 13.901 1.00 84.00 172 ILE A O 1
ATOM 1312 N N . GLN A 1 173 ? -11.048 19.083 15.034 1.00 85.94 173 GLN A N 1
ATOM 1313 C CA . GLN A 1 173 ? -10.503 19.743 13.846 1.00 85.94 173 GLN A CA 1
ATOM 1314 C C . GLN A 1 173 ? -9.050 19.328 13.626 1.00 85.94 173 GLN A C 1
ATOM 1316 O O . GLN A 1 173 ? -8.135 19.908 14.219 1.00 85.94 173 GLN A O 1
ATOM 1321 N N . GLN A 1 174 ? -8.846 18.373 12.724 1.00 90.56 174 GLN A N 1
ATOM 1322 C CA . GLN A 1 174 ? -7.525 17.906 12.319 1.00 90.56 174 GLN A CA 1
ATOM 1323 C C . GLN A 1 174 ? -7.160 18.289 10.891 1.00 90.56 174 GLN A C 1
ATOM 1325 O O . GLN A 1 174 ? -7.990 18.521 10.013 1.00 90.56 174 GLN A O 1
ATOM 1330 N N . THR A 1 175 ? -5.856 18.430 10.675 1.00 93.31 175 THR A N 1
ATOM 1331 C CA . THR A 1 175 ? -5.262 18.713 9.374 1.00 93.31 175 THR A CA 1
ATOM 1332 C C . THR A 1 175 ? -4.475 17.503 8.911 1.00 93.31 175 THR A C 1
ATOM 1334 O O . THR A 1 175 ? -3.380 17.239 9.409 1.00 93.31 175 THR A O 1
ATOM 1337 N N . VAL A 1 176 ? -4.990 16.842 7.879 1.00 96.12 176 VAL A N 1
ATOM 1338 C CA . VAL A 1 176 ? -4.305 15.734 7.215 1.00 96.12 176 VAL A CA 1
ATOM 1339 C C . VAL A 1 176 ? -3.154 16.258 6.357 1.00 96.12 176 VAL A C 1
ATOM 1341 O O . VAL A 1 176 ? -3.300 17.196 5.566 1.00 96.12 176 VAL A O 1
ATOM 1344 N N . ARG A 1 177 ? -1.985 15.637 6.501 1.00 96.88 177 ARG A N 1
ATOM 1345 C CA . ARG A 1 177 ? -0.793 15.890 5.691 1.00 96.88 177 ARG A CA 1
ATOM 1346 C C . ARG A 1 177 ? -0.306 14.607 5.045 1.00 96.88 177 ARG A C 1
ATOM 1348 O O . ARG A 1 177 ? -0.439 13.527 5.603 1.00 96.88 177 ARG A O 1
ATOM 1355 N N . TYR A 1 178 ? 0.313 14.759 3.880 1.00 98.12 178 TYR A N 1
ATOM 1356 C CA . TYR A 1 178 ? 0.753 13.632 3.064 1.00 98.12 178 TYR A CA 1
ATOM 1357 C C . TYR A 1 178 ? 2.274 13.544 2.965 1.00 98.12 178 TYR A C 1
ATOM 1359 O O . TYR A 1 178 ? 2.968 14.564 2.874 1.00 98.12 178 TYR A O 1
ATOM 1367 N N . SER A 1 179 ? 2.794 12.323 2.918 1.00 97.12 179 SER A N 1
ATOM 1368 C CA . SER A 1 179 ? 4.197 12.041 2.612 1.00 97.12 179 SER A CA 1
ATOM 1369 C C . SER A 1 179 ? 4.340 10.779 1.766 1.00 97.12 179 SER A C 1
ATOM 1371 O O . SER A 1 179 ? 3.457 9.927 1.701 1.00 97.12 179 SER A O 1
ATOM 1373 N N . LYS A 1 180 ? 5.471 10.683 1.068 1.00 97.19 180 LYS A N 1
ATOM 1374 C CA . LYS A 1 180 ? 5.853 9.492 0.312 1.00 97.19 180 LYS A CA 1
ATOM 1375 C C . LYS A 1 180 ? 6.466 8.477 1.273 1.00 97.19 180 LYS A C 1
ATOM 1377 O O . LYS A 1 180 ? 7.360 8.857 2.027 1.00 97.19 180 LYS A O 1
ATOM 1382 N N . LEU A 1 181 ? 5.987 7.234 1.240 1.00 96.88 181 LEU A N 1
ATOM 1383 C CA . LEU A 1 181 ? 6.527 6.138 2.047 1.00 96.88 181 LEU A CA 1
ATOM 1384 C C . LEU A 1 181 ? 7.468 5.270 1.215 1.00 96.88 181 LEU A C 1
ATOM 1386 O O . LEU A 1 181 ? 8.637 5.141 1.561 1.00 96.88 181 LEU A O 1
ATOM 1390 N N . SER A 1 182 ? 6.979 4.732 0.096 1.00 97.50 182 SER A N 1
ATOM 1391 C CA . SER A 1 182 ? 7.774 3.918 -0.825 1.00 97.50 182 SER A CA 1
ATOM 1392 C C . SER A 1 182 ? 7.449 4.255 -2.274 1.00 97.50 182 SER A C 1
ATOM 1394 O O . SER A 1 182 ? 6.292 4.413 -2.649 1.00 97.50 182 SER A O 1
ATOM 1396 N N . ASP A 1 183 ? 8.490 4.388 -3.085 1.00 96.94 183 ASP A N 1
ATOM 1397 C CA . ASP A 1 183 ? 8.423 4.720 -4.508 1.00 96.94 183 ASP A CA 1
ATOM 1398 C C . ASP A 1 183 ? 9.749 4.260 -5.135 1.00 96.94 183 ASP A C 1
ATOM 1400 O O . ASP A 1 183 ? 10.710 5.036 -5.158 1.00 96.94 183 ASP A O 1
ATOM 1404 N N . PRO A 1 184 ? 9.848 2.981 -5.549 1.00 96.12 184 PRO A N 1
ATOM 1405 C CA . PRO A 1 184 ? 11.121 2.322 -5.855 1.00 96.12 184 PRO A CA 1
ATOM 1406 C C . PRO A 1 184 ? 11.987 3.045 -6.890 1.00 96.12 184 PRO A C 1
ATOM 1408 O O . PRO A 1 184 ? 13.209 3.078 -6.754 1.00 96.12 184 PRO A O 1
ATOM 1411 N N . ALA A 1 185 ? 11.359 3.658 -7.893 1.00 95.56 185 ALA A N 1
ATOM 1412 C CA . ALA A 1 185 ? 12.046 4.361 -8.970 1.00 95.56 185 ALA A CA 1
ATOM 1413 C C . ALA A 1 185 ? 12.194 5.874 -8.721 1.00 95.56 185 ALA A C 1
ATOM 1415 O O . ALA A 1 185 ? 12.783 6.591 -9.529 1.00 95.56 185 ALA A O 1
ATOM 1416 N N . ASN A 1 186 ? 11.680 6.384 -7.596 1.00 96.19 186 ASN A N 1
ATOM 1417 C CA . ASN A 1 186 ? 11.656 7.811 -7.267 1.00 96.19 186 ASN A CA 1
ATOM 1418 C C . ASN A 1 186 ? 10.958 8.707 -8.314 1.00 96.19 186 ASN A C 1
ATOM 1420 O O . ASN A 1 186 ? 11.295 9.884 -8.465 1.00 96.19 186 ASN A O 1
ATOM 1424 N N . TRP A 1 187 ? 9.970 8.168 -9.030 1.00 96.88 187 TRP A N 1
ATOM 1425 C CA . TRP A 1 187 ? 9.261 8.876 -10.096 1.00 96.88 187 TRP A CA 1
ATOM 1426 C C . TRP A 1 187 ? 8.146 9.788 -9.608 1.00 96.88 187 TRP A C 1
ATOM 1428 O O . TRP A 1 187 ? 7.667 10.610 -10.388 1.00 96.88 187 TRP A O 1
ATOM 1438 N N . LEU A 1 188 ? 7.706 9.667 -8.356 1.00 97.56 188 LEU A N 1
ATOM 1439 C CA . LEU A 1 188 ? 6.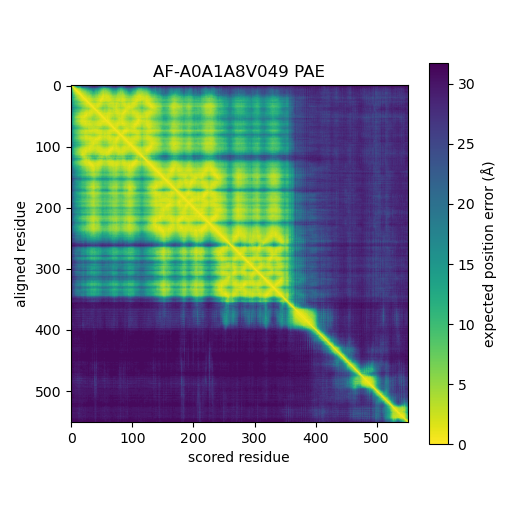493 10.327 -7.885 1.00 97.56 188 LEU A CA 1
ATOM 1440 C C . LEU A 1 188 ? 6.767 11.328 -6.764 1.00 97.56 188 LEU A C 1
ATOM 1442 O O . LEU A 1 188 ? 7.602 11.133 -5.876 1.00 97.56 188 LEU A O 1
ATOM 1446 N N . LYS A 1 189 ? 5.973 12.398 -6.769 1.00 96.94 189 LYS A N 1
ATOM 1447 C CA . LYS A 1 189 ? 5.883 13.385 -5.694 1.00 96.94 189 LYS A CA 1
ATOM 1448 C C . LYS A 1 189 ? 4.433 13.569 -5.296 1.00 96.94 189 LYS A C 1
ATOM 1450 O O . LYS A 1 189 ? 3.595 13.809 -6.156 1.00 96.94 189 LYS A O 1
ATOM 1455 N N . ILE A 1 190 ? 4.162 13.532 -3.996 1.00 97.88 190 ILE A N 1
ATOM 1456 C CA . ILE A 1 190 ? 2.866 13.913 -3.437 1.00 97.88 190 ILE A CA 1
ATOM 1457 C C . ILE A 1 190 ? 2.947 15.312 -2.830 1.00 97.88 190 ILE A C 1
ATOM 1459 O O . ILE A 1 190 ? 3.918 15.676 -2.160 1.00 97.88 190 ILE A O 1
ATOM 1463 N N . ASN A 1 191 ? 1.926 16.120 -3.076 1.00 97.56 191 ASN A N 1
ATOM 1464 C CA . ASN A 1 191 ? 1.761 17.405 -2.429 1.00 97.56 191 ASN A CA 1
ATOM 1465 C C . ASN A 1 191 ? 1.235 17.200 -1.001 1.00 97.56 191 ASN A C 1
ATOM 1467 O O . ASN A 1 191 ? 0.201 16.571 -0.777 1.00 97.56 191 ASN A O 1
ATOM 1471 N N . ARG A 1 192 ? 1.960 17.773 -0.037 1.00 96.81 192 ARG A N 1
ATOM 1472 C CA . ARG A 1 192 ? 1.740 17.585 1.399 1.00 96.81 192 ARG A CA 1
ATOM 1473 C C . ARG A 1 192 ? 0.374 18.058 1.896 1.00 96.81 192 ARG A C 1
ATOM 1475 O O . ARG A 1 192 ? -0.045 17.568 2.937 1.00 96.81 192 ARG A O 1
ATOM 1482 N N . THR A 1 193 ? -0.293 18.997 1.223 1.00 95.69 193 THR A N 1
ATOM 1483 C CA . THR A 1 193 ? -1.544 19.599 1.727 1.00 95.69 193 THR A CA 1
ATOM 1484 C C . THR A 1 193 ? -2.798 19.102 1.023 1.00 95.69 193 THR A C 1
ATOM 1486 O O . THR A 1 193 ? -3.834 18.986 1.662 1.00 95.69 193 THR A O 1
ATOM 1489 N N . ASN A 1 194 ? -2.731 18.808 -0.276 1.00 94.81 194 ASN A N 1
ATOM 1490 C CA . ASN A 1 194 ? -3.910 18.438 -1.066 1.00 94.81 194 ASN A CA 1
ATOM 1491 C C . ASN A 1 194 ? -3.864 17.000 -1.616 1.00 94.81 194 ASN A C 1
ATOM 1493 O O . ASN A 1 194 ? -4.796 16.593 -2.302 1.00 94.81 194 ASN A O 1
ATOM 1497 N N . GLY A 1 195 ? -2.790 16.244 -1.362 1.00 95.88 195 GLY A N 1
ATOM 1498 C CA . GLY A 1 195 ? -2.648 14.861 -1.824 1.00 95.88 195 GLY A CA 1
ATOM 1499 C C . GLY A 1 195 ? -2.469 14.716 -3.341 1.00 95.88 195 GLY A C 1
ATOM 1500 O O . GLY A 1 195 ? -2.598 13.618 -3.874 1.00 95.88 195 GLY A O 1
ATOM 1501 N N . GLN A 1 196 ? -2.195 15.799 -4.075 1.00 97.88 196 GLN A N 1
ATOM 1502 C CA . GLN A 1 196 ? -1.955 15.742 -5.519 1.00 97.88 196 GLN A CA 1
ATOM 1503 C C . GLN A 1 196 ? -0.637 15.025 -5.823 1.00 97.88 196 GLN A C 1
ATOM 1505 O O . GLN A 1 196 ? 0.408 15.405 -5.297 1.00 97.88 196 GLN A O 1
ATOM 1510 N N . ILE A 1 197 ? -0.681 14.022 -6.698 1.00 97.81 197 ILE A N 1
ATOM 1511 C CA . ILE A 1 197 ? 0.486 13.253 -7.130 1.00 97.81 197 ILE A CA 1
ATOM 1512 C C . ILE A 1 197 ? 0.927 13.726 -8.514 1.00 97.81 197 ILE A C 1
ATOM 1514 O O . ILE A 1 197 ? 0.131 13.763 -9.457 1.00 97.81 197 ILE A O 1
ATOM 1518 N N . THR A 1 198 ? 2.206 14.072 -8.628 1.00 97.19 198 THR A N 1
ATOM 1519 C CA . THR A 1 198 ? 2.859 14.531 -9.858 1.00 97.19 198 THR A CA 1
ATOM 1520 C C . THR A 1 198 ? 4.101 13.705 -10.165 1.00 97.19 198 THR A C 1
ATOM 1522 O O . THR A 1 198 ? 4.780 13.252 -9.240 1.00 97.19 198 THR A O 1
ATOM 1525 N N . THR A 1 199 ? 4.450 13.574 -11.441 1.00 97.31 199 THR A N 1
ATOM 1526 C CA . THR A 1 199 ? 5.699 12.932 -11.872 1.00 97.31 199 THR A CA 1
ATOM 1527 C C . THR A 1 199 ? 6.922 13.810 -11.564 1.00 97.31 199 THR A C 1
ATOM 1529 O O . THR A 1 199 ? 6.879 15.034 -11.683 1.00 97.31 199 THR A O 1
ATOM 1532 N N . MET A 1 200 ? 8.028 13.193 -11.155 1.00 96.00 200 MET A N 1
ATOM 1533 C CA . MET A 1 200 ? 9.356 13.800 -10.988 1.00 96.00 200 MET A CA 1
ATOM 1534 C C . MET A 1 200 ? 10.323 13.397 -12.104 1.00 96.00 200 MET A C 1
ATOM 1536 O O . MET A 1 200 ? 11.275 14.125 -12.371 1.00 96.00 200 MET A O 1
ATOM 1540 N N . ALA A 1 201 ? 10.067 12.260 -12.745 1.00 94.25 201 ALA A N 1
ATOM 1541 C CA . ALA A 1 201 ? 10.834 11.711 -13.853 1.00 94.25 201 ALA A CA 1
ATOM 1542 C C . ALA A 1 201 ? 9.876 11.147 -14.914 1.00 94.25 201 ALA A C 1
ATOM 1544 O O . ALA A 1 201 ? 8.661 11.124 -14.698 1.00 94.25 201 ALA A O 1
ATOM 1545 N N . LEU A 1 202 ? 10.432 10.728 -16.052 1.00 93.56 202 LEU A N 1
ATOM 1546 C CA . LEU A 1 202 ? 9.692 9.989 -17.073 1.00 93.56 202 LEU A CA 1
ATOM 1547 C C . LEU A 1 202 ? 9.261 8.638 -16.495 1.00 93.56 202 LEU A C 1
ATOM 1549 O O . LEU A 1 202 ? 10.057 7.971 -15.834 1.00 93.56 202 LEU A O 1
ATOM 1553 N N . LEU A 1 203 ? 8.000 8.279 -16.717 1.00 95.00 203 LEU A N 1
ATOM 1554 C CA . LEU A 1 203 ? 7.511 6.932 -16.439 1.00 95.00 203 LEU A CA 1
ATOM 1555 C C . LEU A 1 203 ? 7.934 6.040 -17.604 1.00 95.00 203 LEU A C 1
ATOM 1557 O O . LEU A 1 203 ? 7.743 6.443 -18.746 1.00 95.00 203 LEU A O 1
ATOM 1561 N N . ASP A 1 204 ? 8.499 4.883 -17.291 1.00 95.38 204 ASP A N 1
ATOM 1562 C CA . ASP A 1 204 ? 9.097 3.942 -18.244 1.00 95.38 204 ASP A CA 1
ATOM 1563 C C . ASP A 1 204 ? 8.569 2.541 -17.906 1.00 95.38 204 ASP A C 1
ATOM 1565 O O . ASP A 1 204 ? 8.776 2.052 -16.786 1.00 95.38 204 ASP A O 1
ATOM 1569 N N . ARG A 1 205 ? 7.800 1.935 -18.812 1.00 96.06 205 ARG A N 1
ATOM 1570 C CA . ARG A 1 205 ? 7.127 0.647 -18.597 1.00 96.06 205 ARG A CA 1
ATOM 1571 C C . ARG A 1 205 ? 8.125 -0.507 -18.621 1.00 96.06 205 ARG A C 1
ATOM 1573 O O . ARG A 1 205 ? 7.928 -1.478 -17.883 1.00 96.06 205 ARG A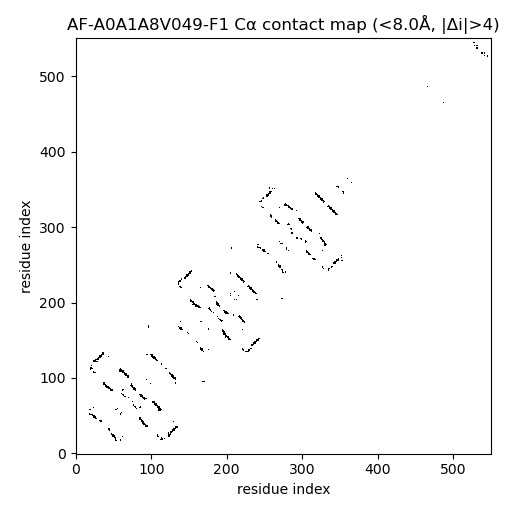 O 1
ATOM 1580 N N . GLU A 1 206 ? 9.190 -0.400 -19.403 1.00 95.06 206 GLU A N 1
ATOM 1581 C CA . GLU A 1 206 ? 10.252 -1.398 -19.576 1.00 95.06 206 GLU A CA 1
ATOM 1582 C C . GLU A 1 206 ? 11.221 -1.425 -18.385 1.00 95.06 206 GLU A C 1
ATOM 1584 O O . GLU A 1 206 ? 12.061 -2.325 -18.258 1.00 95.06 206 GLU A O 1
ATOM 1589 N N . SER A 1 207 ? 11.093 -0.468 -17.466 1.00 94.75 207 SER A N 1
ATOM 1590 C CA . SER A 1 207 ? 11.890 -0.409 -16.250 1.00 94.75 207 SER A CA 1
ATOM 1591 C C . SER A 1 207 ? 11.694 -1.627 -15.342 1.00 94.75 207 SER A C 1
ATOM 1593 O O . SER A 1 207 ? 10.583 -2.087 -15.084 1.00 94.75 207 SER A O 1
ATOM 1595 N N . MET A 1 208 ? 12.777 -2.076 -14.698 1.00 95.31 208 MET A N 1
ATOM 1596 C CA . MET A 1 208 ? 12.754 -3.198 -13.744 1.00 95.31 208 MET A CA 1
ATOM 1597 C C . MET A 1 208 ? 11.843 -2.984 -12.519 1.00 95.31 208 MET A C 1
ATOM 1599 O O . MET A 1 208 ? 11.535 -3.936 -11.797 1.00 95.31 208 MET A O 1
ATOM 1603 N N . TYR A 1 209 ? 11.451 -1.736 -12.244 1.00 95.81 209 TYR A N 1
ATOM 1604 C CA . TYR A 1 209 ? 10.550 -1.386 -11.143 1.00 95.81 209 TYR A CA 1
ATOM 1605 C C . TYR A 1 209 ? 9.073 -1.631 -11.475 1.00 95.81 209 TYR A C 1
ATOM 1607 O O . TYR A 1 209 ? 8.239 -1.643 -10.567 1.00 95.81 209 TYR A O 1
ATOM 1615 N N . VAL A 1 210 ? 8.748 -1.841 -12.750 1.00 96.06 210 VAL A N 1
ATOM 1616 C CA . VAL A 1 210 ? 7.397 -2.123 -13.231 1.00 96.06 210 VAL A CA 1
ATOM 1617 C C . VAL A 1 210 ? 7.223 -3.633 -13.337 1.00 96.06 210 VAL A C 1
ATOM 1619 O O . VAL A 1 210 ? 8.029 -4.338 -13.941 1.00 96.06 210 VAL A O 1
ATOM 1622 N N . LYS A 1 211 ? 6.156 -4.162 -12.733 1.00 94.44 211 LYS A N 1
ATOM 1623 C CA . LYS A 1 211 ? 5.826 -5.594 -12.791 1.00 94.44 211 LYS A CA 1
ATOM 1624 C C . LYS A 1 211 ? 4.436 -5.758 -13.373 1.00 94.44 211 LYS A C 1
ATOM 1626 O O . LYS A 1 211 ? 3.496 -5.137 -12.892 1.00 94.44 211 LYS A O 1
ATOM 1631 N N . ASN A 1 212 ? 4.291 -6.605 -14.392 1.00 93.12 212 ASN A N 1
ATOM 1632 C CA . ASN A 1 212 ? 3.010 -6.843 -15.070 1.00 93.12 212 ASN A CA 1
ATOM 1633 C C . ASN A 1 212 ? 2.329 -5.536 -15.541 1.00 93.12 212 ASN A C 1
ATOM 1635 O O . ASN A 1 212 ? 1.127 -5.359 -15.346 1.00 93.12 212 ASN A O 1
ATOM 1639 N N . ASN A 1 213 ? 3.105 -4.611 -16.121 1.00 94.19 213 ASN A N 1
ATOM 1640 C CA . ASN A 1 213 ? 2.667 -3.273 -16.559 1.00 94.19 213 ASN A CA 1
ATOM 1641 C C . ASN A 1 213 ? 2.125 -2.382 -15.430 1.00 94.19 213 ASN A C 1
ATOM 1643 O O . ASN A 1 213 ? 1.382 -1.435 -15.684 1.00 94.19 213 ASN A O 1
ATOM 1647 N N . MET A 1 214 ? 2.468 -2.686 -14.178 1.00 96.75 214 MET A N 1
ATOM 1648 C CA . MET A 1 214 ? 1.997 -1.964 -13.006 1.00 96.75 214 MET A CA 1
ATOM 1649 C C . MET A 1 214 ? 3.175 -1.451 -12.178 1.00 96.75 214 MET A C 1
ATOM 1651 O O . MET A 1 214 ? 4.050 -2.216 -11.765 1.00 96.75 214 MET A O 1
ATOM 1655 N N . TYR A 1 215 ? 3.176 -0.145 -11.932 1.00 97.31 215 TYR A N 1
ATOM 1656 C CA . TYR A 1 215 ? 4.079 0.523 -11.004 1.00 97.31 215 TYR A CA 1
ATOM 1657 C C . TYR A 1 215 ? 3.348 0.787 -9.687 1.00 97.31 215 TYR A C 1
ATOM 1659 O O . TYR A 1 215 ? 2.266 1.378 -9.683 1.00 97.31 215 TYR A O 1
ATOM 1667 N N . GLU A 1 216 ? 3.925 0.349 -8.572 1.00 97.62 216 GLU A N 1
ATOM 1668 C CA . GLU A 1 216 ? 3.321 0.482 -7.247 1.00 97.62 216 GLU A CA 1
ATOM 1669 C C . GLU A 1 216 ? 4.123 1.445 -6.368 1.00 97.62 216 GLU A C 1
ATOM 1671 O O . GLU A 1 216 ? 5.344 1.334 -6.245 1.00 97.62 216 GLU A O 1
ATOM 1676 N N . ALA A 1 217 ? 3.415 2.377 -5.732 1.00 97.75 217 ALA A N 1
ATOM 1677 C CA . ALA A 1 217 ? 3.970 3.309 -4.761 1.00 97.75 217 ALA A CA 1
ATOM 1678 C C . ALA A 1 217 ? 3.029 3.452 -3.561 1.00 97.75 217 ALA A C 1
ATOM 1680 O O . ALA A 1 217 ? 1.807 3.387 -3.700 1.00 97.75 217 ALA A O 1
ATOM 1681 N N . THR A 1 218 ? 3.588 3.685 -2.378 1.00 98.12 218 THR A N 1
ATOM 1682 C CA . THR A 1 218 ? 2.830 3.857 -1.137 1.00 98.12 218 THR A CA 1
ATOM 1683 C C . THR A 1 218 ? 3.043 5.239 -0.538 1.00 98.12 218 THR A C 1
ATOM 1685 O O . THR A 1 218 ? 4.135 5.820 -0.562 1.00 98.12 218 THR A O 1
ATOM 1688 N N . PHE A 1 219 ? 1.966 5.777 0.021 1.00 98.19 219 PHE A N 1
ATOM 1689 C CA . PHE A 1 219 ? 1.902 7.113 0.595 1.00 98.19 219 PHE A CA 1
ATOM 1690 C C . PHE A 1 219 ? 1.306 7.046 1.996 1.00 98.19 219 PHE A C 1
ATOM 1692 O O . PHE A 1 219 ? 0.435 6.224 2.276 1.00 98.19 219 PHE A O 1
ATOM 1699 N N . LEU A 1 220 ? 1.771 7.933 2.867 1.00 97.56 220 LEU A N 1
ATOM 1700 C CA . LEU A 1 220 ? 1.216 8.132 4.197 1.00 97.56 220 LEU A CA 1
ATOM 1701 C C . LEU A 1 220 ? 0.324 9.366 4.199 1.00 97.56 220 LEU A C 1
ATOM 1703 O O . LEU A 1 220 ? 0.687 10.405 3.641 1.00 97.56 220 LEU A O 1
ATOM 1707 N N . ALA A 1 221 ? -0.810 9.248 4.873 1.00 98.00 221 ALA A N 1
ATOM 1708 C CA . ALA A 1 221 ? -1.603 10.363 5.357 1.00 98.00 221 ALA A CA 1
ATOM 1709 C C . ALA A 1 221 ? -1.518 10.365 6.883 1.00 98.00 221 ALA A C 1
ATOM 1711 O O . ALA A 1 221 ? -1.670 9.318 7.504 1.00 98.00 221 ALA A O 1
ATOM 1712 N N . PHE A 1 222 ? -1.241 11.512 7.484 1.00 96.69 222 PHE A N 1
ATOM 1713 C CA . PHE A 1 222 ? -1.151 11.647 8.932 1.00 96.69 222 PHE A CA 1
ATOM 1714 C C . PHE A 1 222 ? -1.842 12.921 9.391 1.00 96.69 222 PHE A C 1
ATOM 1716 O O . PHE A 1 222 ? -1.706 13.970 8.750 1.00 96.69 222 PHE A O 1
ATOM 1723 N N . ASP A 1 223 ? -2.575 12.820 10.488 1.00 96.31 223 ASP A N 1
ATOM 1724 C CA . ASP A 1 223 ? -3.223 13.950 11.143 1.00 96.31 223 ASP A CA 1
ATOM 1725 C C . ASP A 1 223 ? -2.230 14.720 12.034 1.00 96.31 223 ASP A C 1
ATOM 1727 O O . ASP A 1 223 ? -1.017 14.473 12.052 1.00 96.31 223 ASP A O 1
ATOM 1731 N N . ASN A 1 224 ? -2.741 15.723 12.742 1.00 94.38 224 ASN A N 1
ATOM 1732 C CA . ASN A 1 224 ? -2.031 16.461 13.785 1.00 94.38 224 ASN A CA 1
ATOM 1733 C C . ASN A 1 224 ? -2.683 16.283 15.168 1.00 94.38 224 ASN A C 1
ATOM 1735 O O . ASN A 1 224 ? -2.557 17.177 16.011 1.00 94.38 224 ASN A O 1
ATOM 1739 N N . GLY A 1 225 ? -3.400 15.177 15.369 1.00 90.62 225 GLY A N 1
ATOM 1740 C CA . GLY A 1 225 ? -3.987 14.782 16.644 1.00 90.62 225 GLY A CA 1
ATOM 1741 C C . GLY A 1 225 ? -2.934 14.350 17.667 1.00 90.62 225 GLY A C 1
ATOM 1742 O O . GLY A 1 225 ? -1.730 14.327 17.398 1.00 90.62 225 GLY A O 1
ATOM 1743 N N . SER A 1 226 ? -3.389 14.037 18.882 1.00 88.19 226 SER A N 1
ATOM 1744 C CA . SER A 1 226 ? -2.535 13.575 19.982 1.00 88.19 226 SER A CA 1
ATOM 1745 C C . SER A 1 226 ? -3.147 12.335 20.650 1.00 88.19 226 SER A C 1
ATOM 1747 O O . SER A 1 226 ? -4.159 12.482 21.331 1.00 88.19 226 SER A O 1
ATOM 1749 N N . PRO A 1 227 ? -2.518 11.147 20.551 1.00 90.69 227 PRO A N 1
ATOM 1750 C CA . PRO A 1 227 ? -1.309 10.866 19.775 1.00 90.69 227 PRO A CA 1
ATOM 1751 C C . PRO A 1 227 ? -1.566 11.028 18.275 1.00 90.69 227 PRO A C 1
ATOM 1753 O O . PRO A 1 227 ? -2.691 10.868 17.826 1.00 90.69 227 PRO A O 1
ATOM 1756 N N . GLN A 1 228 ? -0.525 11.342 17.509 1.00 93.06 228 GLN A N 1
ATOM 1757 C CA . GLN A 1 228 ? -0.637 11.458 16.058 1.00 93.06 228 GLN A CA 1
ATOM 1758 C C . GLN A 1 228 ? -0.960 10.089 15.450 1.00 93.06 228 GLN A C 1
ATOM 1760 O O . GLN A 1 228 ? -0.257 9.117 15.749 1.00 93.06 228 GLN A O 1
ATOM 1765 N N . ALA A 1 229 ? -1.967 10.023 14.580 1.00 94.94 229 ALA A N 1
ATOM 1766 C CA . ALA A 1 229 ? -2.305 8.810 13.851 1.00 94.94 229 ALA A CA 1
ATOM 1767 C C . ALA A 1 229 ? -1.953 8.948 12.358 1.00 94.94 229 ALA A C 1
ATOM 1769 O O . ALA A 1 229 ? -1.628 10.019 11.829 1.00 94.94 229 ALA A O 1
ATOM 1770 N N . SER A 1 230 ? -1.853 7.805 11.679 1.00 96.62 230 SER A N 1
ATOM 1771 C CA . SER A 1 230 ? -1.464 7.767 10.270 1.00 96.62 230 SER A CA 1
ATOM 1772 C C . SER A 1 230 ? -2.044 6.561 9.552 1.00 96.62 230 SER A C 1
ATOM 1774 O O . SER A 1 230 ? -1.979 5.446 10.069 1.00 96.62 230 SER A O 1
ATOM 1776 N N . GLY A 1 231 ? -2.538 6.780 8.337 1.00 96.69 231 GLY A N 1
ATOM 1777 C CA . GLY A 1 231 ? -2.982 5.745 7.414 1.00 96.69 231 GLY A CA 1
ATOM 1778 C C . GLY A 1 231 ? -2.039 5.601 6.223 1.00 96.69 231 GLY A C 1
ATOM 1779 O O . GLY A 1 231 ? -1.434 6.567 5.753 1.00 96.69 231 GLY A O 1
ATOM 1780 N N . THR A 1 232 ? -1.923 4.375 5.712 1.00 97.94 232 THR A N 1
ATOM 1781 C CA . THR A 1 232 ? -1.120 4.060 4.521 1.00 97.94 232 THR A CA 1
ATOM 1782 C C . THR A 1 232 ? -2.031 3.757 3.339 1.00 97.94 232 THR A C 1
ATOM 1784 O O . THR A 1 232 ? -2.958 2.955 3.450 1.00 97.94 232 THR A O 1
ATOM 1787 N N . GLY A 1 233 ? -1.752 4.381 2.198 1.00 97.69 233 GLY A N 1
ATOM 1788 C CA . GLY A 1 233 ? -2.460 4.165 0.942 1.00 97.69 233 GLY A CA 1
ATOM 1789 C C . GLY A 1 233 ? -1.515 3.687 -0.152 1.00 97.69 233 GLY A C 1
ATOM 1790 O O . GLY A 1 233 ? -0.409 4.210 -0.296 1.00 97.69 233 GLY A O 1
ATOM 1791 N N . THR A 1 234 ? -1.971 2.731 -0.954 1.00 98.25 234 THR A N 1
ATOM 1792 C CA . THR A 1 234 ? -1.232 2.193 -2.100 1.00 98.25 234 THR A CA 1
ATOM 1793 C C . THR A 1 234 ? -1.802 2.750 -3.401 1.00 98.25 234 THR A C 1
ATOM 1795 O O . THR A 1 234 ? -3.006 2.663 -3.655 1.00 98.25 234 THR A O 1
ATOM 1798 N N . LEU A 1 235 ? -0.934 3.313 -4.241 1.00 97.94 235 LEU A N 1
ATOM 1799 C CA . LEU A 1 235 ? -1.231 3.732 -5.606 1.00 97.94 235 LEU A CA 1
ATOM 1800 C C . LEU A 1 235 ? -0.634 2.720 -6.586 1.00 97.94 235 LEU A C 1
ATOM 1802 O O . LEU A 1 235 ? 0.568 2.462 -6.566 1.00 97.94 235 LEU A O 1
ATOM 1806 N N . GLN A 1 236 ? -1.471 2.215 -7.482 1.00 97.75 236 GLN A N 1
ATOM 1807 C CA . GLN A 1 236 ? -1.085 1.340 -8.581 1.00 97.75 236 GLN A CA 1
ATOM 1808 C C . GLN A 1 236 ? -1.306 2.065 -9.907 1.00 97.75 236 GLN A C 1
ATOM 1810 O O . GLN A 1 236 ? -2.423 2.468 -10.242 1.00 97.75 236 GLN A O 1
ATOM 1815 N N . ILE A 1 237 ? -0.231 2.254 -10.662 1.00 97.56 237 ILE A N 1
ATOM 1816 C CA . ILE A 1 237 ? -0.244 2.914 -11.964 1.00 97.56 237 ILE A CA 1
ATOM 1817 C C . ILE A 1 237 ? -0.069 1.839 -13.026 1.00 97.56 237 ILE A C 1
ATOM 1819 O O . ILE A 1 237 ? 0.995 1.239 -13.138 1.00 97.56 237 ILE A O 1
ATOM 1823 N N . TYR A 1 238 ? -1.116 1.597 -13.802 1.00 97.44 238 TYR A N 1
ATOM 1824 C CA . TYR A 1 238 ? -1.038 0.776 -14.997 1.00 97.44 238 TYR A CA 1
ATOM 1825 C C . TYR A 1 238 ? -0.458 1.613 -16.138 1.00 97.44 238 TYR A C 1
ATOM 1827 O O . TYR A 1 238 ? -1.092 2.582 -16.572 1.00 97.44 238 TYR A O 1
ATOM 1835 N N . LEU A 1 239 ? 0.732 1.239 -16.595 1.00 96.62 239 LEU A N 1
ATOM 1836 C CA . LEU A 1 239 ? 1.433 1.906 -17.684 1.00 96.62 239 LEU A CA 1
ATOM 1837 C C . LEU A 1 239 ? 0.998 1.305 -19.023 1.00 96.62 239 LEU A C 1
ATOM 1839 O O . LEU A 1 239 ? 1.002 0.086 -19.210 1.00 96.62 239 LEU A O 1
ATOM 1843 N N . ILE A 1 240 ? 0.549 2.180 -19.917 1.00 95.31 240 ILE A N 1
ATOM 1844 C CA . ILE A 1 240 ? 0.181 1.859 -21.291 1.00 95.31 240 ILE A CA 1
ATOM 1845 C C . ILE A 1 240 ? 1.427 2.052 -22.144 1.00 95.31 240 ILE A C 1
ATOM 1847 O O . ILE A 1 240 ? 2.028 3.123 -22.108 1.00 95.31 240 ILE A O 1
ATOM 1851 N N . ASP A 1 241 ? 1.742 1.000 -22.887 1.00 94.56 241 ASP A N 1
ATOM 1852 C CA . ASP A 1 241 ? 2.871 0.910 -23.801 1.00 94.56 241 ASP A CA 1
ATOM 1853 C C . ASP A 1 241 ? 2.804 1.978 -24.904 1.00 94.56 241 ASP A C 1
ATOM 1855 O O . ASP A 1 241 ? 1.757 2.162 -25.545 1.00 94.56 241 ASP A O 1
ATOM 1859 N N . VAL A 1 242 ? 3.916 2.671 -25.118 1.00 94.56 242 VAL A N 1
ATOM 1860 C CA . VAL A 1 242 ? 4.134 3.637 -26.198 1.00 94.56 242 VAL A CA 1
ATOM 1861 C C . VAL A 1 242 ? 5.355 3.182 -26.987 1.00 94.56 242 VAL A C 1
ATOM 1863 O O . VAL A 1 242 ? 6.340 2.783 -26.397 1.00 94.56 242 VAL A O 1
ATOM 1866 N N . ASN A 1 243 ? 5.306 3.286 -28.319 1.00 95.06 243 ASN A N 1
ATOM 1867 C CA . ASN A 1 243 ? 6.439 2.929 -29.177 1.00 95.06 243 ASN A CA 1
ATOM 1868 C C . ASN A 1 243 ? 7.614 3.901 -28.972 1.00 95.06 243 ASN A C 1
ATOM 1870 O O . ASN A 1 243 ? 7.685 4.936 -29.654 1.00 95.06 243 ASN A O 1
ATOM 1874 N N . ASP A 1 244 ? 8.490 3.613 -28.014 1.00 94.06 244 ASP A N 1
ATOM 1875 C CA . ASP A 1 244 ? 9.650 4.430 -27.656 1.00 94.06 244 ASP A CA 1
ATOM 1876 C C . ASP A 1 244 ? 10.979 3.656 -27.697 1.00 94.06 244 ASP A C 1
ATOM 1878 O O . ASP A 1 244 ? 12.052 4.283 -27.723 1.00 94.06 244 ASP A O 1
ATOM 1882 N N . ASN A 1 245 ? 10.928 2.329 -27.854 1.00 93.81 245 ASN A N 1
ATOM 1883 C CA . ASN A 1 245 ? 12.092 1.503 -28.120 1.00 93.81 245 ASN A CA 1
ATOM 1884 C C . ASN A 1 245 ? 12.176 1.143 -29.604 1.00 93.81 245 ASN A C 1
ATOM 1886 O O . ASN A 1 245 ? 11.200 0.910 -30.297 1.00 93.81 245 ASN A O 1
ATOM 1890 N N . ALA A 1 246 ? 13.400 1.165 -30.136 1.00 94.62 246 ALA A N 1
ATOM 1891 C CA . ALA A 1 246 ? 13.646 0.788 -31.521 1.00 94.62 246 ALA A CA 1
ATOM 1892 C C . ALA A 1 246 ? 14.182 -0.650 -31.584 1.00 94.62 246 ALA A C 1
ATOM 1894 O O . ALA A 1 246 ? 15.112 -0.986 -30.832 1.00 94.62 246 ALA A O 1
ATOM 1895 N N . PRO A 1 247 ? 13.749 -1.468 -32.557 1.00 95.50 247 PRO A N 1
ATOM 1896 C CA . PRO A 1 247 ? 14.044 -2.892 -32.558 1.00 95.50 247 PRO A CA 1
ATOM 1897 C C . PRO A 1 247 ? 15.529 -3.174 -32.778 1.00 95.50 247 PRO A C 1
ATOM 1899 O O . PRO A 1 247 ? 16.210 -2.569 -33.615 1.00 95.50 247 PRO A O 1
ATOM 1902 N N . VAL A 1 248 ? 16.052 -4.157 -32.051 1.00 93.94 248 VAL A N 1
ATOM 1903 C CA . VAL A 1 248 ? 17.466 -4.545 -32.077 1.00 93.94 248 VAL A CA 1
ATOM 1904 C C . VAL A 1 248 ? 17.650 -5.844 -32.852 1.00 93.94 248 VAL A C 1
ATOM 1906 O O . VAL A 1 248 ? 16.993 -6.847 -32.589 1.00 93.94 248 VAL A O 1
ATOM 1909 N N . LEU A 1 249 ? 18.599 -5.858 -33.790 1.00 94.75 249 LEU A N 1
ATOM 1910 C CA . LEU A 1 249 ? 18.889 -7.025 -34.628 1.00 94.75 249 LEU A CA 1
ATOM 1911 C C . LEU A 1 249 ? 19.487 -8.199 -33.831 1.00 94.75 249 LEU A C 1
ATOM 1913 O O . LEU A 1 249 ? 20.447 -8.033 -33.070 1.00 94.75 249 LEU A O 1
ATOM 1917 N N . ILE A 1 250 ? 18.987 -9.406 -34.104 1.00 94.44 250 ILE A N 1
ATOM 1918 C CA . ILE A 1 250 ? 19.467 -10.680 -33.560 1.00 94.44 250 ILE A CA 1
ATOM 1919 C C . ILE A 1 250 ? 19.628 -11.702 -34.708 1.00 94.44 250 ILE A C 1
ATOM 1921 O O . ILE A 1 250 ? 18.741 -11.823 -35.548 1.00 94.44 250 ILE A O 1
ATOM 1925 N N . PRO A 1 251 ? 20.717 -12.486 -34.768 1.00 94.00 251 PRO A N 1
ATOM 1926 C CA . PRO A 1 251 ? 21.871 -12.448 -33.875 1.00 94.00 251 PRO A CA 1
ATOM 1927 C C . PRO A 1 251 ? 22.821 -11.283 -34.203 1.00 94.00 251 PRO A C 1
ATOM 1929 O O . PRO A 1 251 ? 22.886 -10.813 -35.337 1.00 94.00 251 PRO A O 1
ATOM 1932 N N . ARG A 1 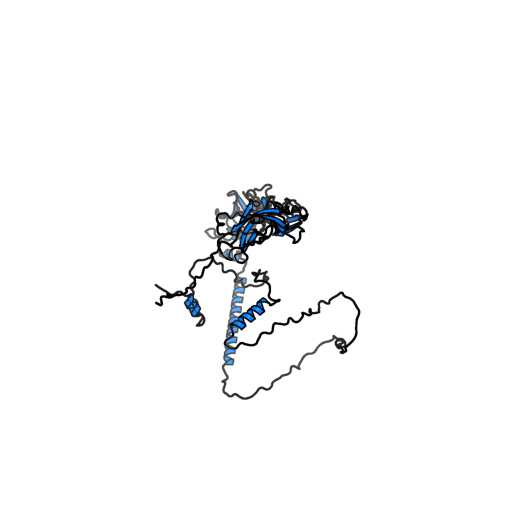252 ? 23.606 -10.840 -33.209 1.00 92.31 252 ARG A N 1
ATOM 1933 C CA . ARG A 1 252 ? 24.658 -9.818 -33.401 1.00 92.31 252 ARG A CA 1
ATOM 1934 C C . ARG A 1 252 ? 25.913 -10.370 -34.079 1.00 92.31 252 ARG A C 1
ATOM 1936 O O . ARG A 1 252 ? 26.647 -9.617 -34.713 1.00 92.31 252 ARG A O 1
ATOM 1943 N N . GLU A 1 253 ? 26.151 -11.674 -33.965 1.00 92.44 253 GLU A N 1
ATOM 1944 C CA . GLU A 1 253 ? 27.241 -12.368 -34.646 1.00 92.44 253 GLU A CA 1
ATOM 1945 C C . GLU A 1 253 ? 26.702 -13.572 -35.417 1.00 92.44 253 GLU A C 1
ATOM 1947 O O . GLU A 1 253 ? 25.840 -14.300 -34.928 1.00 92.44 253 GLU A O 1
ATOM 1952 N N . ALA A 1 254 ? 27.227 -13.795 -36.617 1.00 91.00 254 ALA A N 1
ATOM 1953 C CA . ALA A 1 254 ? 26.911 -14.955 -37.437 1.00 91.00 254 ALA A CA 1
ATOM 1954 C C . ALA A 1 254 ? 28.165 -15.455 -38.156 1.00 91.00 254 ALA A C 1
ATOM 1956 O O . ALA A 1 254 ? 29.161 -14.740 -38.280 1.00 91.00 254 ALA A O 1
ATOM 1957 N N . GLN A 1 255 ? 28.114 -16.686 -38.650 1.00 87.38 255 GLN A N 1
ATOM 1958 C CA . GLN A 1 255 ? 29.197 -17.280 -39.421 1.00 87.38 255 GLN A CA 1
ATOM 1959 C C . GLN A 1 255 ? 28.676 -17.732 -40.781 1.00 87.38 255 GLN A C 1
ATOM 1961 O O . GLN A 1 255 ? 27.554 -18.229 -40.886 1.00 87.38 255 GLN A O 1
ATOM 1966 N N . ILE A 1 256 ? 29.475 -17.533 -41.827 1.00 87.19 256 ILE A N 1
ATOM 1967 C CA . ILE A 1 256 ? 29.124 -17.946 -43.185 1.00 87.19 256 ILE A CA 1
ATOM 1968 C C . ILE A 1 256 ? 30.342 -18.487 -43.927 1.00 87.19 256 ILE A C 1
ATOM 1970 O O . ILE A 1 256 ? 31.487 -18.143 -43.641 1.00 87.19 256 ILE A O 1
ATOM 1974 N N . CYS A 1 257 ? 30.059 -19.324 -44.913 1.00 84.75 257 CYS A N 1
ATOM 1975 C CA . CYS A 1 257 ? 31.048 -19.869 -45.814 1.00 84.75 257 CYS A CA 1
ATOM 1976 C C . CYS A 1 257 ? 31.607 -18.817 -46.795 1.00 84.75 257 CYS A C 1
ATOM 1978 O O . CYS A 1 257 ? 30.851 -17.981 -47.292 1.00 84.75 257 CYS A O 1
ATOM 1980 N N . GLU A 1 258 ? 32.904 -18.891 -47.119 1.00 83.56 258 GLU A N 1
ATOM 1981 C CA . GLU A 1 258 ? 33.571 -18.044 -48.129 1.00 83.56 258 GLU A CA 1
ATOM 1982 C C . GLU A 1 258 ? 32.956 -18.185 -49.538 1.00 83.56 258 GLU A C 1
ATOM 1984 O O . GLU A 1 258 ? 32.917 -17.228 -50.311 1.00 83.56 258 GLU A O 1
ATOM 1989 N N . HIS A 1 259 ? 32.426 -19.369 -49.866 1.00 82.12 259 HIS A N 1
ATOM 1990 C CA . HIS A 1 259 ? 31.766 -19.657 -51.137 1.00 82.12 259 HIS A CA 1
ATOM 1991 C C . HIS A 1 259 ? 30.244 -19.571 -50.987 1.00 82.12 259 HIS A C 1
ATOM 1993 O O . HIS A 1 259 ? 29.649 -20.263 -50.158 1.00 82.12 259 HIS A O 1
ATOM 1999 N N . SER A 1 260 ? 29.591 -18.780 -51.845 1.00 74.50 260 SER A N 1
ATOM 2000 C CA . SER A 1 260 ? 28.127 -18.667 -51.850 1.00 74.50 260 SER A CA 1
ATOM 2001 C C . SER A 1 260 ? 27.495 -19.972 -52.327 1.00 74.50 260 SER A C 1
ATOM 2003 O O . SER A 1 260 ? 27.553 -20.324 -53.508 1.00 74.50 260 SER A O 1
ATOM 2005 N N . ARG A 1 261 ? 26.877 -20.703 -51.395 1.00 74.81 261 ARG A N 1
ATOM 2006 C CA . ARG A 1 261 ? 26.105 -21.924 -51.659 1.00 74.81 261 ARG A CA 1
ATOM 2007 C C . ARG A 1 261 ? 24.621 -21.660 -51.379 1.00 74.81 261 ARG A C 1
ATOM 2009 O O . ARG A 1 261 ? 24.287 -20.785 -50.585 1.00 74.81 261 ARG A O 1
ATOM 2016 N N . PRO A 1 262 ? 23.682 -22.419 -51.968 1.00 67.75 262 PRO A N 1
ATOM 2017 C CA . PRO A 1 262 ? 22.255 -22.252 -51.682 1.00 67.75 262 PRO A CA 1
ATOM 2018 C C . PRO A 1 262 ? 21.902 -22.352 -50.188 1.00 67.75 262 PRO A C 1
ATOM 2020 O O . PRO A 1 262 ? 20.931 -21.734 -49.767 1.00 67.75 262 PRO A O 1
ATOM 2023 N N . ASN A 1 263 ? 22.709 -23.068 -49.397 1.00 68.12 263 ASN A N 1
ATOM 2024 C CA . ASN A 1 263 ? 22.513 -23.266 -47.959 1.00 68.12 263 ASN A CA 1
ATOM 2025 C C . ASN A 1 263 ? 23.262 -22.249 -47.074 1.00 68.12 263 ASN A C 1
ATOM 2027 O O . ASN A 1 263 ? 23.036 -22.236 -45.870 1.00 68.12 263 ASN A O 1
ATOM 2031 N N . SER A 1 264 ? 24.110 -21.372 -47.632 1.00 76.12 264 SER A N 1
ATOM 2032 C CA . SER A 1 264 ? 24.829 -20.345 -46.862 1.00 76.12 264 SER A CA 1
ATOM 2033 C C . SER A 1 264 ? 23.914 -19.140 -46.606 1.00 76.12 264 SER A C 1
ATOM 2035 O O . SER A 1 264 ? 23.966 -18.130 -47.319 1.00 76.12 264 SER A O 1
ATOM 2037 N N . LYS A 1 265 ? 23.007 -19.287 -45.639 1.00 85.25 265 LYS A N 1
ATOM 2038 C CA . LYS A 1 265 ? 21.973 -18.303 -45.309 1.00 85.25 265 LYS A CA 1
ATOM 2039 C C . LYS A 1 265 ? 22.010 -17.982 -43.822 1.00 85.25 265 LYS A C 1
ATOM 2041 O O . LYS A 1 265 ? 22.180 -18.883 -43.009 1.00 85.25 265 LYS A O 1
ATOM 2046 N N . ILE A 1 266 ? 21.811 -16.716 -43.476 1.00 89.31 266 ILE A N 1
ATOM 2047 C CA . ILE A 1 266 ? 21.772 -16.265 -42.084 1.00 89.31 266 ILE A CA 1
ATOM 2048 C C . ILE A 1 266 ? 20.345 -15.837 -41.784 1.00 89.31 266 ILE A C 1
ATOM 2050 O O . ILE A 1 266 ? 19.834 -14.904 -42.403 1.00 89.31 266 ILE A O 1
ATOM 2054 N N . ASN A 1 267 ? 19.701 -16.536 -40.858 1.00 92.94 267 ASN A N 1
ATOM 2055 C CA . ASN A 1 267 ? 18.392 -16.131 -40.371 1.00 92.94 267 ASN A CA 1
ATOM 2056 C C . ASN A 1 267 ? 18.592 -15.002 -39.361 1.00 92.94 267 ASN A C 1
ATOM 2058 O O . ASN A 1 267 ? 19.349 -15.150 -38.402 1.00 92.94 267 ASN A O 1
ATOM 2062 N N . ILE A 1 268 ? 17.933 -13.881 -39.618 1.00 94.31 268 ILE A N 1
ATOM 2063 C CA . ILE A 1 268 ? 17.931 -12.702 -38.764 1.00 94.31 268 ILE A CA 1
ATOM 2064 C C . ILE A 1 268 ? 16.507 -12.455 -38.267 1.00 94.31 268 ILE A C 1
ATOM 2066 O O . ILE A 1 268 ? 15.535 -12.705 -38.979 1.00 94.31 268 ILE A O 1
ATOM 2070 N N . THR A 1 269 ? 16.407 -11.982 -37.039 1.00 94.88 269 THR A N 1
ATOM 2071 C CA . THR A 1 269 ? 15.191 -11.540 -36.360 1.00 94.88 269 THR A CA 1
ATOM 2072 C C . THR A 1 269 ? 15.499 -10.224 -35.653 1.00 94.88 269 THR A C 1
ATOM 2074 O O . THR A 1 269 ? 16.644 -9.755 -35.664 1.00 94.88 269 THR A O 1
ATOM 2077 N N . ALA A 1 270 ? 14.498 -9.623 -35.033 1.00 94.25 270 ALA A N 1
ATOM 2078 C CA . ALA A 1 270 ? 14.701 -8.513 -34.122 1.00 94.25 270 ALA A CA 1
ATOM 2079 C C . ALA A 1 270 ? 14.080 -8.798 -32.757 1.00 94.25 270 ALA A C 1
ATOM 2081 O O . ALA A 1 270 ? 13.272 -9.717 -32.617 1.00 94.25 270 ALA A O 1
ATOM 2082 N N . SER A 1 271 ? 14.519 -8.040 -31.761 1.00 93.12 271 SER A N 1
ATOM 2083 C CA . SER A 1 271 ? 13.917 -7.976 -30.436 1.00 93.12 271 SER A CA 1
ATOM 2084 C C . SER A 1 271 ? 13.599 -6.527 -30.141 1.00 93.12 271 SER A C 1
ATOM 2086 O O . SER A 1 271 ? 14.479 -5.675 -30.268 1.00 93.12 271 SER A O 1
ATOM 2088 N N . ASP A 1 272 ? 12.369 -6.298 -29.719 1.00 94.81 272 ASP A N 1
ATOM 2089 C CA . ASP A 1 272 ? 11.898 -5.033 -29.182 1.00 94.81 272 ASP A CA 1
ATOM 2090 C C . ASP A 1 272 ? 11.473 -5.246 -27.728 1.00 94.81 272 ASP A C 1
ATOM 2092 O O . ASP A 1 272 ? 11.101 -6.369 -27.365 1.00 94.81 272 ASP A O 1
ATOM 2096 N N . THR A 1 273 ? 11.619 -4.224 -26.894 1.00 93.75 273 THR A N 1
ATOM 2097 C CA . THR A 1 273 ? 11.212 -4.266 -25.480 1.00 93.75 273 THR A CA 1
ATOM 2098 C C . THR A 1 273 ? 9.782 -3.784 -25.267 1.00 93.75 273 THR A C 1
ATOM 2100 O O . THR A 1 273 ? 9.202 -4.108 -24.225 1.00 93.75 273 THR A O 1
ATOM 2103 N N . ASP A 1 274 ? 9.213 -3.119 -26.273 1.00 95.19 274 ASP A N 1
ATOM 2104 C CA . ASP A 1 274 ? 7.822 -2.676 -26.295 1.00 95.19 274 ASP A CA 1
ATOM 2105 C C . ASP A 1 274 ? 6.848 -3.872 -26.302 1.00 95.19 274 ASP A C 1
ATOM 2107 O O . ASP A 1 274 ? 7.232 -5.046 -26.417 1.00 95.19 274 ASP A O 1
ATOM 2111 N N . ALA A 1 275 ? 5.556 -3.594 -26.146 1.00 92.81 275 ALA A N 1
ATOM 2112 C CA . ALA A 1 275 ? 4.488 -4.588 -26.184 1.00 92.81 275 ALA A CA 1
ATOM 2113 C C . ALA A 1 275 ? 3.700 -4.545 -27.505 1.00 92.81 275 ALA A C 1
ATOM 2115 O O . ALA A 1 275 ? 3.716 -3.573 -28.254 1.00 92.81 275 ALA A O 1
ATOM 2116 N N . ASP A 1 276 ? 2.963 -5.617 -27.818 1.00 90.19 276 ASP A N 1
ATOM 2117 C CA . ASP A 1 276 ? 2.058 -5.608 -28.973 1.00 90.19 276 ASP A CA 1
ATOM 2118 C C . ASP A 1 276 ? 1.035 -4.460 -28.842 1.00 90.19 276 ASP A C 1
ATOM 2120 O O . ASP A 1 276 ? 0.375 -4.351 -27.800 1.00 90.19 276 ASP A O 1
ATOM 2124 N N . PRO A 1 277 ? 0.822 -3.634 -29.886 1.00 91.12 277 PRO A N 1
ATOM 2125 C CA . PRO A 1 277 ? 1.234 -3.806 -31.287 1.00 91.12 277 PRO A CA 1
ATOM 2126 C C . PRO A 1 277 ? 2.514 -3.052 -31.714 1.00 91.12 277 PRO A C 1
ATOM 2128 O O . PRO A 1 277 ? 2.781 -2.971 -32.912 1.00 91.12 277 PRO A O 1
ATOM 2131 N N . ASN A 1 278 ? 3.278 -2.472 -30.787 1.00 92.81 278 ASN A N 1
ATOM 2132 C CA . ASN A 1 278 ? 4.436 -1.620 -31.087 1.00 92.81 278 ASN A CA 1
ATOM 2133 C C . ASN A 1 278 ? 5.701 -2.406 -31.481 1.00 92.81 278 ASN A C 1
ATOM 2135 O O . ASN A 1 278 ? 6.654 -1.830 -31.973 1.00 92.81 278 ASN A O 1
ATOM 2139 N N . VAL A 1 279 ? 5.678 -3.736 -31.382 1.00 90.75 279 VAL A N 1
ATOM 2140 C CA . VAL A 1 279 ? 6.819 -4.616 -31.686 1.00 90.75 279 VAL A CA 1
ATOM 2141 C C . VAL A 1 279 ? 6.887 -4.995 -33.175 1.00 90.75 279 VAL A C 1
ATOM 2143 O O . VAL A 1 279 ? 7.604 -4.400 -33.980 1.00 90.75 279 VAL A O 1
ATOM 2146 N N . GLY A 1 280 ? 6.158 -6.042 -33.566 1.00 84.88 280 GLY A N 1
ATOM 2147 C CA . GLY A 1 280 ? 6.219 -6.645 -34.895 1.00 84.88 280 GLY A CA 1
ATOM 2148 C C . GLY A 1 280 ? 4.921 -6.438 -35.675 1.00 84.88 280 GLY A C 1
ATOM 2149 O O . GLY A 1 280 ? 3.890 -6.114 -35.087 1.00 84.88 280 GLY A O 1
ATOM 2150 N N . PRO A 1 281 ? 4.915 -6.663 -37.002 1.00 92.62 281 PRO A N 1
ATOM 2151 C CA . PRO A 1 281 ? 5.990 -7.229 -37.831 1.00 92.62 281 PRO A CA 1
ATOM 2152 C C . PRO A 1 281 ? 7.198 -6.307 -38.098 1.00 92.62 281 PRO A C 1
ATOM 2154 O O . PRO A 1 281 ? 7.032 -5.139 -38.439 1.00 92.62 281 PRO A O 1
ATOM 2157 N N . PHE A 1 282 ? 8.418 -6.851 -38.101 1.00 93.94 282 PHE A N 1
ATOM 2158 C CA . PHE A 1 282 ? 9.649 -6.079 -38.337 1.00 93.94 282 PHE A CA 1
ATOM 2159 C C . PHE A 1 282 ? 10.015 -5.925 -39.818 1.00 93.94 282 PHE A C 1
ATOM 2161 O O . PHE A 1 282 ? 10.015 -6.889 -40.594 1.00 93.94 282 PHE A O 1
ATOM 2168 N N . VAL A 1 283 ? 10.409 -4.725 -40.241 1.00 93.62 283 VAL A N 1
ATOM 2169 C CA . VAL A 1 283 ? 10.920 -4.444 -41.595 1.00 93.62 283 VAL A CA 1
ATOM 2170 C C . VAL A 1 283 ? 12.449 -4.429 -41.581 1.00 93.62 283 VAL A C 1
ATOM 2172 O O . VAL A 1 283 ? 13.061 -3.638 -40.875 1.00 93.62 283 VAL A O 1
ATOM 2175 N N . PHE A 1 284 ? 13.073 -5.292 -42.389 1.00 93.94 284 PHE A N 1
ATOM 2176 C CA . PHE A 1 284 ? 14.532 -5.404 -42.495 1.00 93.94 284 PHE A CA 1
ATOM 2177 C C . PHE A 1 284 ? 15.033 -4.831 -43.820 1.00 93.94 284 PHE A C 1
ATOM 2179 O O . PHE A 1 284 ? 14.678 -5.332 -44.892 1.00 93.94 284 PHE A O 1
ATOM 2186 N N . GLU A 1 285 ? 15.930 -3.850 -43.758 1.00 93.50 285 GLU A N 1
ATOM 2187 C CA . GLU A 1 285 ? 16.515 -3.216 -44.937 1.00 93.50 285 GLU A CA 1
ATOM 2188 C C . GLU A 1 285 ? 18.039 -3.092 -44.853 1.00 93.50 285 GLU A C 1
ATOM 2190 O O . GLU A 1 285 ? 18.627 -2.816 -43.810 1.00 93.50 285 GLU A O 1
ATOM 2195 N N . LEU A 1 286 ? 18.716 -3.243 -45.994 1.00 93.62 286 LEU A N 1
ATOM 2196 C CA . LEU A 1 286 ? 20.132 -2.886 -46.105 1.00 93.62 286 LEU A CA 1
ATOM 2197 C C . LEU A 1 286 ? 20.258 -1.378 -46.351 1.00 93.62 286 LEU A C 1
ATOM 2199 O O . LEU A 1 286 ? 19.549 -0.858 -47.218 1.00 93.62 286 LEU A O 1
ATOM 2203 N N . PRO A 1 287 ? 21.186 -0.660 -45.702 1.00 92.62 287 PRO A N 1
ATOM 2204 C CA . PRO A 1 287 ? 21.352 0.769 -45.928 1.00 92.62 287 PRO A CA 1
ATOM 2205 C C . PRO A 1 287 ? 21.767 1.064 -47.374 1.00 92.62 287 PRO A C 1
ATOM 2207 O O . PRO A 1 287 ? 22.390 0.246 -48.055 1.00 92.62 287 PRO A O 1
ATOM 2210 N N . THR A 1 288 ? 21.419 2.255 -47.856 1.00 89.44 288 THR A N 1
ATOM 2211 C CA . THR A 1 288 ? 21.797 2.731 -49.197 1.00 89.44 288 THR A CA 1
ATOM 2212 C C . THR A 1 288 ? 23.293 3.033 -49.303 1.00 89.44 288 THR A C 1
ATOM 2214 O O . THR A 1 288 ? 23.885 2.836 -50.365 1.00 89.44 288 THR A O 1
ATOM 2217 N N . PHE A 1 289 ? 23.918 3.435 -48.191 1.00 85.56 289 PHE A N 1
ATOM 2218 C CA . PHE A 1 289 ? 25.346 3.722 -48.094 1.00 85.56 289 PHE A CA 1
ATOM 2219 C C . PHE A 1 289 ? 26.017 2.913 -46.966 1.00 85.56 289 PHE A C 1
ATOM 2221 O O . PHE A 1 289 ? 25.483 2.856 -45.850 1.00 85.56 289 PHE A O 1
ATOM 2228 N N . PRO A 1 290 ? 27.198 2.312 -47.220 1.00 89.44 290 PRO A N 1
ATOM 2229 C CA . PRO A 1 290 ? 27.932 2.293 -48.491 1.00 89.44 290 PRO A CA 1
ATOM 2230 C C . PRO A 1 290 ? 27.317 1.328 -49.525 1.00 89.44 290 PRO A C 1
ATOM 2232 O O . PRO A 1 290 ? 26.821 0.255 -49.185 1.00 89.44 290 PRO A O 1
ATOM 2235 N N . ALA A 1 291 ? 27.395 1.682 -50.814 1.00 87.50 291 ALA A N 1
ATOM 2236 C CA . ALA A 1 291 ? 26.784 0.909 -51.906 1.00 87.50 291 ALA A CA 1
ATOM 2237 C C . ALA A 1 291 ? 27.346 -0.521 -52.056 1.00 87.50 291 ALA A C 1
ATOM 2239 O O . ALA A 1 291 ? 26.715 -1.371 -52.687 1.00 87.50 291 ALA A O 1
ATOM 2240 N N . SER A 1 292 ? 28.519 -0.802 -51.480 1.00 87.38 292 SER A N 1
ATOM 2241 C CA . SER A 1 292 ? 29.116 -2.140 -51.421 1.00 87.38 292 SER A CA 1
ATOM 2242 C C . SER A 1 292 ? 28.222 -3.150 -50.698 1.00 87.38 292 SER A C 1
ATOM 2244 O O . SER A 1 292 ? 28.176 -4.308 -51.106 1.00 87.38 292 SER A O 1
ATOM 2246 N N . ILE A 1 293 ? 27.449 -2.725 -49.693 1.00 90.00 293 ILE A N 1
ATOM 2247 C CA . ILE A 1 293 ? 26.599 -3.629 -48.906 1.00 90.00 293 ILE A CA 1
ATOM 2248 C C . ILE A 1 293 ? 25.478 -4.217 -49.767 1.00 90.00 293 ILE A C 1
ATOM 2250 O O . ILE A 1 293 ? 25.378 -5.434 -49.874 1.00 90.00 293 ILE A O 1
ATOM 2254 N N . ARG A 1 294 ? 24.702 -3.386 -50.476 1.00 89.06 294 ARG A N 1
ATOM 2255 C CA . ARG A 1 294 ? 23.631 -3.854 -51.387 1.00 89.06 294 ARG A CA 1
ATOM 2256 C C . ARG A 1 294 ? 24.155 -4.570 -52.647 1.00 89.06 294 ARG A C 1
ATOM 2258 O O . ARG A 1 294 ? 23.392 -5.238 -53.348 1.00 89.06 294 ARG A O 1
ATOM 2265 N N . ARG A 1 295 ? 25.447 -4.421 -52.970 1.00 87.62 295 ARG A N 1
ATOM 2266 C CA . ARG A 1 295 ? 26.116 -5.188 -54.038 1.00 87.62 295 ARG A CA 1
ATOM 2267 C C . ARG A 1 295 ? 26.512 -6.586 -53.566 1.00 87.62 295 ARG A C 1
ATOM 2269 O O . ARG A 1 295 ? 26.327 -7.537 -54.319 1.00 87.62 295 ARG A O 1
ATOM 2276 N N . ASN A 1 296 ? 27.014 -6.703 -52.339 1.00 89.12 296 ASN A N 1
ATOM 2277 C CA . ASN A 1 296 ? 27.550 -7.956 -51.808 1.00 89.12 296 ASN A CA 1
ATOM 2278 C C . ASN A 1 296 ? 26.487 -8.811 -51.111 1.00 89.12 296 ASN A C 1
ATOM 2280 O O . ASN A 1 296 ? 26.604 -10.033 -51.116 1.00 89.12 296 ASN A O 1
ATOM 2284 N N . TRP A 1 297 ? 25.438 -8.196 -50.565 1.00 90.06 297 TRP A N 1
ATOM 2285 C CA . TRP A 1 297 ? 24.434 -8.846 -49.726 1.00 90.06 297 TRP A CA 1
ATOM 2286 C C . TRP A 1 297 ? 23.012 -8.563 -50.207 1.00 90.06 297 TRP A C 1
ATOM 2288 O O . TRP A 1 297 ? 22.722 -7.521 -50.796 1.00 90.06 297 TRP A O 1
ATOM 2298 N N . THR A 1 298 ? 22.113 -9.500 -49.925 1.00 91.31 298 THR A N 1
ATOM 2299 C CA . THR A 1 298 ? 20.669 -9.375 -50.154 1.00 91.31 298 THR A CA 1
ATOM 2300 C C . THR A 1 298 ? 19.915 -9.859 -48.927 1.00 91.31 298 THR A C 1
ATOM 2302 O O . THR A 1 298 ? 20.269 -10.901 -48.376 1.00 91.31 298 THR A O 1
ATOM 2305 N N . ILE A 1 299 ? 18.865 -9.137 -48.540 1.00 93.31 299 ILE A N 1
ATOM 2306 C CA . ILE A 1 299 ? 17.921 -9.558 -47.502 1.00 93.31 299 ILE A CA 1
ATOM 2307 C C . ILE A 1 299 ? 16.617 -9.975 -48.181 1.00 93.31 299 ILE A C 1
ATOM 2309 O O . ILE A 1 299 ? 16.098 -9.249 -49.028 1.00 93.31 299 ILE A O 1
ATOM 2313 N N . SER A 1 300 ? 16.095 -11.140 -47.812 1.00 91.62 300 SER A N 1
ATOM 2314 C CA . SER A 1 300 ? 14.768 -11.617 -48.202 1.00 91.62 300 SER A CA 1
ATOM 2315 C C . SER A 1 300 ? 13.923 -11.851 -46.958 1.00 91.62 300 SER A C 1
ATOM 2317 O O . SER A 1 300 ? 14.333 -12.607 -46.078 1.00 91.62 300 SER A O 1
ATOM 2319 N N . ARG A 1 301 ? 12.746 -11.229 -46.883 1.00 90.25 301 ARG A N 1
ATOM 2320 C CA . ARG A 1 301 ? 11.795 -11.440 -45.786 1.00 90.25 301 ARG A CA 1
ATOM 2321 C C . ARG A 1 301 ? 11.230 -12.866 -45.851 1.00 90.25 301 ARG A C 1
ATOM 2323 O O . ARG A 1 301 ? 10.832 -13.304 -46.929 1.00 90.25 301 ARG A O 1
ATOM 2330 N N . LEU A 1 302 ? 11.221 -13.578 -44.722 1.00 88.56 302 LEU A N 1
ATOM 2331 C CA . LEU A 1 302 ? 10.628 -14.917 -44.615 1.00 88.56 302 LEU A CA 1
ATOM 2332 C C . LEU A 1 302 ? 9.176 -14.820 -44.139 1.00 88.56 302 LEU A C 1
ATOM 2334 O O . LEU A 1 302 ? 8.279 -15.369 -44.772 1.00 88.56 302 LEU A O 1
ATOM 2338 N N . ASN A 1 303 ? 8.951 -14.092 -43.049 1.00 88.69 303 ASN A N 1
ATOM 2339 C CA . ASN A 1 303 ? 7.638 -13.796 -42.478 1.00 88.69 303 ASN A CA 1
ATOM 2340 C C . ASN A 1 303 ? 7.666 -12.394 -41.832 1.00 88.69 303 ASN A C 1
ATOM 2342 O O . ASN A 1 303 ? 8.491 -11.565 -42.213 1.00 88.69 303 ASN A O 1
ATOM 2346 N N . GLY A 1 304 ? 6.739 -12.099 -40.918 1.00 84.94 304 GLY A N 1
ATOM 2347 C CA . GLY A 1 304 ? 6.698 -10.811 -40.227 1.00 84.94 304 GLY A CA 1
ATOM 2348 C C . GLY A 1 304 ? 7.949 -10.516 -39.396 1.00 84.94 304 GLY A C 1
ATOM 2349 O O . GLY A 1 304 ? 8.460 -9.405 -39.470 1.00 84.94 304 GLY A O 1
ATOM 2350 N N . ASP A 1 305 ? 8.478 -11.521 -38.697 1.00 90.06 305 ASP A N 1
ATOM 2351 C CA . ASP A 1 305 ? 9.490 -11.313 -37.649 1.00 90.06 305 ASP A CA 1
ATOM 2352 C C . ASP A 1 305 ? 10.900 -11.736 -38.075 1.00 90.06 305 ASP A C 1
ATOM 2354 O O . ASP A 1 305 ? 11.900 -11.236 -37.563 1.00 90.06 305 ASP A O 1
ATOM 2358 N N . TYR A 1 306 ? 10.991 -12.627 -39.063 1.00 92.88 306 TYR A N 1
ATOM 2359 C CA . TYR A 1 306 ? 12.235 -13.197 -39.555 1.00 92.88 306 TYR A CA 1
ATOM 2360 C C . TYR A 1 306 ? 12.522 -12.775 -40.994 1.00 92.88 306 TYR A C 1
ATOM 2362 O O . TYR A 1 306 ? 11.676 -12.816 -41.900 1.00 92.88 306 TYR A O 1
ATOM 2370 N N . ALA A 1 307 ? 13.790 -12.482 -41.239 1.00 94.00 307 ALA A N 1
ATOM 2371 C CA . ALA A 1 307 ? 14.348 -12.303 -42.564 1.00 94.00 307 ALA A CA 1
ATOM 2372 C C . ALA A 1 307 ? 15.598 -13.165 -42.743 1.00 94.00 307 ALA A C 1
ATOM 2374 O O . ALA A 1 307 ? 16.145 -13.755 -41.814 1.00 94.00 307 ALA A O 1
ATOM 2375 N N . GLN A 1 308 ? 16.039 -13.276 -43.986 1.00 92.94 308 GLN A N 1
ATOM 2376 C CA . GLN A 1 308 ? 17.173 -14.092 -44.369 1.00 92.94 308 GLN A CA 1
ATOM 2377 C C . GLN A 1 308 ? 18.183 -13.239 -45.119 1.00 92.94 308 GLN A C 1
ATOM 2379 O O . GLN A 1 308 ? 17.890 -12.694 -46.184 1.00 92.94 308 GLN A O 1
ATOM 2384 N N . LEU A 1 309 ? 19.380 -13.136 -44.554 1.00 92.38 309 LEU A N 1
ATOM 2385 C CA . LEU A 1 309 ? 20.521 -12.459 -45.146 1.00 92.38 309 LEU A CA 1
ATOM 2386 C C . LEU A 1 309 ? 21.349 -13.472 -45.946 1.00 92.38 309 LEU A C 1
ATOM 2388 O O . LEU A 1 309 ? 21.717 -14.541 -45.450 1.00 92.38 309 LEU A O 1
ATOM 2392 N N . ARG A 1 310 ? 21.640 -13.134 -47.203 1.00 89.25 310 ARG A N 1
ATOM 2393 C CA . ARG A 1 310 ? 22.372 -13.988 -48.145 1.00 89.25 310 ARG A CA 1
ATOM 2394 C C . ARG A 1 310 ? 23.482 -13.214 -48.848 1.00 89.25 310 ARG A C 1
ATOM 2396 O O . ARG A 1 310 ? 23.292 -12.062 -49.242 1.00 89.25 310 ARG A O 1
ATOM 2403 N N . LEU A 1 311 ? 24.611 -13.887 -49.063 1.00 88.56 311 LEU A N 1
ATOM 2404 C CA . LEU A 1 311 ? 25.705 -13.392 -49.891 1.00 88.56 311 LEU A CA 1
ATOM 2405 C C . LEU A 1 311 ? 25.328 -13.469 -51.381 1.00 88.56 311 LEU A C 1
ATOM 2407 O O . LEU A 1 311 ? 25.027 -14.543 -51.910 1.00 88.56 311 LEU A O 1
ATOM 2411 N N . ARG A 1 312 ? 25.339 -12.318 -52.057 1.00 86.56 312 ARG A N 1
ATOM 2412 C CA . ARG A 1 312 ? 25.009 -12.171 -53.483 1.00 86.56 312 ARG A CA 1
ATOM 2413 C C . ARG A 1 312 ? 26.187 -12.506 -54.399 1.00 86.56 312 ARG A C 1
ATOM 2415 O O . ARG A 1 312 ? 25.973 -12.988 -55.507 1.00 86.56 312 ARG A O 1
ATOM 2422 N N . ILE A 1 313 ? 27.407 -12.223 -53.953 1.00 86.50 313 ILE A N 1
ATOM 2423 C CA . ILE A 1 313 ? 28.648 -12.544 -54.673 1.00 86.50 313 ILE A CA 1
ATOM 2424 C C . ILE A 1 313 ? 29.026 -14.017 -54.477 1.00 86.50 313 ILE A C 1
ATOM 2426 O O . ILE A 1 313 ? 28.617 -14.633 -53.499 1.00 86.50 313 ILE A O 1
ATOM 2430 N N . SER A 1 314 ? 29.787 -14.593 -55.411 1.00 82.81 314 SER A N 1
ATOM 2431 C CA . SER A 1 314 ? 30.146 -16.020 -55.397 1.00 82.81 314 SER A CA 1
ATOM 2432 C C . SER A 1 314 ? 31.238 -16.378 -54.389 1.00 82.81 314 SER A C 1
ATOM 2434 O O . SER A 1 314 ? 31.269 -17.513 -53.918 1.00 82.81 314 SER A O 1
ATOM 2436 N N . TYR A 1 315 ? 32.119 -15.428 -54.078 1.00 84.50 315 TYR A N 1
ATOM 2437 C CA . TYR A 1 315 ? 33.268 -15.608 -53.198 1.00 84.50 315 TYR A CA 1
ATOM 2438 C C . TYR A 1 315 ? 33.476 -14.358 -52.340 1.00 84.50 315 TYR A C 1
ATOM 2440 O O . TYR A 1 315 ? 33.401 -13.239 -52.857 1.00 84.50 315 TYR A O 1
ATOM 2448 N N . LEU A 1 316 ? 33.743 -14.558 -51.053 1.00 85.62 316 LEU A N 1
ATOM 2449 C CA . LEU A 1 316 ? 34.132 -13.530 -50.095 1.00 85.62 316 LEU A CA 1
ATOM 2450 C C . LEU A 1 316 ? 35.311 -14.060 -49.273 1.00 85.62 316 LEU A C 1
ATOM 2452 O O . LEU A 1 316 ? 35.247 -15.174 -48.772 1.00 85.62 316 LEU A O 1
ATOM 2456 N N . GLU A 1 317 ? 36.380 -13.275 -49.156 1.00 84.94 317 GLU A N 1
ATOM 2457 C CA . GLU A 1 317 ? 37.607 -13.681 -48.461 1.00 84.94 317 GLU A CA 1
ATOM 2458 C C . GLU A 1 317 ? 37.355 -13.993 -46.975 1.00 84.94 317 GLU A C 1
ATOM 2460 O O . GLU A 1 317 ? 36.477 -13.403 -46.344 1.00 84.94 317 GLU A O 1
ATOM 2465 N N . ALA A 1 318 ? 38.117 -14.930 -46.405 1.00 84.50 318 ALA A N 1
ATOM 2466 C CA . ALA A 1 318 ? 38.008 -15.272 -44.992 1.00 84.50 318 ALA A CA 1
ATOM 2467 C C . ALA A 1 318 ? 38.392 -14.073 -44.108 1.00 84.50 318 ALA A C 1
ATOM 2469 O O . ALA A 1 318 ? 39.469 -13.494 -44.240 1.00 84.50 318 ALA A O 1
ATOM 2470 N N . GLY A 1 319 ? 37.506 -13.701 -43.188 1.00 86.12 319 GLY A N 1
ATOM 2471 C CA . GLY A 1 319 ? 37.660 -12.490 -42.390 1.00 86.12 319 GLY A CA 1
ATOM 2472 C C . GLY A 1 319 ? 36.399 -12.129 -41.616 1.00 86.12 319 GLY A C 1
ATOM 2473 O O . GLY A 1 319 ? 35.402 -12.849 -41.641 1.00 86.12 319 GLY A O 1
ATOM 2474 N N . VAL A 1 320 ? 36.440 -11.006 -40.903 1.00 89.38 320 VAL A N 1
ATOM 2475 C CA . VAL A 1 320 ? 35.300 -10.496 -40.132 1.00 89.38 320 VAL A CA 1
ATOM 2476 C C . VAL A 1 320 ? 34.721 -9.285 -40.850 1.00 89.38 320 VAL A C 1
ATOM 2478 O O . VAL A 1 320 ? 35.414 -8.290 -41.050 1.00 89.38 320 VAL A O 1
ATOM 2481 N N . TYR A 1 321 ? 33.448 -9.370 -41.228 1.00 89.38 321 TYR A N 1
ATOM 2482 C CA . TYR A 1 321 ? 32.725 -8.308 -41.920 1.00 89.38 321 TYR A CA 1
ATOM 2483 C C . TYR A 1 321 ? 31.620 -7.752 -41.037 1.00 89.38 321 TYR A C 1
ATOM 2485 O O . TYR A 1 321 ? 30.838 -8.494 -40.452 1.00 89.38 321 TYR A O 1
ATOM 2493 N N . GLU A 1 322 ? 31.522 -6.433 -40.985 1.00 92.44 322 GLU A N 1
ATOM 2494 C CA . GLU A 1 322 ? 30.489 -5.727 -40.238 1.00 92.44 322 GLU A CA 1
ATOM 2495 C C . GLU A 1 322 ? 29.433 -5.204 -41.208 1.00 92.44 322 GLU A C 1
ATOM 2497 O O . GLU A 1 322 ? 29.698 -4.320 -42.027 1.00 92.44 322 GLU A O 1
ATOM 2502 N N . ILE A 1 323 ? 28.238 -5.791 -41.158 1.00 92.00 323 ILE A N 1
ATOM 2503 C CA . ILE A 1 323 ? 27.159 -5.468 -42.091 1.00 92.00 323 ILE A CA 1
ATOM 2504 C C . ILE A 1 323 ? 26.064 -4.711 -41.350 1.00 92.00 323 ILE A C 1
ATOM 2506 O O . ILE A 1 323 ? 25.399 -5.283 -40.489 1.00 92.00 323 ILE A O 1
ATOM 2510 N N . PRO A 1 324 ? 25.858 -3.425 -41.669 1.00 93.69 324 PRO A N 1
ATOM 2511 C CA . PRO A 1 324 ? 24.748 -2.673 -41.114 1.00 93.69 324 PRO A CA 1
ATOM 2512 C C . PRO A 1 324 ? 23.423 -3.139 -41.732 1.00 93.69 324 PRO A C 1
ATOM 2514 O O . PRO A 1 324 ? 23.308 -3.266 -42.953 1.00 93.69 324 PRO A O 1
ATOM 2517 N N . VAL A 1 325 ? 22.421 -3.340 -40.884 1.00 94.00 325 VAL A N 1
ATOM 2518 C CA . VAL A 1 325 ? 21.031 -3.662 -41.214 1.00 94.00 325 VAL A CA 1
ATOM 2519 C C . VAL A 1 325 ? 20.144 -2.673 -40.462 1.00 94.00 325 VAL A C 1
ATOM 2521 O O . VAL A 1 325 ? 20.323 -2.442 -39.268 1.00 94.00 325 VAL A O 1
ATOM 2524 N N . ILE A 1 326 ? 19.215 -2.053 -41.176 1.00 94.69 326 ILE A N 1
ATOM 2525 C CA . ILE A 1 326 ? 18.185 -1.200 -40.591 1.00 94.69 326 ILE A CA 1
ATOM 2526 C C . ILE A 1 326 ? 16.998 -2.101 -40.278 1.00 94.69 326 ILE A C 1
ATOM 2528 O O . ILE A 1 326 ? 16.533 -2.829 -41.158 1.00 94.69 326 ILE A O 1
ATOM 2532 N N . VAL A 1 327 ? 16.555 -2.070 -39.029 1.00 94.69 327 VAL A N 1
ATOM 2533 C CA . VAL A 1 327 ? 15.346 -2.755 -38.576 1.00 94.69 327 VAL A CA 1
ATOM 2534 C C . VAL A 1 327 ? 14.350 -1.692 -38.137 1.00 94.69 327 VAL A C 1
ATOM 2536 O O . VAL A 1 327 ? 14.741 -0.767 -37.425 1.00 94.69 327 VAL A O 1
ATOM 2539 N N . SER A 1 328 ? 13.102 -1.817 -38.578 1.00 94.44 328 SER A N 1
ATOM 2540 C CA . SER A 1 328 ? 11.988 -0.957 -38.170 1.00 94.44 328 SER A CA 1
ATOM 2541 C C . SER A 1 328 ? 10.849 -1.784 -37.593 1.00 94.44 328 SER A C 1
ATOM 2543 O O . SER A 1 328 ? 10.570 -2.871 -38.112 1.00 94.44 328 SER A O 1
ATOM 2545 N N . ASP A 1 329 ? 10.209 -1.269 -36.551 1.00 95.19 329 ASP A N 1
ATOM 2546 C CA . ASP A 1 329 ? 9.018 -1.857 -35.934 1.00 95.19 329 ASP A CA 1
ATOM 2547 C C . ASP A 1 329 ? 7.739 -1.493 -36.709 1.00 95.19 329 ASP A C 1
ATOM 2549 O O . ASP A 1 329 ? 7.778 -0.901 -37.798 1.00 95.19 329 ASP A O 1
ATOM 2553 N N . SER A 1 330 ? 6.600 -1.927 -36.169 1.00 90.88 330 SER A N 1
ATOM 2554 C CA . SER A 1 330 ? 5.261 -1.621 -36.685 1.00 90.88 330 SER A CA 1
ATOM 2555 C C . SER A 1 330 ? 4.495 -0.596 -35.843 1.00 90.88 330 SER A C 1
ATOM 2557 O O . SER A 1 330 ? 3.301 -0.391 -36.090 1.00 90.88 330 SER A O 1
ATOM 2559 N N . GLY A 1 331 ? 5.150 0.056 -34.881 1.00 90.12 331 GLY A N 1
ATOM 2560 C CA . GLY A 1 331 ? 4.521 1.087 -34.068 1.00 90.12 331 GLY A CA 1
ATOM 2561 C C . GLY A 1 331 ? 4.186 2.350 -34.870 1.00 90.12 331 GLY A C 1
ATOM 2562 O O . GLY A 1 331 ? 4.508 2.497 -36.054 1.00 90.12 331 GLY A O 1
ATOM 2563 N N . ASN A 1 332 ? 3.468 3.281 -34.238 1.00 87.94 332 ASN A N 1
ATOM 2564 C CA . ASN A 1 332 ? 3.034 4.525 -34.877 1.00 87.94 332 ASN A CA 1
ATOM 2565 C C . ASN A 1 332 ? 3.341 5.753 -33.996 1.00 87.94 332 ASN A C 1
ATOM 2567 O O . ASN A 1 332 ? 2.608 5.988 -33.035 1.00 87.94 332 ASN A O 1
ATOM 2571 N N . PRO A 1 333 ? 4.345 6.583 -34.343 1.00 92.81 333 PRO A N 1
ATOM 2572 C CA . PRO A 1 333 ? 5.225 6.464 -35.511 1.00 92.81 333 PRO A CA 1
ATOM 2573 C C . PRO A 1 333 ? 6.183 5.265 -35.394 1.00 92.81 333 PRO A C 1
ATOM 2575 O O . PRO A 1 333 ? 6.567 4.934 -34.276 1.00 92.81 333 PRO A O 1
ATOM 2578 N N . PRO A 1 334 ? 6.598 4.641 -36.513 1.00 93.69 334 PRO A N 1
ATOM 2579 C CA . PRO A 1 334 ? 7.524 3.518 -36.456 1.00 93.69 334 PRO A CA 1
ATOM 2580 C C . PRO A 1 334 ? 8.920 4.003 -36.076 1.00 93.69 334 PRO A C 1
ATOM 2582 O O . PRO A 1 334 ? 9.402 5.008 -36.625 1.00 93.69 334 PRO A O 1
ATOM 2585 N N . LEU A 1 335 ? 9.588 3.283 -35.181 1.00 95.38 335 LEU A N 1
ATOM 2586 C CA . LEU A 1 335 ? 10.978 3.534 -34.837 1.00 95.38 335 LEU A CA 1
ATOM 2587 C C . LEU A 1 335 ? 11.889 2.622 -35.658 1.00 95.38 335 LEU A C 1
ATOM 2589 O O . LEU A 1 335 ? 11.492 1.651 -36.306 1.00 95.38 335 LEU A O 1
ATOM 2593 N N . SER A 1 336 ? 13.147 3.038 -35.789 1.00 94.62 336 SER A N 1
ATOM 2594 C CA . SER A 1 336 ? 14.120 2.273 -36.561 1.00 94.62 336 SER A CA 1
ATOM 2595 C C . SER A 1 336 ? 15.515 2.409 -35.995 1.00 94.62 336 SER A C 1
ATOM 2597 O O . SER A 1 336 ? 15.938 3.492 -35.588 1.00 94.62 336 SER A O 1
ATOM 2599 N N . ASN A 1 337 ? 16.248 1.302 -36.016 1.00 94.44 337 ASN A N 1
ATOM 2600 C CA . ASN A 1 337 ? 17.609 1.234 -35.520 1.00 94.44 337 ASN A CA 1
ATOM 2601 C C . ASN A 1 337 ? 18.542 0.642 -36.579 1.00 94.44 337 ASN A C 1
ATOM 2603 O O . ASN A 1 337 ? 18.244 -0.362 -37.232 1.00 94.44 337 ASN A O 1
ATOM 2607 N N . ARG A 1 338 ? 19.719 1.254 -36.739 1.00 93.62 338 ARG A N 1
ATOM 2608 C CA . ARG A 1 338 ? 20.779 0.768 -37.628 1.00 93.62 338 ARG A CA 1
ATOM 2609 C C . ARG A 1 338 ? 21.733 -0.122 -36.837 1.00 93.62 338 ARG A C 1
ATOM 2611 O O . ARG A 1 338 ? 22.784 0.326 -36.384 1.00 93.62 338 ARG A O 1
ATOM 2618 N N . SER A 1 339 ? 21.371 -1.393 -36.713 1.00 92.25 339 SER A N 1
ATOM 2619 C CA . SER A 1 339 ? 22.183 -2.409 -36.041 1.00 92.25 339 SER A CA 1
ATOM 2620 C C . SER A 1 339 ? 23.225 -3.018 -36.983 1.00 92.25 339 SER A C 1
ATOM 2622 O O . SER A 1 339 ? 22.989 -3.168 -38.178 1.00 92.25 339 SER A O 1
ATOM 2624 N N . THR A 1 340 ? 24.381 -3.418 -36.459 1.00 93.12 340 THR A N 1
ATOM 2625 C CA . THR A 1 340 ? 25.445 -4.057 -37.251 1.00 93.12 340 THR A CA 1
ATOM 2626 C C . THR A 1 340 ? 25.577 -5.524 -36.861 1.00 93.12 340 THR A C 1
ATOM 2628 O O . THR A 1 340 ? 25.802 -5.824 -35.690 1.00 93.12 340 THR A O 1
ATOM 2631 N N . ILE A 1 341 ? 25.477 -6.433 -37.836 1.00 93.94 341 ILE A N 1
ATOM 2632 C CA . ILE A 1 341 ? 25.772 -7.859 -37.648 1.00 93.94 341 ILE A CA 1
ATOM 2633 C C . ILE A 1 341 ? 27.227 -8.146 -38.022 1.00 93.94 341 ILE A C 1
ATOM 2635 O O . ILE A 1 341 ? 27.693 -7.787 -39.108 1.00 93.94 341 ILE A O 1
ATOM 2639 N N . ARG A 1 342 ? 27.955 -8.804 -37.118 1.00 94.06 342 ARG A N 1
ATOM 2640 C CA . ARG A 1 342 ? 29.336 -9.237 -37.331 1.00 94.06 342 ARG A CA 1
ATOM 2641 C C . ARG A 1 342 ? 29.349 -10.627 -37.953 1.00 94.06 342 ARG A C 1
ATOM 2643 O O . ARG A 1 342 ? 29.031 -11.615 -37.296 1.00 94.06 342 ARG A O 1
ATOM 2650 N N . ILE A 1 343 ? 29.739 -10.707 -39.216 1.00 90.94 343 ILE A N 1
ATOM 2651 C CA . ILE A 1 343 ? 29.787 -11.950 -39.978 1.00 90.94 343 ILE A CA 1
ATOM 2652 C C . ILE A 1 343 ? 31.226 -12.444 -40.071 1.00 90.94 343 ILE A C 1
ATOM 2654 O O . ILE A 1 343 ? 32.079 -11.798 -40.677 1.00 90.94 343 ILE A O 1
ATOM 2658 N N . LYS A 1 344 ? 31.488 -13.610 -39.483 1.00 89.00 344 LYS A N 1
ATOM 2659 C CA . LYS A 1 344 ? 32.767 -14.319 -39.589 1.00 89.00 344 LYS A CA 1
ATOM 2660 C C . LYS A 1 344 ? 32.721 -15.214 -40.827 1.00 89.00 344 LYS A C 1
ATOM 2662 O O . LYS A 1 344 ? 31.936 -16.158 -40.886 1.00 89.00 344 LYS A O 1
ATOM 2667 N N . VAL A 1 345 ? 33.537 -14.902 -41.823 1.00 87.62 345 VAL A N 1
ATOM 2668 C CA . VAL A 1 345 ? 33.667 -15.679 -43.058 1.00 87.62 345 VAL A CA 1
ATOM 2669 C C . VAL A 1 345 ? 34.800 -16.679 -42.888 1.00 87.62 345 VAL A C 1
ATOM 2671 O O . VAL A 1 345 ? 35.913 -16.302 -42.523 1.00 87.62 345 VAL A O 1
ATOM 2674 N N . CYS A 1 346 ? 34.503 -17.954 -43.116 1.00 83.62 346 CYS A N 1
ATOM 2675 C CA . CYS A 1 346 ? 35.416 -19.069 -42.879 1.00 83.62 346 CYS A CA 1
ATOM 2676 C C . CYS A 1 346 ? 35.709 -19.851 -44.176 1.00 83.62 346 CYS A C 1
ATOM 2678 O O . CYS A 1 346 ? 34.844 -19.918 -45.056 1.00 83.62 346 CYS A O 1
ATOM 2680 N N . PRO A 1 347 ? 36.872 -20.521 -44.267 1.00 82.38 347 PRO A N 1
ATOM 2681 C CA . PRO A 1 347 ? 37.104 -21.557 -45.266 1.00 82.38 347 PRO A CA 1
ATOM 2682 C C . PRO A 1 347 ? 36.254 -22.790 -44.956 1.00 82.38 347 PRO A C 1
ATOM 2684 O O . PRO A 1 347 ? 36.245 -23.284 -43.818 1.00 82.38 347 PRO A O 1
ATOM 2687 N N . CYS A 1 348 ? 35.552 -23.294 -45.965 1.00 78.31 348 CYS A N 1
ATOM 2688 C CA . CYS A 1 348 ? 34.531 -24.328 -45.784 1.00 78.31 348 CYS A CA 1
ATOM 2689 C C . CYS A 1 348 ? 34.986 -25.669 -46.324 1.00 78.31 348 CYS A C 1
ATOM 2691 O O . CYS A 1 348 ? 35.725 -25.741 -47.305 1.00 78.31 348 CYS A O 1
ATOM 2693 N N . ASP A 1 349 ? 34.483 -26.734 -45.720 1.00 74.38 349 ASP A N 1
ATOM 2694 C CA . ASP A 1 349 ? 34.685 -28.084 -46.222 1.00 74.38 349 ASP A CA 1
ATOM 2695 C C . ASP A 1 349 ? 33.738 -28.431 -47.395 1.00 74.38 349 ASP A C 1
ATOM 2697 O O . ASP A 1 349 ? 32.955 -27.617 -47.908 1.00 74.38 349 ASP A O 1
ATOM 2701 N N . ASN A 1 350 ? 33.808 -29.681 -47.861 1.00 71.38 350 ASN A N 1
ATOM 2702 C CA . ASN A 1 350 ? 32.937 -30.170 -48.930 1.00 71.38 350 ASN A CA 1
ATOM 2703 C C . ASN A 1 350 ? 31.448 -30.154 -48.538 1.00 71.38 350 ASN A C 1
ATOM 2705 O O . ASN A 1 350 ? 30.605 -30.011 -49.427 1.00 71.38 350 ASN A O 1
ATOM 2709 N N . ASN A 1 351 ? 31.122 -30.191 -47.244 1.00 68.94 351 ASN A N 1
ATOM 2710 C CA . ASN A 1 351 ? 29.752 -30.179 -46.732 1.00 68.94 351 ASN A CA 1
ATOM 2711 C C . ASN A 1 351 ? 29.194 -28.754 -46.558 1.00 68.94 351 ASN A C 1
ATOM 2713 O O . ASN A 1 351 ? 27.977 -28.579 -46.523 1.00 68.94 351 ASN A O 1
ATOM 2717 N N . GLY A 1 352 ? 30.053 -27.732 -46.610 1.00 66.12 352 GLY A N 1
ATOM 2718 C CA . GLY A 1 352 ? 29.665 -26.324 -46.500 1.00 66.12 352 GLY A CA 1
ATOM 2719 C C . GLY A 1 352 ? 29.716 -25.788 -45.073 1.00 66.12 352 GLY A C 1
ATOM 2720 O O . GLY A 1 352 ? 29.239 -24.675 -44.844 1.00 66.12 352 GLY A O 1
ATOM 2721 N N . ASP A 1 353 ? 30.324 -26.545 -44.160 1.00 71.06 353 ASP A N 1
ATOM 2722 C CA . ASP A 1 353 ? 30.550 -26.149 -42.779 1.00 71.06 353 ASP A CA 1
ATOM 2723 C C . ASP A 1 353 ? 31.937 -25.517 -42.627 1.00 71.06 353 ASP A C 1
ATOM 2725 O O . ASP A 1 353 ? 32.875 -25.788 -43.386 1.00 71.06 353 ASP A O 1
ATOM 2729 N N . CYS A 1 354 ? 32.071 -24.630 -41.644 1.00 73.25 354 CYS A N 1
ATOM 2730 C CA . CYS A 1 354 ? 33.335 -23.966 -41.358 1.00 73.25 354 CYS A CA 1
ATOM 2731 C C . CYS A 1 354 ? 34.362 -24.949 -40.795 1.00 73.25 354 CYS A C 1
ATOM 2733 O O . CYS A 1 354 ? 34.153 -25.538 -39.735 1.00 73.25 354 CYS A O 1
ATOM 2735 N N . SER A 1 355 ? 35.509 -25.079 -41.464 1.00 69.69 355 SER A N 1
ATOM 2736 C CA . SER A 1 355 ? 36.587 -25.961 -41.006 1.00 69.69 355 SER A CA 1
ATOM 2737 C C . SER A 1 355 ? 37.202 -25.481 -39.675 1.00 69.69 355 SER A C 1
ATOM 2739 O O . SER A 1 355 ? 37.482 -24.295 -39.483 1.00 69.69 355 SER A O 1
ATOM 2741 N N . ALA A 1 356 ? 37.441 -26.408 -38.736 1.00 58.59 356 ALA A N 1
ATOM 2742 C CA . ALA A 1 356 ? 37.951 -26.117 -37.385 1.00 58.59 356 ALA A CA 1
ATOM 2743 C C . ALA A 1 356 ? 39.361 -25.484 -37.360 1.00 58.59 356 ALA A C 1
ATOM 2745 O O . ALA A 1 356 ? 39.732 -24.822 -36.392 1.00 58.59 356 ALA A O 1
ATOM 2746 N N . THR A 1 357 ? 40.133 -25.612 -38.440 1.00 54.81 357 THR A N 1
ATOM 2747 C CA . THR A 1 357 ? 41.403 -24.893 -38.643 1.00 54.81 357 THR A CA 1
ATOM 2748 C C . THR A 1 357 ? 41.208 -23.376 -38.769 1.00 54.81 357 THR A C 1
ATOM 2750 O O . THR A 1 357 ? 42.105 -22.617 -38.409 1.00 54.81 357 THR A O 1
ATOM 2753 N N . GLY A 1 358 ? 40.024 -22.916 -39.193 1.00 49.72 358 GLY A N 1
ATOM 2754 C CA . GLY A 1 358 ? 39.639 -21.500 -39.231 1.00 49.72 358 GLY A CA 1
ATOM 2755 C C . GLY A 1 358 ? 39.113 -20.941 -37.901 1.00 49.72 358 GLY A C 1
ATOM 2756 O O . GLY A 1 358 ? 39.141 -19.728 -37.700 1.00 49.72 358 GLY A O 1
ATOM 2757 N N . ALA A 1 359 ? 38.686 -21.791 -36.958 1.00 48.00 359 ALA A N 1
ATOM 2758 C CA . ALA A 1 359 ? 38.214 -21.348 -35.639 1.00 48.00 359 ALA A CA 1
ATOM 2759 C C . ALA A 1 359 ? 39.353 -20.767 -34.779 1.00 48.00 359 ALA A C 1
ATOM 2761 O O . ALA A 1 359 ? 39.154 -19.807 -34.038 1.00 48.00 359 ALA A O 1
ATOM 2762 N N . VAL A 1 360 ? 40.571 -21.294 -34.940 1.00 49.56 360 VAL A N 1
ATOM 2763 C CA . VAL A 1 360 ? 41.774 -20.799 -34.249 1.00 49.56 360 VAL A CA 1
ATOM 2764 C C . VAL A 1 360 ? 42.205 -19.432 -34.798 1.00 49.56 360 VAL A C 1
ATOM 2766 O O . VAL A 1 360 ? 42.621 -18.564 -34.036 1.00 49.56 360 VAL A O 1
ATOM 2769 N N . ALA A 1 361 ? 42.021 -19.193 -36.102 1.00 49.19 361 ALA A N 1
ATOM 2770 C CA . ALA A 1 361 ? 42.254 -17.883 -36.713 1.00 49.19 361 ALA A CA 1
ATOM 2771 C C . ALA A 1 361 ? 41.200 -16.845 -36.277 1.00 49.19 361 ALA A C 1
ATOM 2773 O O . ALA A 1 361 ? 41.531 -15.679 -36.071 1.00 49.19 361 ALA A O 1
ATOM 2774 N N . ALA A 1 362 ? 39.950 -17.272 -36.061 1.00 50.50 362 ALA A N 1
ATOM 2775 C CA . ALA A 1 362 ? 38.866 -16.417 -35.569 1.00 50.50 362 ALA A CA 1
ATOM 2776 C C . ALA A 1 362 ? 38.993 -16.035 -34.077 1.00 50.50 362 ALA A C 1
ATOM 2778 O O . ALA A 1 362 ? 38.391 -15.049 -33.654 1.00 50.50 362 ALA A O 1
ATOM 2779 N N . ALA A 1 363 ? 39.769 -16.788 -33.289 1.00 52.75 363 ALA A N 1
ATOM 2780 C CA . ALA A 1 363 ? 40.009 -16.528 -31.867 1.00 52.75 363 ALA A CA 1
ATOM 2781 C C . ALA A 1 363 ? 41.218 -15.611 -31.591 1.00 52.75 363 ALA A C 1
ATOM 2783 O O . ALA A 1 363 ? 41.448 -15.240 -30.444 1.00 52.75 363 ALA A O 1
ATOM 2784 N N . GLY A 1 364 ? 42.009 -15.243 -32.606 1.00 54.06 364 GLY A N 1
ATOM 2785 C CA . GLY A 1 364 ? 43.100 -14.266 -32.473 1.00 54.06 364 GLY A CA 1
ATOM 2786 C C . GLY A 1 364 ? 44.289 -14.681 -31.588 1.00 54.06 364 GLY A C 1
ATOM 2787 O O . GLY A 1 364 ? 45.260 -13.931 -31.499 1.00 54.06 364 GLY A O 1
ATOM 2788 N N . LEU A 1 365 ? 44.281 -15.862 -30.960 1.00 53.66 365 LEU A N 1
ATOM 2789 C CA . LEU A 1 365 ? 45.452 -16.386 -30.258 1.00 53.66 365 LEU A CA 1
ATOM 2790 C C . LEU A 1 365 ? 46.402 -17.035 -31.264 1.00 53.66 365 LEU A C 1
ATOM 2792 O O . LEU A 1 365 ? 46.248 -18.194 -31.649 1.00 53.66 365 LEU A O 1
ATOM 2796 N N . GLY A 1 366 ? 47.411 -16.270 -31.680 1.00 65.50 366 GLY A N 1
ATOM 2797 C CA . GLY A 1 366 ? 48.531 -16.804 -32.446 1.00 65.50 366 GLY A CA 1
ATOM 2798 C C . GLY A 1 366 ? 49.164 -17.997 -31.725 1.00 65.50 366 GLY A C 1
ATOM 2799 O O . GLY A 1 366 ? 49.250 -18.028 -30.496 1.00 65.50 366 GLY A O 1
ATOM 2800 N N . THR A 1 367 ? 49.654 -18.972 -32.487 1.00 65.19 367 THR A N 1
ATOM 2801 C CA . THR A 1 367 ? 50.319 -20.184 -31.970 1.00 65.19 367 THR A CA 1
ATOM 2802 C C . THR A 1 367 ? 51.451 -19.875 -30.978 1.00 65.19 367 THR A C 1
ATOM 2804 O O . THR A 1 367 ? 51.704 -20.663 -30.070 1.00 65.19 367 THR A O 1
ATOM 2807 N N . GLY A 1 368 ? 52.070 -18.692 -31.074 1.00 70.19 368 GLY A N 1
ATOM 2808 C CA . GLY A 1 368 ? 53.055 -18.192 -30.111 1.00 70.19 368 GLY A CA 1
ATOM 2809 C C . GLY A 1 368 ? 52.512 -17.944 -28.696 1.00 70.19 368 GLY A C 1
ATOM 2810 O O . GLY A 1 368 ? 53.223 -18.208 -27.731 1.00 70.19 368 GLY A O 1
ATOM 2811 N N . ALA A 1 369 ? 51.256 -17.508 -28.540 1.00 69.12 369 ALA A N 1
ATOM 2812 C CA . ALA A 1 369 ? 50.648 -17.283 -27.224 1.00 69.12 369 ALA A CA 1
ATOM 2813 C C . ALA A 1 369 ? 50.387 -18.608 -26.492 1.00 69.12 369 ALA A C 1
ATOM 2815 O O . ALA A 1 369 ? 50.629 -18.720 -25.294 1.00 69.12 369 ALA A O 1
ATOM 2816 N N . ILE A 1 370 ? 49.978 -19.642 -27.230 1.00 75.50 370 ILE A N 1
ATOM 2817 C CA . ILE A 1 370 ? 49.744 -20.986 -26.686 1.00 75.50 370 ILE A CA 1
ATOM 2818 C C . ILE A 1 370 ? 51.065 -21.604 -26.206 1.00 75.50 370 ILE A C 1
ATOM 2820 O O . ILE A 1 370 ? 51.130 -22.173 -25.117 1.00 75.50 370 ILE A O 1
ATOM 2824 N N . ILE A 1 371 ? 52.142 -21.431 -26.981 1.00 80.31 371 ILE A N 1
ATOM 2825 C CA . ILE A 1 371 ? 53.486 -21.884 -26.599 1.00 80.31 371 ILE A CA 1
ATOM 2826 C C . ILE A 1 371 ? 53.992 -21.111 -25.370 1.00 80.31 371 ILE A C 1
ATOM 2828 O O . ILE A 1 371 ? 54.527 -21.725 -24.449 1.00 80.31 371 ILE A O 1
ATOM 2832 N N . ALA A 1 372 ? 53.778 -19.794 -25.302 1.00 79.50 372 ALA A N 1
ATOM 2833 C CA . ALA A 1 372 ? 54.171 -18.984 -24.147 1.00 79.50 372 ALA A CA 1
ATOM 2834 C C . ALA A 1 372 ? 53.431 -19.390 -22.859 1.00 79.50 372 ALA A C 1
ATOM 2836 O O . ALA A 1 372 ? 54.054 -19.491 -21.801 1.00 79.50 372 ALA A O 1
ATOM 2837 N N . ILE A 1 373 ? 52.130 -19.689 -22.949 1.00 84.62 373 ILE A N 1
ATOM 2838 C CA . ILE A 1 373 ? 51.325 -20.172 -21.815 1.00 84.62 373 ILE A CA 1
ATOM 2839 C C . ILE A 1 373 ? 51.821 -21.546 -21.347 1.00 84.62 373 ILE A C 1
ATOM 2841 O O . ILE A 1 373 ? 52.027 -21.745 -20.151 1.00 84.62 373 ILE A O 1
ATOM 2845 N N . LEU A 1 374 ? 52.091 -22.472 -22.273 1.00 87.62 374 LEU A N 1
ATOM 2846 C CA . LEU A 1 374 ? 52.642 -23.791 -21.940 1.00 87.62 374 LEU A CA 1
ATOM 2847 C C . LEU A 1 374 ? 54.017 -23.689 -21.265 1.00 87.62 374 LEU A C 1
ATOM 2849 O O . LEU A 1 374 ? 54.261 -24.374 -20.274 1.00 87.62 374 LEU A O 1
ATOM 2853 N N . ILE A 1 375 ? 54.892 -22.797 -21.741 1.00 89.94 375 ILE A N 1
ATOM 2854 C CA . ILE A 1 375 ? 56.198 -22.542 -21.116 1.00 89.94 375 ILE A CA 1
ATOM 2855 C C . ILE A 1 375 ? 56.020 -21.967 -19.703 1.00 89.94 375 ILE A C 1
ATOM 2857 O O . ILE A 1 375 ? 56.685 -22.427 -18.776 1.00 89.94 375 ILE A O 1
ATOM 2861 N N . CYS A 1 376 ? 55.097 -21.020 -19.506 1.00 90.19 376 CYS A N 1
ATOM 2862 C CA . CYS A 1 376 ? 54.801 -20.460 -18.184 1.00 90.19 376 CYS A CA 1
ATOM 2863 C C . CYS A 1 376 ? 54.317 -21.529 -17.195 1.00 90.19 376 CYS A C 1
ATOM 2865 O O . CYS A 1 376 ? 54.797 -21.574 -16.064 1.00 90.19 376 CYS A O 1
ATOM 2867 N N . ILE A 1 377 ? 53.425 -22.427 -17.628 1.00 91.56 377 ILE A N 1
ATOM 2868 C CA . ILE A 1 377 ? 52.914 -23.525 -16.792 1.00 91.56 377 ILE A CA 1
ATOM 2869 C C . ILE A 1 377 ? 54.043 -24.492 -16.410 1.00 91.56 377 ILE A C 1
ATOM 2871 O O . ILE A 1 377 ? 54.147 -24.889 -15.249 1.00 91.56 377 ILE A O 1
ATOM 2875 N N . ILE A 1 378 ? 54.926 -24.835 -17.353 1.00 91.62 378 ILE A N 1
ATOM 2876 C CA . ILE A 1 378 ? 56.076 -25.714 -17.089 1.00 91.62 378 ILE A CA 1
ATOM 2877 C C . ILE A 1 378 ? 57.046 -25.066 -16.088 1.00 91.62 378 ILE A C 1
ATOM 2879 O O . ILE A 1 378 ? 57.516 -25.738 -15.166 1.00 91.62 378 ILE A O 1
ATOM 2883 N N . ILE A 1 379 ? 57.310 -23.762 -16.218 1.00 91.50 379 ILE A N 1
ATOM 2884 C CA . ILE A 1 379 ? 58.159 -23.020 -15.274 1.00 91.50 379 ILE A CA 1
ATOM 2885 C C . ILE A 1 379 ? 57.527 -23.016 -13.876 1.00 91.50 379 ILE A C 1
ATOM 2887 O O . ILE A 1 379 ? 58.213 -23.326 -12.901 1.00 91.50 379 ILE A O 1
ATOM 2891 N N . LEU A 1 380 ? 56.222 -22.756 -13.767 1.00 91.12 380 LEU A N 1
ATOM 2892 C CA . LEU A 1 380 ? 55.506 -22.753 -12.488 1.00 91.12 380 LEU A CA 1
ATOM 2893 C C . LEU A 1 380 ? 55.555 -24.124 -11.800 1.00 91.12 380 LEU A C 1
ATOM 2895 O O . LEU A 1 380 ? 55.886 -24.208 -10.616 1.00 91.12 380 LEU A O 1
ATOM 2899 N N . LEU A 1 381 ? 55.324 -25.205 -12.550 1.00 91.19 381 LEU A N 1
ATOM 2900 C CA . LEU A 1 381 ? 55.427 -26.569 -12.025 1.00 91.19 381 LEU A CA 1
ATOM 2901 C C . LEU A 1 381 ? 56.850 -26.904 -11.562 1.00 91.19 381 LEU A C 1
ATOM 2903 O O . LEU A 1 381 ? 57.017 -27.550 -10.527 1.00 91.19 381 LEU A O 1
ATOM 2907 N N . SER A 1 382 ? 57.879 -26.425 -12.268 1.00 87.56 382 SER A N 1
ATOM 2908 C CA . SER A 1 382 ? 59.277 -26.636 -11.866 1.00 87.56 382 SER A CA 1
ATOM 2909 C C . SER A 1 382 ? 59.633 -25.921 -10.555 1.00 87.56 382 SER A C 1
ATOM 2911 O O . SER A 1 382 ? 60.312 -26.503 -9.706 1.00 87.56 382 SER A O 1
ATOM 2913 N N . ILE A 1 383 ? 59.116 -24.705 -10.338 1.00 90.19 383 ILE A N 1
ATOM 2914 C CA . ILE A 1 383 ? 59.324 -23.931 -9.104 1.00 90.19 383 ILE A CA 1
ATOM 2915 C C . ILE A 1 383 ? 58.639 -24.617 -7.918 1.00 90.19 383 ILE A C 1
ATOM 2917 O O . ILE A 1 383 ? 59.244 -24.759 -6.855 1.00 90.19 383 ILE A O 1
ATOM 2921 N N . VAL A 1 384 ? 57.409 -25.105 -8.106 1.00 90.12 384 VAL A N 1
ATOM 2922 C CA . VAL A 1 384 ? 56.674 -25.840 -7.064 1.00 90.12 384 VAL A CA 1
ATOM 2923 C C . VAL A 1 384 ? 57.414 -27.124 -6.675 1.00 90.12 384 VAL A C 1
ATOM 2925 O O . VAL A 1 384 ? 57.555 -27.427 -5.490 1.00 90.12 384 VAL A O 1
ATOM 2928 N N . LEU A 1 385 ? 57.963 -27.855 -7.647 1.00 88.12 385 LEU A N 1
ATOM 2929 C CA . LEU A 1 385 ? 58.710 -29.089 -7.387 1.00 88.12 385 LEU A CA 1
ATOM 2930 C C . LEU A 1 385 ? 60.022 -28.810 -6.630 1.00 88.12 385 LEU A C 1
ATOM 2932 O O . LEU A 1 385 ? 60.350 -29.522 -5.677 1.00 88.12 385 LEU A O 1
ATOM 2936 N N . LEU A 1 386 ? 60.734 -27.732 -6.979 1.00 86.06 386 LEU A N 1
ATOM 2937 C CA . LEU A 1 386 ? 61.918 -27.274 -6.241 1.00 86.06 386 LEU A CA 1
ATOM 2938 C C . LEU A 1 386 ? 61.584 -26.865 -4.802 1.00 86.06 386 LEU A C 1
ATOM 2940 O O . LEU A 1 386 ? 62.335 -27.202 -3.885 1.00 86.06 386 LEU A O 1
ATOM 2944 N N . PHE A 1 387 ? 60.447 -26.201 -4.586 1.00 85.69 387 PHE A N 1
ATOM 2945 C CA . PHE A 1 387 ? 59.979 -25.825 -3.252 1.00 85.69 387 PHE A CA 1
ATOM 2946 C C . PHE A 1 387 ? 59.684 -27.052 -2.375 1.00 85.69 387 PHE A C 1
ATOM 2948 O O . PHE A 1 387 ? 60.111 -27.112 -1.220 1.00 85.69 387 PHE A O 1
ATOM 2955 N N . VAL A 1 388 ? 59.043 -28.082 -2.937 1.00 86.50 388 VAL A N 1
ATOM 2956 C CA . VAL A 1 388 ? 58.780 -29.351 -2.234 1.00 86.50 388 VAL A CA 1
ATOM 2957 C C . VAL A 1 388 ? 60.082 -30.084 -1.890 1.00 86.50 388 VAL A C 1
ATOM 2959 O O . VAL A 1 388 ? 60.238 -30.585 -0.774 1.00 86.50 388 VAL A O 1
ATOM 2962 N N . VAL A 1 389 ? 61.055 -30.120 -2.807 1.00 82.38 389 VAL A N 1
ATOM 2963 C CA . VAL A 1 389 ? 62.375 -30.724 -2.545 1.00 82.38 389 VAL A CA 1
ATOM 2964 C C . VAL A 1 389 ? 63.137 -29.950 -1.466 1.00 82.38 389 VAL A C 1
ATOM 2966 O O . VAL A 1 389 ? 63.766 -30.564 -0.600 1.00 82.38 389 VAL A O 1
ATOM 2969 N N . TRP A 1 390 ? 63.057 -28.618 -1.473 1.00 81.31 390 TRP A N 1
ATOM 2970 C CA . TRP A 1 390 ? 63.674 -27.767 -0.456 1.00 81.31 390 TRP A CA 1
ATOM 2971 C C . TRP A 1 390 ? 63.071 -27.999 0.936 1.00 81.31 390 TRP A C 1
ATOM 2973 O O . TRP A 1 390 ? 63.817 -28.219 1.893 1.00 81.31 390 TRP A O 1
ATOM 2983 N N . MET A 1 391 ? 61.739 -28.068 1.039 1.00 76.69 391 MET A N 1
ATOM 2984 C CA . MET A 1 391 ? 61.033 -28.425 2.279 1.00 76.69 391 MET A CA 1
ATOM 2985 C C . MET A 1 391 ? 61.478 -29.794 2.808 1.00 76.69 391 MET A C 1
ATOM 2987 O O . MET A 1 391 ? 61.870 -29.923 3.969 1.00 76.69 391 MET A O 1
ATOM 2991 N N . LYS A 1 392 ? 61.530 -30.804 1.933 1.00 78.44 392 LYS A N 1
ATOM 2992 C CA . LYS A 1 392 ? 61.914 -32.174 2.305 1.00 78.44 392 LYS A CA 1
ATOM 2993 C C . LYS A 1 392 ? 63.389 -32.300 2.709 1.00 78.44 392 LYS A C 1
ATOM 2995 O O . LYS A 1 392 ? 63.749 -33.168 3.504 1.00 78.44 392 LYS A O 1
ATOM 3000 N N . ARG A 1 393 ? 64.262 -31.437 2.178 1.00 72.75 393 ARG A N 1
ATOM 3001 C CA . ARG A 1 393 ? 65.675 -31.354 2.581 1.00 72.75 393 ARG A CA 1
ATOM 3002 C C . ARG A 1 393 ? 65.824 -30.727 3.969 1.00 72.75 393 ARG A C 1
ATOM 3004 O O . ARG A 1 393 ? 66.606 -31.231 4.769 1.00 72.75 393 ARG A O 1
ATOM 3011 N N . ARG A 1 394 ? 65.032 -29.695 4.272 1.00 68.06 394 ARG A N 1
ATOM 3012 C CA . ARG A 1 394 ? 65.033 -29.005 5.572 1.00 68.06 394 ARG A CA 1
ATOM 3013 C C . ARG A 1 394 ? 64.512 -29.887 6.714 1.00 68.06 394 ARG A C 1
ATOM 3015 O O . ARG A 1 394 ? 64.951 -29.752 7.852 1.00 68.06 394 ARG A O 1
ATOM 3022 N N . GLU A 1 395 ? 63.622 -30.827 6.410 1.00 63.53 395 GLU A N 1
ATOM 3023 C CA . GLU A 1 395 ? 63.082 -31.784 7.383 1.00 63.53 395 GLU A CA 1
ATOM 3024 C C . GLU A 1 395 ? 64.106 -32.861 7.795 1.00 63.53 395 GLU A C 1
ATOM 3026 O O . GLU A 1 395 ? 64.173 -33.240 8.964 1.00 63.53 395 GLU A O 1
ATOM 3031 N N . LYS A 1 396 ? 64.997 -33.274 6.878 1.00 58.62 396 LYS A N 1
ATOM 3032 C CA . LYS A 1 396 ? 66.087 -34.223 7.178 1.00 58.62 396 LYS A CA 1
ATOM 3033 C C . LYS A 1 396 ? 67.173 -33.650 8.093 1.00 58.62 396 LYS A C 1
ATOM 3035 O O . LYS A 1 396 ? 67.805 -34.413 8.818 1.00 58.62 396 LYS A O 1
ATOM 3040 N N . GLU A 1 397 ? 67.374 -32.333 8.106 1.00 58.34 397 GLU A N 1
ATOM 3041 C CA . GLU A 1 397 ? 68.340 -31.685 9.008 1.00 58.34 397 GLU A CA 1
ATOM 3042 C C . GLU A 1 397 ? 67.847 -31.629 10.467 1.00 58.34 397 GLU A C 1
ATOM 3044 O O . GLU A 1 397 ? 68.663 -31.556 11.382 1.00 58.34 397 GLU A O 1
ATOM 3049 N N . ARG A 1 398 ? 66.531 -31.742 10.716 1.00 54.78 398 ARG A N 1
ATOM 3050 C CA . ARG A 1 398 ? 65.952 -31.709 12.074 1.00 54.78 398 ARG A CA 1
ATOM 3051 C C . ARG A 1 398 ? 66.017 -33.043 12.834 1.00 54.78 398 ARG A C 1
ATOM 3053 O O . ARG A 1 398 ? 65.803 -33.039 14.039 1.00 54.78 398 ARG A O 1
ATOM 3060 N N . GLN A 1 399 ? 66.326 -34.167 12.178 1.00 52.12 399 GLN A N 1
ATOM 3061 C CA . GLN A 1 399 ? 66.278 -35.509 12.793 1.00 52.12 399 GLN A CA 1
ATOM 3062 C C . GLN A 1 399 ? 67.643 -36.084 13.223 1.00 52.12 399 GLN A C 1
ATOM 3064 O O . GLN A 1 399 ? 67.697 -37.181 13.774 1.00 52.12 399 GLN A O 1
ATOM 3069 N N . ALA A 1 400 ? 68.749 -35.363 13.022 1.00 50.56 400 ALA A N 1
ATOM 3070 C CA . ALA A 1 400 ? 70.091 -35.831 13.374 1.00 50.56 400 ALA A CA 1
ATOM 3071 C C . ALA A 1 400 ? 70.693 -35.034 14.543 1.00 50.56 400 ALA A C 1
ATOM 3073 O O . ALA A 1 400 ? 71.592 -34.224 14.337 1.00 50.56 400 ALA A O 1
ATOM 3074 N N . LYS A 1 401 ? 70.195 -35.268 15.765 1.00 46.19 401 LYS A N 1
ATOM 3075 C CA . LYS A 1 401 ? 70.927 -35.125 17.043 1.00 46.19 401 LYS A CA 1
ATOM 3076 C C . LYS A 1 401 ? 70.088 -35.755 18.173 1.00 46.19 401 LYS A C 1
ATOM 3078 O O . LYS A 1 401 ? 68.976 -35.290 18.408 1.00 46.19 401 LYS A O 1
ATOM 3083 N N . PRO A 1 402 ? 70.563 -36.833 18.824 1.00 45.22 402 PRO A N 1
ATOM 3084 C CA . PRO A 1 402 ? 69.795 -37.554 19.833 1.00 45.22 402 PRO A CA 1
ATOM 3085 C C . PRO A 1 402 ? 69.742 -36.782 21.159 1.00 45.22 402 PRO A C 1
ATOM 3087 O O . PRO A 1 402 ? 70.753 -36.274 21.638 1.00 45.22 402 PRO A O 1
ATOM 3090 N N . LEU A 1 403 ? 68.538 -36.730 21.728 1.00 47.81 403 LEU A N 1
ATOM 3091 C CA . LEU A 1 403 ? 68.203 -36.266 23.074 1.00 47.81 403 LEU A CA 1
ATOM 3092 C C . LEU A 1 403 ? 68.611 -37.323 24.109 1.00 47.81 403 LEU A C 1
ATOM 3094 O O . LEU A 1 403 ? 68.158 -38.460 23.995 1.00 47.81 403 LEU A O 1
ATOM 3098 N N . LEU A 1 404 ? 69.395 -36.946 25.124 1.00 43.25 404 LEU A N 1
ATOM 3099 C CA . LEU A 1 404 ? 69.611 -37.721 26.354 1.00 43.25 404 LEU A CA 1
ATOM 3100 C C . LEU A 1 404 ? 69.968 -36.769 27.525 1.00 43.25 404 LEU A C 1
ATOM 3102 O O . LEU A 1 404 ? 71.109 -36.330 27.591 1.00 43.25 404 LEU A O 1
ATOM 3106 N N . ILE A 1 405 ? 68.962 -36.512 28.388 1.00 39.41 405 ILE A N 1
ATOM 3107 C CA . ILE A 1 405 ? 68.962 -36.466 29.884 1.00 39.41 405 ILE A CA 1
ATOM 3108 C C . ILE A 1 405 ? 69.828 -35.363 30.562 1.00 39.41 405 ILE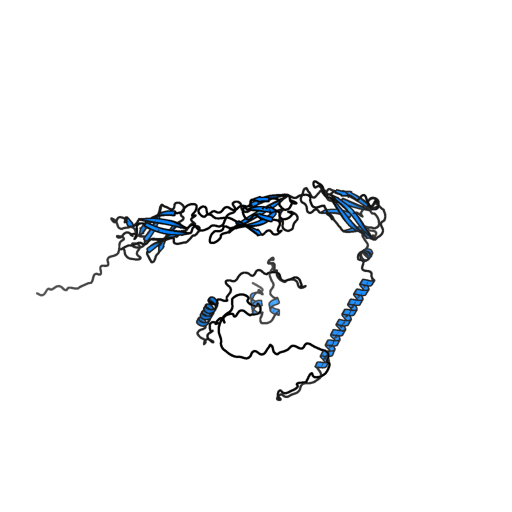 A C 1
ATOM 3110 O O . ILE A 1 405 ? 70.960 -35.156 30.156 1.00 39.41 405 ILE A O 1
ATOM 3114 N N . ASP A 1 406 ? 69.422 -34.590 31.584 1.00 35.41 406 ASP A N 1
ATOM 3115 C CA . ASP A 1 406 ? 68.476 -34.735 32.721 1.00 35.41 406 ASP A CA 1
ATOM 3116 C C . ASP A 1 406 ? 67.932 -33.333 33.148 1.00 35.41 406 ASP A C 1
ATOM 3118 O O . ASP A 1 406 ? 68.476 -32.323 32.689 1.00 35.41 406 ASP A O 1
ATOM 3122 N N . PRO A 1 407 ? 66.877 -33.239 33.989 1.00 53.00 407 PRO A N 1
ATOM 3123 C CA . PRO A 1 407 ? 66.229 -32.009 34.433 1.00 53.00 407 PRO A CA 1
ATOM 3124 C C . PRO A 1 407 ? 66.915 -31.434 35.681 1.00 53.00 407 PRO A C 1
ATOM 3126 O O . PRO A 1 407 ? 67.650 -32.139 36.360 1.00 53.00 407 PRO A O 1
ATOM 3129 N N . GLU A 1 408 ? 66.571 -30.188 36.010 1.00 46.28 408 GLU A N 1
ATOM 3130 C CA . GLU A 1 408 ? 67.178 -29.345 37.056 1.00 46.28 408 GLU A CA 1
ATOM 3131 C C . GLU A 1 408 ? 68.398 -28.577 36.532 1.00 46.28 408 GLU A C 1
ATOM 3133 O O . GLU A 1 408 ? 69.541 -28.943 36.765 1.00 46.28 408 GLU A O 1
ATOM 3138 N N . ASP A 1 409 ? 68.139 -27.497 35.792 1.00 38.56 409 ASP A N 1
ATOM 3139 C CA . ASP A 1 409 ? 68.744 -26.218 36.159 1.00 38.56 409 ASP A CA 1
ATOM 3140 C C . ASP A 1 409 ? 68.015 -25.043 35.492 1.00 38.56 409 ASP A C 1
ATOM 3142 O O . ASP A 1 409 ? 67.872 -24.924 34.273 1.00 38.56 409 ASP A O 1
ATOM 3146 N N . ASP A 1 410 ? 67.509 -24.226 36.403 1.00 42.09 410 ASP A N 1
ATOM 3147 C CA . ASP A 1 410 ? 66.878 -22.924 36.332 1.00 42.09 410 ASP A CA 1
ATOM 3148 C C . ASP A 1 410 ? 67.217 -22.000 35.150 1.00 42.09 410 ASP A C 1
ATOM 3150 O O . ASP A 1 410 ? 68.363 -21.708 34.811 1.00 42.09 410 ASP A O 1
ATOM 3154 N N . VAL A 1 411 ? 66.136 -21.401 34.639 1.00 48.38 411 VAL A N 1
ATOM 3155 C CA . VAL A 1 411 ? 65.991 -19.954 34.416 1.00 48.38 411 VAL A CA 1
ATOM 3156 C C . VAL A 1 411 ? 67.199 -19.108 34.841 1.00 48.38 411 VAL A C 1
ATOM 3158 O O . VAL A 1 411 ? 67.317 -18.720 36.002 1.00 48.38 411 VAL A O 1
ATOM 3161 N N . ARG A 1 412 ? 68.007 -18.694 33.859 1.00 40.53 412 ARG A N 1
ATOM 3162 C CA . ARG A 1 412 ? 68.530 -17.324 33.742 1.00 40.53 412 ARG A CA 1
ATOM 3163 C C . ARG A 1 412 ? 69.243 -17.090 32.410 1.00 40.53 412 ARG A C 1
ATOM 3165 O O . ARG A 1 412 ? 70.028 -17.905 31.948 1.00 40.53 412 ARG A O 1
ATOM 3172 N N . ASP A 1 413 ? 68.966 -15.900 31.887 1.00 41.84 413 ASP A N 1
ATOM 3173 C CA . ASP A 1 413 ? 69.834 -15.057 31.069 1.00 41.84 413 ASP A CA 1
ATOM 3174 C C . ASP A 1 413 ? 70.143 -15.487 29.625 1.00 41.84 413 ASP A C 1
ATOM 3176 O O . ASP A 1 413 ? 70.918 -16.397 29.357 1.00 41.84 413 ASP A O 1
ATOM 3180 N N . ASN A 1 414 ? 69.597 -14.722 28.667 1.00 45.19 414 ASN A N 1
ATOM 3181 C CA . ASN A 1 414 ? 70.430 -13.964 27.725 1.00 45.19 414 ASN A CA 1
ATOM 3182 C C . ASN A 1 414 ? 69.620 -12.893 26.975 1.00 45.19 414 ASN A C 1
ATOM 3184 O O . ASN A 1 414 ? 69.049 -13.107 25.908 1.00 45.19 414 ASN A O 1
ATOM 3188 N N . ILE A 1 415 ? 69.633 -11.705 27.580 1.00 42.44 415 ILE A N 1
ATOM 3189 C CA . ILE A 1 415 ? 69.528 -10.399 26.929 1.00 42.44 415 ILE A CA 1
ATOM 3190 C C . ILE A 1 415 ? 70.695 -10.252 25.940 1.00 42.44 415 ILE A C 1
ATOM 3192 O O . ILE A 1 415 ? 71.849 -10.424 26.330 1.00 42.44 415 ILE A O 1
ATOM 3196 N N . LEU A 1 416 ? 70.416 -9.856 24.697 1.00 44.47 416 LEU A N 1
ATOM 3197 C CA . LEU A 1 416 ? 71.406 -9.216 23.828 1.00 44.47 416 LEU A CA 1
ATOM 3198 C C . LEU A 1 416 ? 70.844 -7.915 23.241 1.00 44.47 416 LEU A C 1
ATOM 3200 O O . LEU A 1 416 ? 69.716 -7.862 22.757 1.00 44.47 416 LEU A O 1
ATOM 3204 N N . LYS A 1 417 ? 71.678 -6.878 23.372 1.00 38.16 417 LYS A N 1
ATOM 3205 C CA . LYS A 1 417 ? 71.511 -5.466 23.009 1.00 38.16 417 LYS A CA 1
ATOM 3206 C C . LYS A 1 417 ? 71.378 -5.241 21.501 1.00 38.16 417 LYS A C 1
ATOM 3208 O O . LYS A 1 417 ? 72.089 -5.877 20.730 1.00 38.16 417 LYS A O 1
ATOM 3213 N N . TYR A 1 418 ? 70.573 -4.244 21.134 1.00 40.00 418 TYR A N 1
ATOM 3214 C CA . TYR A 1 418 ? 70.592 -3.579 19.829 1.00 40.00 418 TYR A CA 1
ATOM 3215 C C . TYR A 1 418 ? 71.069 -2.135 20.015 1.00 40.00 418 TYR A C 1
ATOM 3217 O O . TYR A 1 418 ? 70.264 -1.212 20.033 1.00 40.00 418 TYR A O 1
ATOM 3225 N N . ASP A 1 419 ? 72.385 -1.967 20.142 1.00 39.06 419 ASP A N 1
ATOM 3226 C CA . ASP A 1 419 ? 73.051 -0.668 20.041 1.00 39.06 419 ASP A CA 1
ATOM 3227 C C . ASP A 1 419 ? 74.134 -0.791 18.960 1.00 39.06 419 ASP A C 1
ATOM 3229 O O . ASP A 1 419 ? 75.318 -0.793 19.273 1.00 39.06 419 ASP A O 1
ATOM 3233 N N . GLU A 1 420 ? 73.760 -0.974 17.693 1.00 41.47 420 GLU A N 1
ATOM 3234 C CA . GLU A 1 420 ? 74.705 -0.800 16.588 1.00 41.47 420 GLU A CA 1
ATOM 3235 C C . GLU A 1 420 ? 73.963 -0.450 15.291 1.00 41.47 420 GLU A C 1
ATOM 3237 O O . GLU A 1 420 ? 73.147 -1.215 14.787 1.00 41.47 420 GLU A O 1
ATOM 3242 N N . GLU A 1 421 ? 74.326 0.728 14.778 1.00 50.69 421 GLU A N 1
ATOM 3243 C CA . GLU A 1 421 ? 74.243 1.167 13.385 1.00 50.69 421 GLU A CA 1
ATOM 3244 C C . GLU A 1 421 ? 73.033 2.012 12.934 1.00 50.69 421 GLU A C 1
ATOM 3246 O O . GLU A 1 421 ? 71.938 1.530 12.662 1.00 50.69 421 GLU A O 1
ATOM 3251 N N . GLY A 1 422 ? 73.324 3.303 12.722 1.00 42.91 422 GLY A N 1
ATOM 3252 C CA . GLY A 1 422 ? 72.814 4.027 11.555 1.00 42.91 422 GLY A CA 1
ATOM 3253 C C . GLY A 1 422 ? 71.982 5.265 11.857 1.00 42.91 422 GLY A C 1
ATOM 3254 O O . GLY A 1 422 ? 70.761 5.212 11.804 1.00 42.91 422 GLY A O 1
ATOM 3255 N N . GLY A 1 423 ? 72.650 6.383 12.149 1.00 42.72 423 GLY A N 1
ATOM 3256 C CA . GLY A 1 423 ? 72.016 7.682 12.358 1.00 42.72 423 GLY A CA 1
ATOM 3257 C C . GLY A 1 423 ? 71.602 8.425 11.083 1.00 42.72 423 GLY A C 1
ATOM 3258 O O . GLY A 1 423 ? 71.976 8.058 9.970 1.00 42.72 423 GLY A O 1
ATOM 3259 N N . GLY A 1 424 ? 70.888 9.526 11.333 1.00 36.94 424 GLY A N 1
ATOM 3260 C CA . GLY A 1 424 ? 70.605 10.630 10.417 1.00 36.94 424 GLY A CA 1
ATOM 3261 C C . GLY A 1 424 ? 69.103 10.851 10.193 1.00 36.94 424 GLY A C 1
ATOM 3262 O O . GLY A 1 424 ? 68.371 9.887 10.014 1.00 36.94 424 GLY A O 1
ATOM 3263 N N . GLU A 1 425 ? 68.523 12.049 10.194 1.00 42.84 425 GLU A N 1
ATOM 3264 C CA . GLU A 1 425 ? 68.947 13.438 10.427 1.00 42.84 425 GLU A CA 1
ATOM 3265 C C . GLU A 1 425 ? 67.641 14.165 10.840 1.00 42.84 425 GLU A C 1
ATOM 3267 O O . GLU A 1 425 ? 66.569 13.849 10.327 1.00 42.84 425 GLU A O 1
ATOM 3272 N N . GLU A 1 426 ? 67.663 14.905 11.947 1.00 44.84 426 GLU A N 1
ATOM 3273 C CA . GLU A 1 426 ? 67.433 16.363 11.990 1.00 44.84 426 GLU A CA 1
ATOM 3274 C C . GLU A 1 426 ? 65.977 16.816 12.267 1.00 44.84 426 GLU A C 1
ATOM 3276 O O . GLU A 1 426 ? 65.033 16.564 11.523 1.00 44.84 426 GLU A O 1
ATOM 3281 N N . ASP A 1 427 ? 65.878 17.528 13.395 1.00 50.25 427 ASP A N 1
ATOM 3282 C CA . ASP A 1 427 ? 64.992 18.646 13.728 1.00 50.25 427 ASP A CA 1
ATOM 3283 C C . ASP A 1 427 ? 63.474 18.447 13.773 1.00 50.25 427 ASP A C 1
ATOM 3285 O O . ASP A 1 427 ? 62.786 18.718 12.794 1.00 50.25 427 ASP A O 1
ATOM 3289 N N . GLN A 1 428 ? 62.938 18.191 14.980 1.00 51.50 428 GLN A N 1
ATOM 3290 C CA . GLN A 1 428 ? 61.795 18.957 15.516 1.00 51.50 428 GLN A CA 1
ATOM 3291 C C . GLN A 1 428 ? 61.912 19.106 17.044 1.00 51.50 428 GLN A C 1
ATOM 3293 O O . GLN A 1 428 ? 61.570 18.199 17.805 1.00 51.50 428 GLN A O 1
ATOM 3298 N N . ASP A 1 429 ? 62.378 20.272 17.487 1.00 50.41 429 ASP A N 1
ATOM 3299 C CA . ASP A 1 429 ? 62.322 20.706 18.883 1.00 50.41 429 ASP A CA 1
ATOM 3300 C C . ASP A 1 429 ? 60.861 20.926 19.307 1.00 50.41 429 ASP A C 1
ATOM 3302 O O . ASP A 1 429 ? 60.215 21.881 18.870 1.00 50.41 429 ASP A O 1
ATOM 3306 N N . TYR A 1 430 ? 60.337 20.081 20.196 1.00 50.91 430 TYR A N 1
ATOM 3307 C CA . TYR A 1 430 ? 59.116 20.392 20.941 1.00 50.91 430 TYR A CA 1
ATOM 3308 C C . TYR A 1 430 ? 59.469 20.724 22.391 1.00 50.91 430 TYR A C 1
ATOM 3310 O O . TYR A 1 430 ? 60.021 19.905 23.126 1.00 50.91 430 TYR A O 1
ATOM 3318 N N . ASP A 1 431 ? 59.121 21.943 22.802 1.00 50.97 431 ASP A N 1
ATOM 3319 C CA . ASP A 1 431 ? 59.210 22.415 24.181 1.00 50.97 431 ASP A CA 1
ATOM 3320 C C . ASP A 1 431 ? 58.193 21.663 25.063 1.00 50.97 431 ASP A C 1
ATOM 3322 O O . ASP A 1 431 ? 56.982 21.891 25.014 1.00 50.97 431 ASP A O 1
ATOM 3326 N N . LEU A 1 432 ? 58.705 20.733 25.870 1.00 56.25 432 LEU A N 1
ATOM 3327 C CA . LEU A 1 432 ? 57.947 19.873 26.784 1.00 56.25 432 LEU A CA 1
ATOM 3328 C C . LEU A 1 432 ? 57.519 20.571 28.091 1.00 56.25 432 LEU A C 1
ATOM 3330 O O . LEU A 1 432 ? 56.991 19.916 28.993 1.00 56.25 432 LEU A O 1
ATOM 3334 N N . SER A 1 433 ? 57.669 21.894 28.206 1.00 55.22 433 SER A N 1
ATOM 3335 C CA . SER A 1 433 ? 57.208 22.657 29.379 1.00 55.22 433 SER A CA 1
ATOM 3336 C C . SER A 1 433 ? 55.679 22.790 29.500 1.00 55.22 433 SER A C 1
ATOM 3338 O O . SER A 1 433 ? 55.184 23.229 30.536 1.00 55.22 433 SER A O 1
ATOM 3340 N N . GLN A 1 434 ? 54.902 22.346 28.505 1.00 51.75 434 GLN A N 1
ATOM 3341 C CA . GLN A 1 434 ? 53.428 22.384 28.543 1.00 51.75 434 GLN A CA 1
ATOM 3342 C C . GLN A 1 434 ? 52.766 21.147 29.178 1.00 51.75 434 GLN A C 1
ATOM 3344 O O . GLN A 1 434 ? 51.544 21.111 29.312 1.00 51.75 434 GLN A O 1
ATOM 3349 N N . LEU A 1 435 ? 53.543 20.138 29.591 1.00 50.19 435 LEU A N 1
ATOM 3350 C CA . LEU A 1 435 ? 53.020 18.908 30.209 1.00 50.19 435 LEU A CA 1
ATOM 3351 C C . LEU A 1 435 ? 53.218 18.829 31.731 1.00 50.19 435 LEU A C 1
ATOM 3353 O O . LEU A 1 435 ? 52.895 17.811 32.339 1.00 50.19 435 LEU A O 1
ATOM 3357 N N . GLN A 1 436 ? 53.686 19.900 32.374 1.00 47.62 436 GLN A N 1
ATOM 3358 C CA . GLN A 1 436 ? 53.724 19.982 33.835 1.00 47.62 436 GLN A CA 1
ATOM 3359 C C . GLN A 1 436 ? 52.525 20.774 34.366 1.00 47.62 436 GLN A C 1
ATOM 3361 O O . GLN A 1 436 ? 52.537 22.002 34.394 1.00 47.62 436 GLN A O 1
ATOM 3366 N N . GLN A 1 437 ? 51.494 20.068 34.834 1.00 42.59 437 GLN A N 1
ATOM 3367 C CA . GLN A 1 437 ? 50.556 20.627 35.810 1.00 42.59 437 GLN A CA 1
ATOM 3368 C C . GLN A 1 437 ? 51.110 20.382 37.222 1.00 42.59 437 GLN A C 1
ATOM 3370 O O . GLN A 1 437 ? 51.362 19.225 37.564 1.00 42.59 437 GLN A O 1
ATOM 3375 N N . PRO A 1 438 ? 51.295 21.417 38.062 1.00 41.06 438 PRO A N 1
ATOM 3376 C CA . PRO A 1 438 ? 51.459 21.226 39.492 1.00 41.06 438 PRO A CA 1
ATOM 3377 C C . PRO A 1 438 ? 50.082 21.132 40.162 1.00 41.06 438 PRO A C 1
ATOM 3379 O O . PRO A 1 438 ? 49.184 21.930 39.895 1.00 41.06 438 PRO A O 1
ATOM 3382 N N . GLU A 1 439 ? 49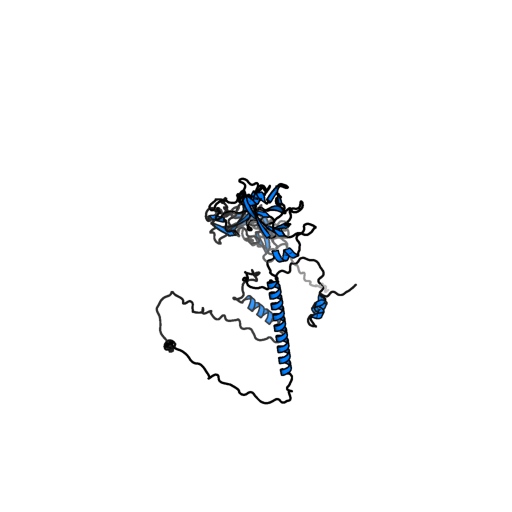.931 20.155 41.052 1.00 42.09 439 GLU A N 1
ATOM 3383 C CA . GLU A 1 439 ? 48.805 20.059 41.976 1.00 42.09 439 GLU A CA 1
ATOM 3384 C C . GLU A 1 439 ? 48.686 21.326 42.838 1.00 42.09 439 GLU A C 1
ATOM 3386 O O . GLU A 1 439 ? 49.667 21.780 43.429 1.00 42.09 439 GLU A O 1
ATOM 3391 N N . SER A 1 440 ? 47.480 21.881 42.970 1.00 34.56 440 SER A N 1
ATOM 3392 C CA . SER A 1 440 ? 46.952 22.356 44.260 1.00 34.56 440 SER A CA 1
ATOM 3393 C C . SER A 1 440 ? 45.503 22.837 44.148 1.00 34.56 440 SER A C 1
ATOM 3395 O O . SER A 1 440 ? 45.033 23.310 43.117 1.00 34.56 440 SER A O 1
ATOM 3397 N N . LEU A 1 441 ? 44.805 22.620 45.256 1.00 42.44 441 LEU A N 1
ATOM 3398 C CA . LEU A 1 441 ? 43.385 22.781 45.531 1.00 42.44 441 LEU A CA 1
ATOM 3399 C C . LEU A 1 441 ? 42.971 24.266 45.694 1.00 42.44 441 LEU A C 1
ATOM 3401 O O . LEU A 1 441 ? 43.784 25.088 46.104 1.00 42.44 441 LEU A O 1
ATOM 3405 N N . ASP A 1 442 ? 41.674 24.531 45.474 1.00 35.50 442 ASP A N 1
ATOM 3406 C CA . ASP A 1 442 ? 40.866 25.709 45.863 1.00 35.50 442 ASP A CA 1
ATOM 3407 C C . ASP A 1 442 ? 40.897 27.001 45.005 1.00 35.50 442 ASP A C 1
ATOM 3409 O O . ASP A 1 442 ? 41.803 27.821 45.092 1.00 35.50 442 ASP A O 1
ATOM 3413 N N . HIS A 1 443 ? 39.814 27.234 44.233 1.00 35.44 443 HIS A N 1
ATOM 3414 C CA . HIS A 1 443 ? 38.851 28.355 44.387 1.00 35.44 443 HIS A CA 1
ATOM 3415 C C . HIS A 1 443 ? 38.014 28.659 43.111 1.00 35.44 443 HIS A C 1
ATOM 3417 O O . HIS A 1 443 ? 38.499 29.197 42.126 1.00 35.44 443 HIS A O 1
ATOM 3423 N N . ILE A 1 444 ? 36.708 28.366 43.201 1.00 34.62 444 ILE A N 1
ATOM 3424 C CA . ILE A 1 444 ? 35.553 29.280 43.016 1.00 34.62 444 ILE A CA 1
ATOM 3425 C C . ILE A 1 444 ? 35.389 30.087 41.693 1.00 34.62 444 ILE A C 1
ATOM 3427 O O . ILE A 1 444 ? 35.992 31.132 41.493 1.00 34.62 444 ILE A O 1
ATOM 3431 N N . ILE A 1 445 ? 34.352 29.667 40.944 1.00 36.81 445 ILE A N 1
ATOM 3432 C CA . ILE A 1 445 ? 33.266 30.449 40.295 1.00 36.81 445 ILE A CA 1
ATOM 3433 C C . ILE A 1 445 ? 33.605 31.348 39.077 1.00 36.81 445 ILE A C 1
ATOM 3435 O O . ILE A 1 445 ? 34.555 32.119 39.050 1.00 36.81 445 ILE A O 1
ATOM 3439 N N . THR A 1 446 ? 32.660 31.325 38.119 1.00 35.72 446 THR A N 1
ATOM 3440 C CA . THR A 1 446 ? 32.383 32.243 36.984 1.00 35.72 446 THR A CA 1
ATOM 3441 C C . THR A 1 446 ? 33.091 32.017 35.636 1.00 35.72 446 THR A C 1
ATOM 3443 O O . THR A 1 446 ? 34.128 32.621 35.392 1.00 35.72 446 THR A O 1
ATOM 3446 N N . LYS A 1 447 ? 32.438 31.294 34.693 1.00 33.59 447 LYS A N 1
ATOM 3447 C CA . LYS A 1 447 ? 32.091 31.733 33.302 1.00 33.59 447 LYS A CA 1
ATOM 3448 C C . LYS A 1 447 ? 31.452 30.603 32.440 1.00 33.59 447 LYS A C 1
ATOM 3450 O O . LYS A 1 447 ? 31.423 29.470 32.899 1.00 33.59 447 LYS A O 1
ATOM 3455 N N . PRO A 1 448 ? 30.804 30.921 31.293 1.00 36.19 448 PRO A N 1
ATOM 3456 C CA . PRO A 1 448 ? 29.451 30.467 30.962 1.00 36.19 448 PRO A CA 1
ATOM 3457 C C . PRO A 1 448 ? 29.369 29.198 30.101 1.00 36.19 448 PRO A C 1
ATOM 3459 O O . PRO A 1 448 ? 30.321 28.775 29.455 1.00 36.19 448 PRO A O 1
ATOM 3462 N N . THR A 1 449 ? 28.157 28.649 30.065 1.00 45.91 449 THR A N 1
ATOM 3463 C CA . THR A 1 449 ? 27.693 27.543 29.224 1.00 45.91 449 THR A CA 1
ATOM 3464 C C . THR A 1 449 ? 27.848 27.823 27.730 1.00 45.91 449 THR A C 1
ATOM 3466 O O . THR A 1 449 ? 27.306 28.808 27.230 1.00 45.91 449 THR A O 1
ATOM 3469 N N . GLY A 1 450 ? 28.485 26.892 27.017 1.00 51.31 450 GLY A N 1
ATOM 3470 C CA . GLY A 1 450 ? 28.414 26.798 25.559 1.00 51.31 450 GLY A CA 1
ATOM 3471 C C . GLY A 1 450 ? 29.773 26.611 24.899 1.00 51.31 450 GLY A C 1
ATOM 3472 O O . GLY A 1 450 ? 30.395 27.588 24.512 1.00 51.31 450 GLY A O 1
ATOM 3473 N N . VAL A 1 451 ? 30.200 25.349 24.805 1.00 41.59 451 VAL A N 1
ATOM 3474 C CA . VAL A 1 451 ? 30.931 24.664 23.715 1.00 41.59 451 VAL A CA 1
ATOM 3475 C C . VAL A 1 451 ? 31.636 23.478 24.378 1.00 41.59 451 VAL A C 1
ATOM 3477 O O . VAL A 1 451 ? 32.632 23.641 25.078 1.00 41.59 451 VAL A O 1
ATOM 3480 N N . ARG A 1 452 ? 31.079 22.277 24.202 1.00 45.22 452 ARG A N 1
ATOM 3481 C CA . ARG A 1 452 ? 31.699 21.031 24.664 1.00 45.22 452 ARG A CA 1
ATOM 3482 C C . ARG A 1 452 ? 32.719 20.601 23.609 1.00 45.22 452 ARG A C 1
ATOM 3484 O O . ARG A 1 452 ? 32.358 20.501 22.437 1.00 45.22 452 ARG A O 1
ATOM 3491 N N . ARG A 1 453 ? 33.976 20.388 24.006 1.00 46.22 453 ARG A N 1
ATOM 3492 C CA . ARG A 1 453 ? 34.990 19.769 23.136 1.00 46.22 453 ARG A CA 1
ATOM 3493 C C . ARG A 1 453 ? 34.587 18.315 22.858 1.00 46.22 453 ARG A C 1
ATOM 3495 O O . ARG A 1 453 ? 34.007 17.665 23.724 1.00 46.22 453 ARG A O 1
ATOM 3502 N N . VAL A 1 454 ? 34.835 17.835 21.642 1.00 54.19 454 VAL A N 1
ATOM 3503 C CA . VAL A 1 454 ? 34.374 16.519 21.137 1.00 54.19 454 VAL A CA 1
ATOM 3504 C C . VAL A 1 454 ? 35.295 15.378 21.612 1.00 54.19 454 VAL A C 1
ATOM 3506 O O . VAL A 1 454 ? 35.010 14.200 21.436 1.00 54.19 454 VAL A O 1
ATOM 3509 N N . ASP A 1 455 ? 36.389 15.752 22.262 1.00 47.94 455 ASP A N 1
ATOM 3510 C CA . ASP A 1 455 ? 37.523 14.933 22.675 1.00 47.94 455 ASP A CA 1
ATOM 3511 C C . ASP A 1 455 ? 37.414 14.483 24.148 1.00 47.94 455 ASP A C 1
ATOM 3513 O O . ASP A 1 455 ? 38.279 13.780 24.667 1.00 47.94 455 ASP A O 1
ATOM 3517 N N . GLU A 1 456 ? 36.313 14.830 24.821 1.00 42.47 456 GLU A N 1
ATOM 3518 C CA . GLU A 1 456 ? 36.030 14.417 26.191 1.00 42.47 456 GLU A CA 1
ATOM 3519 C C . GLU A 1 456 ? 35.029 13.251 26.200 1.00 42.47 456 GLU A C 1
ATOM 3521 O O . GLU A 1 456 ? 33.841 13.411 25.897 1.00 42.47 456 GLU A O 1
ATOM 3526 N N . ARG A 1 457 ? 35.519 12.055 26.558 1.00 43.00 457 ARG A N 1
ATOM 3527 C CA . ARG A 1 457 ? 34.690 10.873 26.836 1.00 43.00 457 ARG A CA 1
ATOM 3528 C C . ARG A 1 457 ? 33.535 11.278 27.766 1.00 43.00 457 ARG A C 1
ATOM 3530 O O . ARG A 1 457 ? 33.800 11.844 28.828 1.00 43.00 457 ARG A O 1
ATOM 3537 N N . PRO A 1 458 ? 32.269 10.952 27.445 1.00 44.09 458 PRO A N 1
ATOM 3538 C CA . PRO A 1 458 ? 31.174 11.136 28.385 1.00 44.09 458 PRO A CA 1
ATOM 3539 C C . PRO A 1 458 ? 31.496 10.397 29.685 1.00 44.09 458 PRO A C 1
ATOM 3541 O O . PRO A 1 458 ? 31.786 9.198 29.665 1.00 44.09 458 PRO A O 1
ATOM 3544 N N . VAL A 1 459 ? 31.455 11.109 30.812 1.00 48.53 459 VAL A N 1
ATOM 3545 C CA . VAL A 1 459 ? 31.478 10.488 32.136 1.00 48.53 459 VAL A CA 1
ATOM 3546 C C . VAL A 1 459 ? 30.170 9.716 32.272 1.00 48.53 459 VAL A C 1
ATOM 3548 O O . VAL A 1 459 ? 29.124 10.275 32.591 1.00 48.53 459 VAL A O 1
ATOM 3551 N N . VAL A 1 460 ? 30.217 8.435 31.920 1.00 44.78 460 VAL A N 1
ATOM 3552 C CA . VAL A 1 460 ? 29.161 7.478 32.229 1.00 44.78 460 VAL A CA 1
ATOM 3553 C C . VAL A 1 460 ? 29.251 7.244 33.730 1.00 44.78 460 VAL A C 1
ATOM 3555 O O . VAL A 1 460 ? 30.322 6.901 34.230 1.00 44.78 460 VAL A O 1
ATOM 3558 N N . ALA A 1 461 ? 28.157 7.488 34.451 1.00 46.59 461 ALA A N 1
ATOM 3559 C CA . ALA A 1 461 ? 28.054 7.078 35.844 1.00 46.59 461 ALA A CA 1
ATOM 3560 C C . ALA A 1 461 ? 28.335 5.572 35.910 1.00 46.59 461 ALA A C 1
ATOM 3562 O O . ALA A 1 461 ? 27.722 4.817 35.156 1.00 46.59 461 ALA A O 1
ATOM 3563 N N . GLU A 1 462 ? 29.279 5.143 36.752 1.00 45.84 462 GLU A N 1
ATOM 3564 C CA . GLU A 1 462 ? 29.538 3.719 36.965 1.00 45.84 462 GLU A CA 1
ATOM 3565 C C . GLU A 1 462 ? 28.224 3.031 37.340 1.00 45.84 462 GLU A C 1
ATOM 3567 O O . GLU A 1 462 ? 27.647 3.275 38.401 1.00 45.84 462 GLU A O 1
ATOM 3572 N N . SER A 1 463 ? 27.727 2.189 36.439 1.00 44.19 463 SER A N 1
ATOM 3573 C CA . SER A 1 463 ? 26.604 1.311 36.711 1.00 44.19 463 SER A CA 1
ATOM 3574 C C . SER A 1 463 ? 27.043 0.328 37.791 1.00 44.19 463 SER A C 1
ATOM 3576 O O . SER A 1 463 ? 27.913 -0.514 37.561 1.00 44.19 463 SER A O 1
ATOM 3578 N N . GLN A 1 464 ? 26.463 0.450 38.985 1.00 50.28 464 GLN A N 1
ATOM 3579 C CA . GLN A 1 464 ? 26.616 -0.547 40.037 1.00 50.28 464 GLN A CA 1
ATOM 3580 C C . GLN A 1 464 ? 25.977 -1.850 39.558 1.00 50.28 464 GLN A C 1
ATOM 3582 O O . GLN A 1 464 ? 24.756 -1.987 39.541 1.00 50.28 464 GLN A O 1
ATOM 3587 N N . TYR A 1 465 ? 26.814 -2.802 39.152 1.00 47.72 465 TYR A N 1
ATOM 3588 C CA . TYR A 1 465 ? 26.375 -4.166 38.895 1.00 47.72 465 TYR A CA 1
ATOM 3589 C C . TYR A 1 465 ? 25.774 -4.747 40.184 1.00 47.72 465 TYR A C 1
ATOM 3591 O O . TYR A 1 465 ? 26.383 -4.597 41.251 1.00 47.72 465 TYR A O 1
ATOM 3599 N N . PRO A 1 466 ? 24.619 -5.429 40.128 1.00 47.41 466 PRO A N 1
ATOM 3600 C CA . PRO A 1 466 ? 24.131 -6.170 41.278 1.00 47.41 466 PRO A CA 1
ATOM 3601 C C . PRO A 1 466 ? 25.174 -7.228 41.665 1.00 47.41 466 PRO A C 1
ATOM 3603 O O . PRO A 1 466 ? 25.612 -8.036 40.845 1.00 47.41 466 PRO A O 1
ATOM 3606 N N . VAL A 1 467 ? 25.625 -7.178 42.921 1.00 50.06 467 VAL A N 1
ATOM 3607 C CA . VAL A 1 467 ? 26.642 -8.088 43.460 1.00 50.06 467 VAL A CA 1
ATOM 3608 C C . VAL A 1 467 ? 26.107 -9.517 43.397 1.00 50.06 467 VAL A C 1
ATOM 3610 O O . VAL A 1 467 ? 25.134 -9.857 44.066 1.00 50.06 467 VAL A O 1
ATOM 3613 N N . ARG A 1 468 ? 26.759 -10.364 42.597 1.00 53.28 468 ARG A N 1
ATOM 3614 C CA . ARG A 1 468 ? 26.464 -11.797 42.523 1.00 53.28 468 ARG A CA 1
ATOM 3615 C C . ARG A 1 468 ? 26.927 -12.470 43.819 1.00 53.28 468 ARG A C 1
ATOM 3617 O O . ARG A 1 468 ? 28.076 -12.302 44.223 1.00 53.28 468 ARG A O 1
ATOM 3624 N N . SER A 1 469 ? 26.060 -13.237 44.470 1.00 49.09 469 SER A N 1
ATOM 3625 C CA . SER A 1 469 ? 26.439 -14.083 45.604 1.00 49.09 469 SER A CA 1
ATOM 3626 C C . SER A 1 469 ? 27.354 -15.224 45.127 1.00 49.09 469 SER A C 1
ATOM 3628 O O . SER A 1 469 ? 27.096 -15.877 44.114 1.00 49.09 469 SER A O 1
ATOM 3630 N N . ASN A 1 470 ? 28.470 -15.446 45.828 1.00 54.91 470 ASN A N 1
ATOM 3631 C CA . ASN A 1 470 ? 29.435 -16.493 45.483 1.00 54.91 470 ASN A CA 1
ATOM 3632 C C . ASN A 1 470 ? 28.877 -17.894 45.810 1.00 54.91 470 ASN A C 1
ATOM 3634 O O . ASN A 1 470 ? 28.500 -18.133 46.951 1.00 54.91 470 ASN A O 1
ATOM 3638 N N . LEU A 1 471 ? 28.886 -18.778 44.796 1.00 56.84 471 LEU A N 1
ATOM 3639 C CA . LEU A 1 471 ? 28.755 -20.256 44.782 1.00 56.84 471 LEU A CA 1
ATOM 3640 C C . LEU A 1 471 ? 27.871 -20.922 45.871 1.00 56.84 471 LEU A C 1
ATOM 3642 O O . LEU A 1 471 ? 28.282 -20.975 47.033 1.00 56.84 471 LEU A O 1
ATOM 3646 N N . PRO A 1 472 ? 26.739 -21.575 45.518 1.00 49.19 472 PRO A N 1
ATOM 3647 C CA . PRO A 1 472 ? 25.926 -22.282 46.502 1.00 49.19 472 PRO A CA 1
ATOM 3648 C C . PRO A 1 472 ? 26.484 -23.675 46.829 1.00 49.19 472 PRO A C 1
ATOM 3650 O O . PRO A 1 472 ? 27.038 -24.376 45.979 1.00 49.19 472 PRO A O 1
ATOM 3653 N N . HIS A 1 473 ? 26.286 -24.096 48.080 1.00 57.84 473 HIS A N 1
ATOM 3654 C CA . HIS A 1 473 ? 26.440 -25.485 48.517 1.00 57.84 473 HIS A CA 1
ATOM 3655 C C . HIS A 1 473 ? 25.443 -26.407 47.776 1.00 57.84 473 HIS A C 1
ATOM 3657 O O . HIS A 1 473 ? 24.379 -25.946 47.352 1.00 57.84 473 HIS A O 1
ATOM 3663 N N . PRO A 1 474 ? 25.753 -27.710 47.616 1.00 50.00 474 PRO A N 1
ATOM 3664 C CA . PRO A 1 474 ? 24.913 -28.648 46.872 1.00 50.00 474 PRO A CA 1
ATOM 3665 C C . PRO A 1 474 ? 23.601 -28.907 47.627 1.00 50.00 474 PRO A C 1
ATOM 3667 O O . PRO A 1 474 ? 23.527 -29.749 48.518 1.00 50.00 474 PRO A O 1
ATOM 3670 N N . GLY A 1 475 ? 22.577 -28.133 47.279 1.00 57.12 475 GLY A N 1
ATOM 3671 C CA . GLY A 1 475 ? 21.244 -28.165 47.879 1.00 57.12 475 GLY A CA 1
ATOM 3672 C C . GLY A 1 475 ? 20.347 -27.011 47.425 1.00 57.12 475 GLY A C 1
ATOM 3673 O O . GLY A 1 475 ? 19.135 -27.175 47.432 1.00 57.12 475 GLY A O 1
ATOM 3674 N N . ASP A 1 476 ? 20.934 -25.902 46.952 1.00 59.69 476 ASP A N 1
ATOM 3675 C CA . ASP A 1 476 ? 20.213 -24.634 46.733 1.00 59.69 476 ASP A CA 1
ATOM 3676 C C . ASP A 1 476 ? 20.320 -24.089 45.293 1.00 59.69 476 ASP A C 1
ATOM 3678 O O . ASP A 1 476 ? 20.483 -22.899 45.025 1.00 59.69 476 ASP A O 1
ATOM 3682 N N . ILE A 1 477 ? 20.284 -25.000 44.317 1.00 61.69 477 ILE A N 1
ATOM 3683 C CA . ILE A 1 477 ? 20.408 -24.666 42.886 1.00 61.69 477 ILE A CA 1
ATOM 3684 C C . ILE A 1 477 ? 19.162 -23.925 42.371 1.00 61.69 477 ILE A C 1
ATOM 3686 O O . ILE A 1 477 ? 19.278 -23.100 41.469 1.00 61.69 477 ILE A O 1
ATOM 3690 N N . GLY A 1 478 ? 17.984 -24.191 42.947 1.00 62.81 478 GLY A N 1
ATOM 3691 C CA . GLY A 1 478 ? 16.733 -23.534 42.553 1.00 62.81 478 GLY A CA 1
ATOM 3692 C C . GLY A 1 478 ? 16.744 -22.033 42.840 1.00 62.81 478 GLY A C 1
ATOM 3693 O O . GLY A 1 478 ? 16.404 -21.237 41.966 1.00 62.81 478 GLY A O 1
ATOM 3694 N N . ASP A 1 479 ? 17.225 -21.646 44.020 1.00 65.81 479 ASP A N 1
ATOM 3695 C CA . ASP A 1 479 ? 17.272 -20.245 44.439 1.00 65.81 479 ASP A CA 1
ATOM 3696 C C . ASP A 1 479 ? 18.356 -19.469 43.682 1.00 65.81 479 ASP A C 1
ATOM 3698 O O . ASP A 1 479 ? 18.125 -18.338 43.257 1.00 65.81 479 ASP A O 1
ATOM 3702 N N . PHE A 1 480 ? 19.484 -20.113 43.360 1.00 68.88 480 PHE A N 1
ATOM 3703 C CA . PHE A 1 480 ? 20.505 -19.538 42.478 1.00 68.88 480 PHE A CA 1
ATOM 3704 C C . PHE A 1 480 ? 19.981 -19.244 41.063 1.00 68.88 480 PHE A C 1
ATOM 3706 O O . PHE A 1 480 ? 20.319 -18.215 40.472 1.00 68.88 480 PHE A O 1
ATOM 3713 N N . ILE A 1 481 ? 19.157 -20.139 40.509 1.00 66.94 481 ILE A N 1
ATOM 3714 C CA . ILE A 1 481 ? 18.556 -19.948 39.183 1.00 66.94 481 ILE A CA 1
ATOM 3715 C C . ILE A 1 481 ? 17.527 -18.813 39.225 1.00 66.94 481 ILE A C 1
ATOM 3717 O O . ILE A 1 481 ? 17.557 -17.943 38.356 1.00 66.94 481 ILE A O 1
ATOM 3721 N N . ASN A 1 482 ? 16.667 -18.777 40.247 1.00 70.50 482 ASN A N 1
ATOM 3722 C CA . ASN A 1 482 ? 15.647 -17.735 40.387 1.00 70.50 482 ASN A CA 1
ATOM 3723 C C . ASN A 1 482 ? 16.251 -16.342 40.625 1.00 70.50 482 ASN A C 1
ATOM 3725 O O . ASN A 1 482 ? 15.778 -15.364 40.043 1.00 70.50 482 ASN A O 1
ATOM 3729 N N . ASP A 1 483 ? 17.320 -16.240 41.418 1.00 70.88 483 ASP A N 1
ATOM 3730 C CA . ASP A 1 483 ? 18.032 -14.974 41.617 1.00 70.88 483 ASP A CA 1
ATOM 3731 C C . ASP A 1 483 ? 18.786 -14.524 40.359 1.00 70.88 483 ASP A C 1
ATOM 3733 O O . ASP A 1 483 ? 18.820 -13.328 40.059 1.00 70.88 483 ASP A O 1
ATOM 3737 N N . GLY A 1 484 ? 19.331 -15.464 39.579 1.00 68.56 484 GLY A N 1
ATOM 3738 C CA . GLY A 1 484 ? 19.937 -15.175 38.278 1.00 68.56 484 GLY A CA 1
ATOM 3739 C C . GLY A 1 484 ? 18.927 -14.658 37.250 1.00 68.56 484 GLY A C 1
ATOM 3740 O O . GLY A 1 484 ? 19.226 -13.703 36.535 1.00 68.56 484 GLY A O 1
ATOM 3741 N N . LEU A 1 485 ? 17.725 -15.244 37.216 1.00 70.75 485 LEU A N 1
ATOM 3742 C CA . LEU A 1 485 ? 16.641 -14.818 36.327 1.00 70.75 485 LEU A CA 1
ATOM 3743 C C . LEU A 1 485 ? 16.156 -13.409 36.689 1.00 70.75 485 LEU A C 1
ATOM 3745 O O . LEU A 1 485 ? 16.102 -12.520 35.845 1.00 70.75 485 LEU A O 1
ATOM 3749 N N . ARG A 1 486 ? 15.912 -13.171 37.983 1.00 69.06 486 ARG A N 1
ATOM 3750 C CA . ARG A 1 486 ? 15.459 -11.872 38.490 1.00 69.06 486 ARG A CA 1
ATOM 3751 C C . ARG A 1 486 ? 16.490 -10.760 38.271 1.00 69.06 486 ARG A C 1
ATOM 3753 O O . ARG A 1 486 ? 16.101 -9.606 38.113 1.00 69.06 486 ARG A O 1
ATOM 3760 N N . ALA A 1 487 ? 17.784 -11.077 38.275 1.00 67.38 487 ALA A N 1
ATOM 3761 C CA . ALA A 1 487 ? 18.838 -10.113 37.962 1.00 67.38 487 ALA A CA 1
ATOM 3762 C C . ALA A 1 487 ? 18.893 -9.761 36.465 1.00 67.38 487 ALA A C 1
ATOM 3764 O O . ALA A 1 487 ? 19.163 -8.609 36.141 1.00 67.38 487 ALA A O 1
ATOM 3765 N N . ALA A 1 488 ? 18.608 -10.717 35.574 1.00 66.62 488 ALA A N 1
ATOM 3766 C CA . ALA A 1 488 ? 18.560 -10.488 34.130 1.00 66.62 488 ALA A CA 1
ATOM 3767 C C . ALA A 1 488 ? 17.310 -9.697 33.706 1.00 66.62 488 ALA A C 1
ATOM 3769 O O . ALA A 1 488 ? 17.423 -8.751 32.932 1.00 66.62 488 ALA A O 1
ATOM 3770 N N . ASP A 1 489 ? 16.141 -10.019 34.269 1.00 68.19 489 ASP A N 1
ATOM 3771 C CA . ASP A 1 489 ? 14.877 -9.327 33.962 1.00 68.19 489 ASP A CA 1
ATOM 3772 C C . ASP A 1 489 ? 14.872 -7.856 34.415 1.00 68.19 489 ASP A C 1
ATOM 3774 O O . ASP A 1 489 ? 14.139 -7.034 33.870 1.00 68.19 489 ASP A O 1
ATOM 3778 N N . ASN A 1 490 ? 15.686 -7.518 35.421 1.00 63.47 490 ASN A N 1
ATOM 3779 C CA . ASN A 1 490 ? 15.817 -6.158 35.947 1.00 63.47 490 ASN A CA 1
ATOM 3780 C C . ASN A 1 490 ? 17.073 -5.427 35.437 1.00 63.47 490 ASN A C 1
ATOM 3782 O O . ASN A 1 490 ? 17.386 -4.359 35.965 1.00 63.47 490 ASN A O 1
ATOM 3786 N N . ASP A 1 491 ? 17.801 -5.970 34.452 1.00 69.94 491 ASP A N 1
ATOM 3787 C CA . ASP A 1 491 ? 18.969 -5.311 33.861 1.00 69.94 491 ASP A CA 1
ATOM 3788 C C . ASP A 1 491 ? 18.523 -4.175 32.913 1.00 69.94 491 ASP A C 1
ATOM 3790 O O . ASP A 1 491 ? 17.983 -4.439 31.837 1.00 69.94 491 ASP A O 1
ATOM 3794 N N . PRO A 1 492 ? 18.763 -2.895 33.259 1.00 58.28 492 PRO A N 1
ATOM 3795 C CA . PRO A 1 492 ? 18.345 -1.756 32.443 1.00 58.28 492 PRO A CA 1
ATOM 3796 C C . PRO A 1 492 ? 19.165 -1.596 31.152 1.00 58.28 492 PRO A C 1
ATOM 3798 O O . PRO A 1 492 ? 18.865 -0.712 30.348 1.00 58.28 492 PRO A O 1
ATOM 3801 N N . THR A 1 493 ? 20.213 -2.404 30.961 1.00 60.75 493 THR A N 1
ATOM 3802 C CA . THR A 1 493 ? 21.029 -2.435 29.739 1.00 60.75 493 THR A CA 1
ATOM 3803 C C . THR A 1 493 ? 20.634 -3.558 28.781 1.00 60.75 493 THR A C 1
ATOM 3805 O O . THR A 1 493 ? 21.122 -3.584 27.648 1.00 60.75 493 THR A O 1
ATOM 3808 N N . ALA A 1 494 ? 19.719 -4.447 29.187 1.00 57.47 494 ALA A N 1
ATOM 3809 C CA . ALA A 1 494 ? 19.189 -5.482 28.314 1.00 57.47 494 ALA A CA 1
ATOM 3810 C C . ALA A 1 494 ? 18.302 -4.849 27.218 1.00 57.47 494 ALA A C 1
ATOM 3812 O O . ALA A 1 494 ? 17.365 -4.107 27.530 1.00 57.47 494 ALA A O 1
ATOM 3813 N N . PRO A 1 495 ? 18.580 -5.096 25.924 1.00 54.72 495 PRO A N 1
ATOM 3814 C CA . PRO A 1 495 ? 17.783 -4.537 24.840 1.00 54.72 495 PRO A CA 1
ATOM 3815 C C . PRO A 1 495 ? 16.344 -5.087 24.885 1.00 54.72 495 PRO A C 1
ATOM 3817 O O . PRO A 1 495 ? 16.152 -6.283 25.122 1.00 54.72 495 PRO A O 1
ATOM 3820 N N . PRO A 1 496 ? 15.316 -4.250 24.650 1.00 48.38 496 PRO A N 1
ATOM 3821 C CA . PRO A 1 496 ? 13.933 -4.690 24.700 1.00 48.38 496 PRO A CA 1
ATOM 3822 C C . PRO A 1 496 ? 13.609 -5.507 23.443 1.00 48.38 496 PRO A C 1
ATOM 3824 O O . PRO A 1 496 ? 13.439 -4.952 22.364 1.00 48.38 496 PRO A O 1
ATOM 3827 N N . TYR A 1 497 ? 13.479 -6.818 23.628 1.00 43.53 497 TYR A N 1
ATOM 3828 C CA . TYR A 1 497 ? 13.005 -7.819 22.668 1.00 43.53 497 TYR A CA 1
ATOM 3829 C C . TYR A 1 497 ? 13.910 -8.160 21.470 1.00 43.53 497 TYR A C 1
ATOM 3831 O O . TYR A 1 497 ? 14.340 -7.328 20.673 1.00 43.53 497 TYR A O 1
ATOM 3839 N N . ASP A 1 498 ? 14.100 -9.475 21.350 1.00 47.56 498 ASP A N 1
ATOM 3840 C CA . ASP A 1 498 ? 14.557 -10.234 20.192 1.00 47.56 498 ASP A CA 1
ATOM 3841 C C . ASP A 1 498 ? 13.781 -9.804 18.936 1.00 47.56 498 ASP A C 1
ATOM 3843 O O . ASP A 1 498 ? 12.601 -10.117 18.757 1.00 47.56 498 ASP A O 1
ATOM 3847 N N . SER A 1 499 ? 14.437 -9.010 18.094 1.00 39.31 499 SER A N 1
ATOM 3848 C CA . SER A 1 499 ? 13.949 -8.641 16.774 1.00 39.31 499 SER A CA 1
ATOM 3849 C C . SER A 1 499 ? 14.844 -9.317 15.751 1.00 39.31 499 SER A C 1
ATOM 3851 O O . SER A 1 499 ? 16.060 -9.134 15.742 1.00 39.31 499 SER A O 1
ATOM 3853 N N . LEU A 1 500 ? 14.209 -10.125 14.901 1.00 43.62 500 LEU A N 1
ATOM 3854 C CA . LEU A 1 500 ? 14.769 -10.684 13.678 1.00 43.62 500 LEU A CA 1
ATOM 3855 C C . LEU A 1 500 ? 15.609 -9.621 12.963 1.00 43.62 500 LEU A C 1
ATOM 3857 O O . LEU A 1 500 ? 15.079 -8.674 12.378 1.00 43.62 500 LEU A O 1
ATOM 3861 N N . LEU A 1 501 ? 16.925 -9.789 13.057 1.00 39.22 501 LEU A N 1
ATOM 3862 C CA . LEU A 1 501 ? 17.910 -8.909 12.459 1.00 39.22 501 LEU A CA 1
ATOM 3863 C C . LEU A 1 501 ? 17.771 -8.939 10.937 1.00 39.22 501 LEU A C 1
ATOM 3865 O O . LEU A 1 501 ? 18.044 -9.932 10.264 1.00 39.22 501 LEU A O 1
ATOM 3869 N N . VAL A 1 502 ? 17.350 -7.787 10.427 1.00 40.97 502 VAL A N 1
ATOM 3870 C CA . VAL A 1 502 ? 17.683 -7.257 9.111 1.00 40.97 502 VAL A CA 1
ATOM 3871 C C . VAL A 1 502 ? 19.197 -7.387 8.917 1.00 40.97 502 VAL A C 1
ATOM 3873 O O . VAL A 1 502 ? 19.975 -6.835 9.692 1.00 40.97 502 VAL A O 1
ATOM 3876 N N . PHE A 1 503 ? 19.618 -8.135 7.898 1.00 40.78 503 PHE A N 1
ATOM 3877 C CA . PHE A 1 503 ? 21.012 -8.156 7.466 1.00 40.78 503 PHE A CA 1
ATOM 3878 C C . PHE A 1 503 ? 21.227 -7.031 6.455 1.00 40.78 503 PHE A C 1
ATOM 3880 O O . PHE A 1 503 ? 20.855 -7.159 5.288 1.00 40.78 503 PHE A O 1
ATOM 3887 N N . ASP A 1 504 ? 21.836 -5.937 6.903 1.00 37.94 504 ASP A N 1
ATOM 3888 C CA . ASP A 1 504 ? 22.338 -4.900 6.008 1.00 37.94 504 ASP A CA 1
ATOM 3889 C C . ASP A 1 504 ? 23.687 -5.327 5.401 1.00 37.94 504 ASP A C 1
ATOM 3891 O O . ASP A 1 504 ? 24.677 -5.527 6.098 1.00 37.94 504 ASP A O 1
ATOM 3895 N N . TYR A 1 505 ? 23.671 -5.482 4.074 1.00 44.34 505 TYR A N 1
ATOM 3896 C CA . TYR A 1 505 ? 24.750 -5.293 3.094 1.00 44.34 505 TYR A CA 1
ATOM 3897 C C . TYR A 1 505 ? 26.213 -5.426 3.584 1.00 44.34 505 TYR A C 1
ATOM 3899 O O . TYR A 1 505 ? 26.856 -4.443 3.958 1.00 44.34 505 TYR A O 1
ATOM 3907 N N . GLU A 1 506 ? 26.796 -6.623 3.447 1.00 46.47 506 GLU A N 1
ATOM 3908 C CA . GLU A 1 506 ? 28.255 -6.799 3.467 1.00 46.47 506 GLU A CA 1
ATOM 3909 C C . GLU A 1 506 ? 28.852 -6.403 2.109 1.00 46.47 506 GLU A C 1
ATOM 3911 O O . GLU A 1 506 ? 28.465 -6.905 1.053 1.00 46.47 506 GLU A O 1
ATOM 3916 N N . GLY A 1 507 ? 29.786 -5.453 2.149 1.00 46.00 507 GLY A N 1
ATOM 3917 C CA . GLY A 1 507 ? 30.382 -4.816 0.982 1.00 46.00 507 GLY A CA 1
ATOM 3918 C C . GLY A 1 507 ? 30.984 -5.764 -0.064 1.00 46.00 507 GLY A C 1
ATOM 3919 O O . GLY A 1 507 ? 31.433 -6.877 0.194 1.00 46.00 507 GLY A O 1
ATOM 3920 N N . SER A 1 508 ? 31.040 -5.259 -1.291 1.00 39.69 508 SER A N 1
ATOM 3921 C CA . SER A 1 508 ? 31.623 -5.908 -2.462 1.00 39.69 508 SER A CA 1
ATOM 3922 C C . SER A 1 508 ? 33.144 -6.082 -2.337 1.00 39.69 508 SER A C 1
ATOM 3924 O O . SER A 1 508 ? 33.872 -5.088 -2.317 1.00 39.69 508 SER A O 1
ATOM 3926 N N . GLY A 1 509 ? 33.631 -7.332 -2.318 1.00 51.28 509 GLY A N 1
ATOM 3927 C CA . GLY A 1 509 ? 35.074 -7.610 -2.382 1.00 51.28 509 GLY A CA 1
ATOM 3928 C C . GLY A 1 509 ? 35.568 -9.047 -2.150 1.00 51.28 509 GLY A C 1
ATOM 3929 O O . GLY A 1 509 ? 36.779 -9.245 -2.163 1.00 51.28 509 GLY A O 1
ATOM 3930 N N . SER A 1 510 ? 34.705 -10.053 -1.955 1.00 41.62 510 SER A N 1
ATOM 3931 C CA . SER A 1 510 ? 35.144 -11.437 -1.690 1.00 41.62 510 SER A CA 1
ATOM 3932 C C . SER A 1 510 ? 34.863 -12.380 -2.867 1.00 41.62 510 SER A C 1
ATOM 3934 O O . SER A 1 510 ? 33.771 -12.378 -3.427 1.00 41.62 510 SER A O 1
ATOM 3936 N N . THR A 1 511 ? 35.850 -13.198 -3.246 1.00 47.78 511 THR A N 1
ATOM 3937 C CA . THR A 1 511 ? 35.772 -14.219 -4.313 1.00 47.78 511 THR A CA 1
ATOM 3938 C C . THR A 1 511 ? 35.261 -15.582 -3.826 1.00 47.78 511 THR A C 1
ATOM 3940 O O . THR A 1 511 ? 35.301 -16.557 -4.576 1.00 47.78 511 THR A O 1
ATOM 3943 N N . ALA A 1 512 ? 34.763 -15.668 -2.591 1.00 51.59 512 ALA A N 1
ATOM 3944 C CA . ALA A 1 512 ? 34.110 -16.859 -2.057 1.00 51.59 512 ALA A CA 1
ATOM 3945 C C . ALA A 1 512 ? 32.588 -16.652 -2.032 1.00 51.59 512 ALA A C 1
ATOM 3947 O O . ALA A 1 512 ? 32.102 -15.677 -1.463 1.00 51.59 512 ALA A O 1
ATOM 3948 N N . GLY A 1 513 ? 31.842 -17.555 -2.675 1.00 45.97 513 GLY A N 1
ATOM 3949 C CA . GLY A 1 513 ? 30.382 -17.496 -2.735 1.00 45.97 513 GLY A CA 1
ATOM 3950 C C . GLY A 1 513 ? 29.739 -17.646 -1.355 1.00 45.97 513 GLY A C 1
ATOM 3951 O O . GLY A 1 513 ? 30.102 -18.542 -0.593 1.00 45.97 513 GLY A O 1
ATOM 3952 N N . SER A 1 514 ? 28.773 -16.776 -1.050 1.00 44.22 514 SER A N 1
ATOM 3953 C CA . SER A 1 514 ? 27.960 -16.836 0.165 1.00 44.22 514 SER A CA 1
ATOM 3954 C C . SER A 1 514 ? 27.216 -18.167 0.264 1.00 44.22 514 SER A C 1
ATOM 3956 O O . SER A 1 514 ? 26.395 -18.498 -0.589 1.00 44.22 514 SER A O 1
ATOM 3958 N N . VAL A 1 515 ? 27.458 -18.913 1.339 1.00 47.75 515 VAL A N 1
ATOM 3959 C CA . VAL A 1 515 ? 26.813 -20.205 1.644 1.00 47.75 515 VAL A CA 1
ATOM 3960 C C . VAL A 1 515 ? 25.436 -20.054 2.309 1.00 47.75 515 VAL A C 1
ATOM 3962 O O . VAL A 1 515 ? 25.035 -20.877 3.127 1.00 47.75 515 VAL A O 1
ATOM 3965 N N . SER A 1 516 ? 24.675 -19.024 1.942 1.00 35.75 516 SER A N 1
ATOM 3966 C CA . SER A 1 516 ? 23.385 -18.715 2.570 1.00 35.75 516 SER A CA 1
ATOM 3967 C C . SER A 1 516 ? 22.238 -18.851 1.574 1.00 35.75 516 SER A C 1
ATOM 3969 O O . SER A 1 516 ? 21.689 -17.866 1.093 1.00 35.75 516 SER A O 1
ATOM 3971 N N . SER A 1 517 ? 21.896 -20.092 1.231 1.00 36.81 517 SER A N 1
ATOM 3972 C CA . SER A 1 517 ? 20.537 -20.499 0.839 1.00 36.81 517 SER A CA 1
ATOM 3973 C C . SER A 1 517 ? 20.473 -22.022 0.705 1.00 36.81 517 SER A C 1
ATOM 3975 O O . SER A 1 517 ? 20.588 -22.586 -0.381 1.00 36.81 517 SER A O 1
ATOM 3977 N N . LEU A 1 518 ? 20.248 -22.715 1.825 1.00 33.97 518 LEU A N 1
ATOM 3978 C CA . LEU A 1 518 ? 19.620 -24.033 1.758 1.00 33.97 518 LEU A CA 1
ATOM 3979 C C . LEU A 1 518 ? 18.159 -23.812 1.376 1.00 33.97 518 LEU A C 1
ATOM 3981 O O . LEU A 1 518 ? 17.286 -23.581 2.208 1.00 33.97 518 LEU A O 1
ATOM 3985 N N . ASN A 1 519 ? 17.945 -23.813 0.068 1.00 35.28 519 ASN A N 1
ATOM 3986 C CA . ASN A 1 519 ? 16.654 -23.923 -0.569 1.00 35.28 519 ASN A CA 1
ATOM 3987 C C . ASN A 1 519 ? 16.021 -25.254 -0.131 1.00 35.28 519 ASN A C 1
ATOM 3989 O O . ASN A 1 519 ? 16.465 -26.330 -0.530 1.00 35.28 519 ASN A O 1
ATOM 3993 N N . SER A 1 520 ? 15.009 -25.187 0.727 1.00 39.00 520 SER A N 1
ATOM 3994 C CA . SER A 1 520 ? 14.181 -26.322 1.127 1.00 39.00 520 SER A CA 1
ATOM 3995 C C . SER A 1 520 ? 13.225 -26.688 -0.008 1.00 39.00 520 SER A C 1
ATOM 3997 O O . SER A 1 520 ? 12.032 -26.409 0.030 1.00 39.00 520 SER A O 1
ATOM 3999 N N . THR A 1 521 ? 13.761 -27.334 -1.042 1.00 41.50 521 THR A N 1
ATOM 4000 C CA . THR A 1 521 ? 12.977 -28.015 -2.078 1.00 41.50 521 THR A CA 1
ATOM 4001 C C . THR A 1 521 ? 13.696 -29.276 -2.557 1.00 41.50 521 THR A C 1
ATOM 4003 O O . THR A 1 521 ? 14.342 -29.269 -3.592 1.00 41.50 521 THR A O 1
ATOM 4006 N N . SER A 1 522 ? 13.551 -30.381 -1.822 1.00 34.72 522 SER A N 1
ATOM 4007 C CA . SER A 1 522 ? 13.318 -31.706 -2.420 1.00 34.72 522 SER A CA 1
ATOM 4008 C C . SER A 1 522 ? 13.139 -32.762 -1.334 1.00 34.72 522 SER A C 1
ATOM 4010 O O . SER A 1 522 ? 14.034 -33.008 -0.530 1.00 34.72 522 SER A O 1
ATOM 4012 N N . THR A 1 523 ? 11.987 -33.419 -1.359 1.00 48.69 523 THR A N 1
ATOM 4013 C CA . THR A 1 523 ? 11.781 -34.771 -0.841 1.00 48.69 523 THR A CA 1
ATOM 4014 C C . THR A 1 523 ? 12.821 -35.718 -1.445 1.00 48.69 523 THR A C 1
ATOM 4016 O O . THR A 1 523 ? 12.804 -35.955 -2.653 1.00 48.69 523 THR A O 1
ATOM 4019 N N . GLY A 1 524 ? 13.716 -36.232 -0.614 1.00 43.47 524 GLY A N 1
ATOM 4020 C CA . GLY A 1 524 ? 14.695 -37.258 -0.953 1.00 43.47 524 GLY A CA 1
ATOM 4021 C C . GLY A 1 524 ? 15.449 -37.621 0.318 1.00 43.47 524 GLY A C 1
ATOM 4022 O O . GLY A 1 524 ? 15.988 -36.726 0.968 1.00 43.47 524 GLY A O 1
ATOM 4023 N N . ASP A 1 525 ? 15.391 -38.894 0.697 1.00 52.06 525 ASP A N 1
ATOM 4024 C CA . ASP A 1 525 ? 15.979 -39.443 1.917 1.00 52.06 525 ASP A CA 1
ATOM 4025 C C . ASP A 1 525 ? 17.437 -38.992 2.074 1.00 52.06 525 ASP A C 1
ATOM 4027 O O . ASP A 1 525 ? 18.277 -39.216 1.199 1.00 52.06 525 ASP A O 1
ATOM 4031 N N . GLN A 1 526 ? 17.718 -38.279 3.166 1.00 55.16 526 GLN A N 1
ATOM 4032 C CA . GLN A 1 526 ? 19.071 -37.856 3.504 1.00 55.16 526 GLN A CA 1
ATOM 4033 C C . GLN A 1 526 ? 19.756 -39.015 4.218 1.00 55.16 526 GLN A C 1
ATOM 4035 O O . GLN A 1 526 ? 19.383 -39.370 5.332 1.00 55.16 526 GLN A O 1
ATOM 4040 N N . ASP A 1 527 ? 20.735 -39.608 3.546 1.00 58.62 527 ASP A N 1
ATOM 4041 C CA . ASP A 1 527 ? 21.574 -40.666 4.090 1.00 58.62 527 ASP A CA 1
ATOM 4042 C C . ASP A 1 527 ? 22.623 -40.052 5.039 1.00 58.62 527 ASP A C 1
ATOM 4044 O O . ASP A 1 527 ? 23.453 -39.231 4.631 1.00 58.62 527 ASP A O 1
ATOM 4048 N N . TYR A 1 528 ? 22.534 -40.399 6.325 1.00 65.38 528 TYR A N 1
ATOM 4049 C CA . TYR A 1 528 ? 23.367 -39.859 7.405 1.00 65.38 528 TYR A CA 1
ATOM 4050 C C . TYR A 1 528 ? 24.492 -40.816 7.834 1.00 65.38 528 TYR A C 1
ATOM 4052 O O . TYR A 1 528 ? 25.165 -40.564 8.841 1.00 65.38 528 TYR A O 1
ATOM 4060 N N . ASP A 1 529 ? 24.754 -41.874 7.062 1.00 67.06 529 ASP A N 1
ATOM 4061 C CA . ASP A 1 529 ? 25.735 -42.912 7.405 1.00 67.06 529 ASP A CA 1
ATOM 4062 C C . ASP A 1 529 ? 27.171 -42.388 7.545 1.00 67.06 529 ASP A C 1
ATOM 4064 O O . ASP A 1 529 ? 27.964 -42.907 8.339 1.00 67.06 529 ASP A O 1
ATOM 4068 N N . TYR A 1 530 ? 27.498 -41.284 6.869 1.00 71.50 530 TYR A N 1
ATOM 4069 C CA . TYR A 1 530 ? 28.810 -40.635 6.957 1.00 71.50 530 TYR A CA 1
ATOM 4070 C C . TYR A 1 530 ? 29.134 -40.071 8.356 1.00 71.50 530 TYR A C 1
ATOM 4072 O O . TYR A 1 530 ? 30.294 -39.763 8.641 1.00 71.50 530 TYR A O 1
ATOM 4080 N N . LEU A 1 531 ? 28.146 -39.938 9.254 1.00 72.62 531 LEU A N 1
ATOM 4081 C CA . LEU A 1 531 ? 28.361 -39.480 10.635 1.00 72.62 531 LEU A CA 1
ATOM 4082 C C . LEU A 1 531 ? 29.148 -40.492 11.484 1.00 72.62 531 LEU A C 1
ATOM 4084 O O . LEU A 1 531 ? 29.754 -40.103 12.490 1.00 72.62 531 LEU A O 1
ATOM 4088 N N . ASN A 1 532 ? 29.196 -41.764 11.075 1.00 70.62 532 ASN A N 1
ATOM 4089 C CA . ASN A 1 532 ? 29.998 -42.793 11.742 1.00 70.62 532 ASN A CA 1
ATOM 4090 C C . ASN A 1 532 ? 31.510 -42.573 11.575 1.00 70.62 532 ASN A C 1
ATOM 4092 O O . ASN A 1 532 ? 32.290 -42.917 12.468 1.00 70.62 532 ASN A O 1
ATOM 4096 N N . ASP A 1 533 ? 31.928 -41.921 10.489 1.00 75.81 533 ASP A N 1
ATOM 4097 C CA . ASP A 1 533 ? 33.343 -41.706 10.168 1.00 75.81 533 ASP A CA 1
ATOM 4098 C C . ASP A 1 533 ? 33.971 -40.541 10.953 1.00 75.81 533 ASP A C 1
ATOM 4100 O O . ASP A 1 533 ? 35.191 -40.378 10.987 1.00 75.81 533 ASP A O 1
ATOM 4104 N N . TRP A 1 534 ? 33.154 -39.724 11.626 1.00 74.81 534 TRP A N 1
ATOM 4105 C CA . TRP A 1 534 ? 33.594 -38.475 12.268 1.00 74.81 534 TRP A CA 1
ATOM 4106 C C . TRP A 1 534 ? 34.092 -38.678 13.707 1.00 74.81 534 TRP A C 1
ATOM 4108 O O . TRP A 1 534 ? 34.495 -37.736 14.397 1.00 74.81 534 TRP A O 1
ATOM 4118 N N . GLY A 1 535 ? 34.127 -39.931 14.159 1.00 73.12 535 GLY A N 1
ATOM 4119 C CA . GLY A 1 535 ? 34.705 -40.336 15.431 1.00 73.12 535 GLY A CA 1
ATOM 4120 C C . GLY A 1 535 ? 33.693 -40.443 16.579 1.00 73.12 535 GLY A C 1
ATOM 4121 O O . GLY A 1 535 ? 32.518 -40.094 16.460 1.00 73.12 535 GLY A O 1
ATOM 4122 N N . PRO A 1 536 ? 34.142 -40.918 17.755 1.00 74.69 536 PRO A N 1
ATOM 4123 C CA . PRO A 1 536 ? 33.268 -41.469 18.797 1.00 74.69 536 PRO A CA 1
ATOM 4124 C C . PRO A 1 536 ? 32.296 -40.466 19.435 1.00 74.69 536 PRO A C 1
ATOM 4126 O O . PRO A 1 536 ? 31.337 -40.874 20.084 1.00 74.69 536 PRO A O 1
ATOM 4129 N N . ARG A 1 537 ? 32.515 -39.159 19.251 1.00 74.19 537 ARG A N 1
ATOM 4130 C CA . ARG A 1 537 ? 31.638 -38.100 19.778 1.00 74.19 537 ARG A CA 1
ATOM 4131 C C . ARG A 1 537 ? 30.357 -37.930 18.957 1.00 74.19 537 ARG A C 1
ATOM 4133 O O . ARG A 1 537 ? 29.369 -37.442 19.491 1.00 74.19 537 ARG A O 1
ATOM 4140 N N . PHE A 1 538 ? 30.376 -38.355 17.693 1.00 72.38 538 PHE A N 1
ATOM 4141 C CA . PHE A 1 538 ? 29.252 -38.243 16.760 1.00 72.38 538 PHE A CA 1
ATOM 4142 C C . PHE A 1 538 ? 28.435 -39.530 16.665 1.00 72.38 538 PHE A C 1
ATOM 4144 O O . PHE A 1 538 ? 27.355 -39.526 16.088 1.00 72.38 538 PHE A O 1
ATOM 4151 N N . LYS A 1 539 ? 28.884 -40.597 17.336 1.00 70.00 539 LYS A N 1
ATOM 4152 C CA . LYS A 1 539 ? 28.206 -41.894 17.368 1.00 70.00 539 LYS A CA 1
ATOM 4153 C C . LYS A 1 539 ? 26.747 -41.796 17.821 1.00 70.00 539 LYS A C 1
ATOM 4155 O O . LYS A 1 539 ? 25.877 -42.389 17.216 1.00 70.00 539 LYS A O 1
ATOM 4160 N N . LYS A 1 540 ? 26.457 -40.962 18.823 1.00 71.75 540 LYS A N 1
ATOM 4161 C CA . LYS A 1 540 ? 25.088 -40.775 19.330 1.00 71.75 540 LYS A CA 1
ATOM 4162 C C . LYS A 1 540 ? 24.168 -40.023 18.355 1.00 71.75 540 LYS A C 1
ATOM 4164 O O . LYS A 1 540 ? 22.956 -40.131 18.469 1.00 71.75 540 LYS A O 1
ATOM 4169 N N . LEU A 1 541 ? 24.740 -39.227 17.450 1.00 68.38 541 LEU A N 1
ATOM 4170 C CA . LEU A 1 541 ? 24.019 -38.550 16.369 1.00 68.38 541 LEU A CA 1
ATOM 4171 C C . LEU A 1 541 ? 23.822 -39.499 15.184 1.00 68.38 541 LEU A C 1
ATOM 4173 O O . LEU A 1 541 ? 22.724 -39.551 14.643 1.00 68.38 541 LEU A O 1
ATOM 4177 N N . ALA A 1 542 ? 24.844 -40.293 14.854 1.00 72.88 542 ALA A N 1
ATOM 4178 C CA . ALA A 1 542 ? 24.742 -41.369 13.876 1.00 72.88 542 ALA A CA 1
ATOM 4179 C C . ALA A 1 542 ? 23.663 -42.391 14.279 1.00 72.88 542 ALA A C 1
ATOM 4181 O O . ALA A 1 542 ? 22.789 -42.674 13.478 1.00 72.88 542 ALA A O 1
ATOM 4182 N N . ASP A 1 543 ? 23.616 -42.823 15.544 1.00 71.69 543 ASP A N 1
ATOM 4183 C CA . ASP A 1 543 ? 22.590 -43.750 16.056 1.00 71.69 543 ASP A CA 1
ATOM 4184 C C . ASP A 1 543 ? 21.155 -43.170 16.023 1.00 71.69 543 ASP A C 1
ATOM 4186 O O . ASP A 1 543 ? 20.182 -43.909 16.139 1.00 71.69 543 ASP A O 1
ATOM 4190 N N . MET A 1 544 ? 21.003 -41.842 15.944 1.00 67.69 544 MET A N 1
ATOM 4191 C CA . MET A 1 544 ? 19.702 -41.161 16.036 1.00 67.69 544 MET A CA 1
ATOM 4192 C C . MET A 1 544 ? 19.110 -40.816 14.663 1.00 67.69 544 MET A C 1
ATOM 4194 O O . MET A 1 544 ? 17.896 -40.663 14.553 1.00 67.69 544 MET A O 1
ATOM 4198 N N . TYR A 1 545 ? 19.962 -40.683 13.644 1.00 65.56 545 TYR A N 1
ATOM 4199 C CA . TYR A 1 545 ? 19.584 -40.259 12.291 1.00 65.56 545 TYR A CA 1
ATOM 4200 C C . TYR A 1 545 ? 20.015 -41.245 11.191 1.00 65.56 545 TYR A C 1
ATOM 4202 O O . TYR A 1 545 ? 19.440 -41.212 10.109 1.00 65.56 545 TYR A O 1
ATOM 4210 N N . GLY A 1 546 ? 20.979 -42.131 11.456 1.00 60.38 546 GLY A N 1
ATOM 4211 C CA . GLY A 1 546 ? 21.307 -43.289 10.622 1.00 60.38 546 GLY A CA 1
ATOM 4212 C C . GLY A 1 546 ? 20.322 -44.409 10.933 1.00 60.38 546 GLY A C 1
ATOM 4213 O O . GLY A 1 546 ? 20.521 -45.188 11.865 1.00 60.38 546 GLY A O 1
ATOM 4214 N N . GLY A 1 547 ? 19.188 -44.399 10.234 1.00 55.19 547 GLY A N 1
ATOM 4215 C CA . GLY A 1 547 ? 18.141 -45.404 10.383 1.00 55.19 547 GLY A CA 1
ATOM 4216 C C . GLY A 1 547 ? 18.678 -46.801 10.084 1.00 55.19 547 GLY A C 1
ATOM 4217 O O . GLY A 1 547 ? 19.330 -47.012 9.070 1.00 55.19 547 GLY A O 1
ATOM 4218 N N . GLY A 1 548 ? 18.402 -47.743 10.985 1.00 44.62 548 GLY A N 1
ATOM 4219 C CA . GLY A 1 548 ? 18.667 -49.153 10.751 1.00 44.62 548 GLY A CA 1
ATOM 4220 C C . GLY A 1 548 ? 17.740 -49.736 9.685 1.00 44.62 548 GLY A C 1
ATOM 4221 O O . GLY A 1 548 ? 16.524 -49.560 9.757 1.00 44.62 548 GLY A O 1
ATOM 4222 N N . ASP A 1 549 ? 18.343 -50.472 8.756 1.00 43.78 549 ASP A N 1
ATOM 4223 C CA . ASP A 1 549 ? 17.828 -51.739 8.218 1.00 43.78 549 ASP A CA 1
ATOM 4224 C C . ASP A 1 549 ? 17.314 -52.601 9.401 1.00 43.78 549 ASP A C 1
ATOM 4226 O O . ASP A 1 549 ? 17.987 -52.675 10.433 1.00 43.78 549 ASP A O 1
ATOM 4230 N N . ASP A 1 550 ? 16.187 -53.305 9.437 1.00 44.94 550 ASP A N 1
ATOM 4231 C CA . ASP A 1 550 ? 15.074 -53.664 8.552 1.00 44.94 550 ASP A CA 1
ATOM 4232 C C . ASP A 1 550 ? 13.965 -54.206 9.506 1.00 44.94 550 ASP A C 1
ATOM 4234 O O . ASP A 1 550 ? 14.289 -54.559 10.641 1.00 44.94 550 ASP A O 1
ATOM 4238 N N . ASP A 1 551 ? 12.717 -54.370 9.037 1.00 34.91 551 ASP A N 1
ATOM 4239 C CA . ASP A 1 551 ? 11.644 -55.205 9.650 1.00 34.91 551 ASP A CA 1
ATOM 4240 C C . ASP A 1 551 ? 11.127 -54.903 11.085 1.00 34.91 551 ASP A C 1
ATOM 4242 O O . ASP A 1 551 ? 11.855 -55.021 12.099 1.00 34.91 551 ASP A O 1
#

Radius of gyration: 47.23 Å; Cα contacts (8 Å, |Δi|>4): 880; chains: 1; bounding box: 122×87×152 Å

Secondary structure (DSSP, 8-state):
---PPP--------PPPP-S-S--EES-SEEEEEEETT--S-EEEEE-EE--SPTTSTTT-EEEEEEES-SS--EEEEE-TTT--EEEEE-S---TTT-SEEEEEEEEEESSPPPTTPPPPGGGEEEEEEEEEP--PPPB-SSSSEEEEEESSPPTT-EEEE---B-S-SSS----EEEEEE-TT--EEE-TTT-EEEESS---TTSTT-BTTEEEEEEEEE---SS--EEEEEEEEEEEP-S-SPPEEE-SEEEEESB--TT-EEEEEEE-SS-TTSS-SPEEE--SSSHHHHHHEEEEE-SSSEEEEEE-SSB--SEEEEEEEEEE-SSSSPPEEEEEEEEEEE-B-TTSPBPHHHHHHHT---HHHHHHHHHHHHHHHHHHHHHHHHHHHHHHHTT-S-------------------S----------GGGG-PPP--------------TTS-----------PPP---TT-HHHHHHHHHHHHHT-TTS-SS--------PPS--SSPP--------------GGGGGG-TTTHHHHHHHS-----

Foldseek 3Di:
DDDDDDDDDDDDDDDDDWDLAWWKFFPDQEAEFEAEFPDFFDFGDKTAIDTPTDPLDLSLQKDKDWPDFCPPCQWDWDQDSPRSITGITGHGGDDCLVPQKTKIKMFMGGSDDHDPPHDHDPRRIHIYIYGYDDDFDAFAFPDAAAEFEDAFQDAFFAWGDARDTHGPPPPDDKAKFKDWDDFPVQQWDADGRGRTITGHHTGDQLDPCHDPQKHKTKMKIWIPDVVIHIDIGMYIYRYDWALPWAKAKPPQEEEFEQFFDPPRKDKMFTDTSTDPPSAKQKDKDFDPPPVVQVVQWDWACPDRTIIIIGGPDGGDDFDKDWGWMKMWHPGVVIHIDTRIHIYGYAHADPVRDHDPVVVVVVVPDDPVNVVVVVVVVVVVVVVVVVVVVVVVVVVVVVPPDDDDDDDDDDDDDDDDDDDDDDDDDDDDDDDPPVPDDDDDDDDDDDDDDDDDDPPDDPPDPPDPQDDQDPDDDPPCVPVSVVVVVVSQVPPPPDDPDDDDDDDPDDDPDDPDDDPPDPDPDDDDQDAPCCQPVVDDVSVVVCVVRNDDDDD

Solvent-accessible surface area (backbone atoms only — not comparable to full-atom values): 33902 Å² total; per-residue (Å²): 137,90,80,80,79,90,82,85,87,83,86,82,85,84,82,85,78,85,63,34,76,44,62,39,29,36,81,55,59,65,47,68,30,58,41,59,42,73,45,57,79,46,74,40,43,73,47,54,58,47,54,80,34,57,80,92,32,54,41,36,36,47,42,59,44,79,78,45,58,58,95,85,55,36,64,46,60,45,56,38,92,85,76,46,26,32,40,31,28,29,71,35,62,46,51,38,89,83,48,50,59,40,57,32,34,37,38,45,38,40,69,39,76,70,40,92,90,63,73,81,47,82,43,17,43,28,41,37,41,34,41,41,38,84,67,75,56,44,22,40,51,91,60,69,69,35,76,47,79,45,65,42,70,42,58,56,69,41,75,78,49,72,65,57,60,46,64,71,54,79,89,54,97,66,58,64,34,40,46,80,71,45,51,91,80,61,36,69,43,62,36,43,75,68,21,39,30,26,29,64,35,64,47,59,61,83,38,89,74,33,54,95,47,30,37,66,33,32,32,36,30,28,43,69,47,83,70,65,29,60,23,81,37,41,39,34,38,34,45,42,85,61,65,76,63,49,27,41,61,34,59,50,61,49,76,43,45,23,56,55,46,98,80,52,62,43,75,34,37,63,50,54,82,50,52,89,64,30,30,60,51,45,48,78,43,71,49,78,72,62,61,64,51,64,61,41,37,45,76,44,77,75,55,51,58,36,32,36,42,33,62,64,44,64,67,48,76,69,44,79,45,78,44,62,36,36,28,26,31,49,20,87,70,58,39,64,29,82,35,60,34,40,35,39,28,26,59,49,48,98,87,60,48,67,38,72,80,46,53,51,65,74,64,69,62,52,72,66,56,59,51,51,52,52,51,52,52,54,52,53,54,51,52,52,50,51,52,53,53,51,53,57,52,58,55,60,67,74,73,76,75,88,89,78,89,84,87,90,82,77,95,74,88,84,89,80,86,90,87,81,87,84,87,87,79,86,88,83,91,73,82,70,76,84,76,69,79,80,90,81,84,91,84,83,87,90,83,84,94,86,82,82,70,91,85,62,78,79,85,69,77,83,78,80,70,83,82,78,81,82,78,77,67,100,86,48,65,67,61,54,49,53,53,51,50,56,52,56,78,65,39,90,82,60,78,88,71,97,66,89,75,79,82,81,81,81,78,93,83,72,96,69,82,82,90,82,73,88,73,92,75,72,97,65,90,78,82,38,65,72,35,59,78,75,39,84,87,34,41,73,55,21,69,72,57,34,77,76,89,72,137

pLDDT: mean 79.16, std 20.47, range [33.59, 98.25]

Nearest PDB structures (foldseek):
  5iry-assembly1_B  TM=7.234E-01  e=1.180E-33  Homo sapiens
  7a7d-assembly1_E  TM=6.968E-01  e=1.825E-31  Homo sapiens
  5j5j-assembly1_A  TM=5.181E-01  e=6.824E-34  Homo sapiens
  5eqx-assembly1_A  TM=6.703E-01  e=2.642E-20  Homo sapiens
  8qjy-assembly1_D  TM=5.059E-01  e=8.255E-11  Homo sapiens

Mean predicted aligned error: 19.49 Å

Sequence (551 aa):
NNNFGLSNTATALICITDINDNPPELTVRTFSGEVPENKVNVVVTNLTVVDKDQPHSPNWNAVYRIVSGDPSGHFTIRTNPITNEGMLTVVKPVDFEMNRAFMLTVVVSNQAHLASGIQSSLQSTAGVTISVQDVNEPPVFPVNPKMIRFEEGVPAGTTLTVFSAQDPDHFIQQTVRYSKLSDPANWLKINRTNGQITTMALLDRESMYVKNNMYEATFLAFDNGSPQASGTGTLQIYLIDVNDNAPVLIPREAQICEHSRPNSKINITASDTDADPNVGPFVFELPTFPASIRRNWTISRLNGDYAQLRLRISYLEAGVYEIPVIVSDSGNPPLSNRSTIRIKVCPCDNNGDCSATGAVAAAGLGTGAIIAILICIIILLSIVLLFVVWMKRREKERQAKPLLIDPEDDVRDNILKYDEEGGGEEDQDYDLSQLQQPESLDHIITKPTGVRRVDERPVVAESQYPVRSNLPHPGDIGDFINDGLRAADNDPTAPPYDSLLVFDYEGSGSTAGSVSSLNSTSTGDQDYDYLNDWGPRFKKLADMYGGGDDD